Protein 3ZPL (pdb70)

Sequence (632 aa):
PRWLTAEEQLVWRSYIEAATLLEDHLDRQLQRDAGMPHVYYGLLVKLAESPRRRLRMTELAKYAKITRSRLSHAVARLEKNGWVRREDCPSDKRGQFAILTDEGYEVLRRTAPGHVDAVRQAVFDRLTPEQQKSLGEIMRIVAEGLQPSEAGADLPWLRPRWLTAEEQLVWRSYIEAATLLEDHLDRQLQRDAGMPHVYYGLLVKLAESPRRRLRMTELAKYAKITRSRLSHAVARLEKNGWVRREDCPSDKRGQFAILTDEGYEVLRRTAPGHVDAVRQAVFDRLTPEQQKSLGEIMRIVAEGLQPSEAGADLPWLRNDEPRWLTAEEQLVWRSYIEAATLLEDHLDRQLQRDAGMPHVYYGLLVKLAESPRRRLRMTELAKYAKITRSRLSHAVARLEKNGWVRREDCPSDKRGQFAILTDEGYEVLRRTAPGHVDAVRQAVFDRLTPEQQKSLGEIMRIVAEGLQPSEADLPWLRWLTAEEQLVWRSYIEAATLLEDHLDRQLQRDAGMPHVYYGLLVKLAESPRRRLRMTELAKYAKITRSRLSHAVARLEKNGWVRREDCPSDKRGQFAILTDEGYEVLRRTAPGHVDAVRQAVFDRLTPEQQKSLGEIMRIVAEGLQPSEDLPWLR

Secondary structure (DSSP, 8-state):
--PPPHHHHHHHHHHHHHHHHHHHHHHHHHHHHHSS-HHHHHHHHHHHTSGGGEEEHHHHHHHHT--HHHHHHHHHHHHHTTSEEEEE-SS-TT-EEEEE-HHHHHHHHHHHHHHHHHHHHHTGGGS-HHHHHHHHHHHHHHHHHHS-SSSS---GGG-/-----HHHHHHHHHHHHHHHHHHHHHHHHHHHHSSS-HHHHHHHHHHHTSGGGEEEHHHHHHHHT--HHHHHHHHHHHHHTTSEEEEE-SS-TT-EEEEE-HHHHHHHHHHHHHHHHHHHHHTGGGS-HHHHHHHHHHHHHHHHHHS---SS---GGG-/--S-----HHHHHHHHHHHHHHHHHHHHHHHHHHHHSSS-HHHHHHHHHHHTSGGGEEEHHHHHHHHT--HHHHHHHHHHHHHTTSEEEEE-SS-TT-EEEEE-HHHHHHHHHHHHHHHHHHHHHTGGGS-HHHHHHHHHHHHHHHHHHS------GGG-/---HHHHHHHHHHHHHHHHHHHHHHHHHHHHHSS-HHHHHHHHHHHTSGGGEEEHHHHHHHHT--HHHHHHHHHHHHHTTSEEEEE-SS-TT-EEEEE-HHHHHHHHHHHHHHHHHHHHHTGGGS-HHHHHHHHHHHHHHHHHHS-----GGG-

Radius of gyration: 30.83 Å; Cα contacts (8 Å, |Δi|>4): 850; chains: 4; bounding box: 76×55×91 Å

B-factor: mean 60.86, std 11.0, range [35.06, 111.64]

Organism: Streptomyces coelicolor (strain ATCC BAA-471 / A3(2) / M145) (NCBI:txid100226)

Foldseek 3Di:
DDDADVVRVVVVVVVVVLVVVLQVLLQVLCCVQQNGGDLLLVLQVVLVVDVQSKDWQLRSCQVSQAESVVSVVSLVVCVVVPQWDKDADPVDNPIIMIHGDPVVVVSCVRCVVSSVVSVCVSPVVVDDPVVVVVVCVVVVVVVCVQDDPPPPHDGRHVD/DDDDDVVRVVVVVVVVVLVVVLQVLLQVLCCVQQNGGDLLLVLQVVLVVDVQSKDKQLRSCQVSQAESVVSVVSLVVCVVVPQWDKDADPVDNPIIMIHGDPVVVVSCVRPVVSSVVSVCVSPVVPDDPVVVVVVVVVVVVVVCVQDDPPDPHDGRHVD/DPDDDDDDVVRVVVVVVVVVLVVVLQVLLQVLCCVQQNGHPLLLVLQVVLVVDVQSKDWQLRSCLVSQAESVVSVVSLVVCVVVPQWDKDADPVDNPIIMIHGDPVVVVSCVRCVVSSVVSVCVSPVVPDDPVVVVVVVVVVVVVVCVQPDPVHPRRHVD/DDDPVRVVVVVVVVVLVVVLQVLLQVLCCVQQNGGDLLLVLQVVLVVDVQSKDWQLRSCQVSQAESVVSVVSLVVCVVVPQWDKDADPVDNPIMMIHGDPVVVVSCVRCVVSSVVSVCVSPVVVDDPVVVVVVVVVVVVVVCVVDDPVVGRHVD

Structure (mmCIF, N/CA/C/O backbone):
data_3ZPL
#
_entry.id   3ZPL
#
_cell.length_a   70.800
_cell.length_b   70.800
_cell.length_c   557.480
_cell.angle_alpha   90.00
_cell.angle_beta   90.00
_cell.angle_gamma   120.00
#
_symmetry.space_group_name_H-M   'P 65'
#
loop_
_entity.id
_entity.type
_entity.pdbx_description
1 polymer 'PUTATIVE MARR-FAMILY TRANSCRIPTIONAL REPRESSOR'
2 polymer "5'-D(*AP*AP*AP*GP*AP*TP*TP*GP*AP*GP*AP*TP*CP*TP *CP*AP*AP*TP*CP*TP*TP*DT)-3'"
3 non-polymer 'PHOSPHATE ION'
4 water water
#
loop_
_atom_site.group_PDB
_atom_site.id
_atom_site.type_symbol
_atom_site.label_atom_id
_atom_site.label_alt_id
_atom_site.label_comp_id
_atom_site.label_asym_id
_atom_site.label_entity_id
_atom_site.label_seq_id
_atom_site.pdbx_PDB_ins_code
_atom_site.Cartn_x
_atom_site.Cartn_y
_atom_site.Cartn_z
_atom_site.occupancy
_atom_site.B_iso_or_equiv
_atom_site.auth_seq_id
_atom_site.auth_comp_id
_atom_site.auth_asym_id
_atom_site.auth_atom_id
_atom_site.pdbx_PDB_model_num
ATOM 1 N N . PRO A 1 19 ? 25.847 6.953 27.568 1.00 60.86 5 PRO A N 1
ATOM 2 C CA . PRO A 1 19 ? 24.618 7.411 26.896 1.00 62.85 5 PRO A CA 1
ATOM 3 C C . PRO A 1 19 ? 23.865 8.519 27.692 1.00 63.29 5 PRO A C 1
ATOM 4 O O . PRO A 1 19 ? 22.709 8.387 28.135 1.00 70.80 5 PRO A O 1
ATOM 8 N N . ARG A 1 20 ? 24.562 9.637 27.828 1.00 61.71 6 ARG A N 1
ATOM 9 C CA . ARG A 1 20 ? 24.102 10.819 28.560 1.00 59.27 6 ARG A CA 1
ATOM 10 C C . ARG A 1 20 ? 23.265 11.772 27.688 1.00 60.47 6 ARG A C 1
ATOM 11 O O . ARG A 1 20 ? 22.989 11.453 26.540 1.00 65.87 6 ARG A O 1
ATOM 19 N N . TRP A 1 21 ? 22.885 12.932 28.236 1.00 58.76 7 TRP A N 1
ATOM 20 C CA . TRP A 1 21 ? 22.096 13.967 27.538 1.00 58.30 7 TRP A CA 1
ATOM 21 C C . TRP A 1 21 ? 23.039 15.077 27.145 1.00 56.78 7 TRP A C 1
ATOM 22 O O . TRP A 1 21 ? 24.151 15.131 27.649 1.00 56.96 7 TRP A O 1
ATOM 33 N N . LEU A 1 22 ? 22.583 15.983 26.277 1.00 55.33 8 LEU A N 1
ATOM 34 C CA . LEU A 1 22 ? 23.376 17.158 25.919 1.00 53.67 8 LEU A CA 1
ATOM 35 C C . LEU A 1 22 ? 22.950 18.358 26.710 1.00 52.44 8 LEU A C 1
ATOM 36 O O . LEU A 1 22 ? 21.772 18.687 26.737 1.00 53.46 8 LEU A O 1
ATOM 41 N N . THR A 1 23 ? 23.905 19.051 27.321 1.00 52.40 9 THR A N 1
ATOM 42 C CA . THR A 1 23 ? 23.558 20.274 28.052 1.00 52.92 9 THR A CA 1
ATOM 43 C C . THR A 1 23 ? 23.002 21.264 27.052 1.00 52.24 9 THR A C 1
ATOM 44 O O . THR A 1 23 ? 23.217 21.131 25.864 1.00 53.42 9 THR A O 1
ATOM 48 N N . ALA A 1 24 ? 22.300 22.272 27.534 1.00 53.23 10 ALA A N 1
ATOM 49 C CA . ALA A 1 24 ? 21.794 23.313 26.652 1.00 52.94 10 ALA A CA 1
ATOM 50 C C . ALA A 1 24 ? 22.938 24.075 26.021 1.00 53.01 10 ALA A C 1
ATOM 51 O O . ALA A 1 24 ? 22.809 24.548 24.908 1.00 51.63 10 ALA A O 1
ATOM 53 N N . GLU A 1 25 ? 24.070 24.171 26.722 1.00 55.03 11 GLU A N 1
ATOM 54 C CA . GLU A 1 25 ? 25.223 24.870 26.164 1.00 56.54 11 GLU A CA 1
ATOM 55 C C . GLU A 1 25 ? 25.675 24.110 24.945 1.00 56.77 11 GLU A C 1
ATOM 56 O O . GLU A 1 25 ? 25.821 24.689 23.875 1.00 56.74 11 GLU A O 1
ATOM 62 N N . GLU A 1 26 ? 25.915 22.811 25.132 1.00 57.16 12 GLU A N 1
ATOM 63 C CA . GLU A 1 26 ? 26.371 21.919 24.055 1.00 57.03 12 GLU A CA 1
ATOM 64 C C . GLU A 1 26 ? 25.435 21.936 22.866 1.00 55.24 12 GLU A C 1
ATOM 65 O O . GLU A 1 26 ? 25.870 22.043 21.721 1.00 55.86 12 GLU A O 1
ATOM 71 N N . GLN A 1 27 ? 24.145 21.866 23.145 1.00 55.52 13 GLN A N 1
ATOM 72 C CA . GLN A 1 27 ? 23.151 21.978 22.098 1.00 55.55 13 GLN A CA 1
ATOM 73 C C . GLN A 1 27 ? 23.374 23.238 21.243 1.00 55.27 13 GLN A C 1
ATOM 74 O O . GLN A 1 27 ? 23.279 23.175 20.021 1.00 55.45 13 GLN A O 1
ATOM 80 N N . LEU A 1 28 ? 23.653 24.373 21.894 1.00 53.66 14 LEU A N 1
ATOM 81 C CA . LEU A 1 28 ? 23.883 25.646 21.200 1.00 52.54 14 LEU A CA 1
ATOM 82 C C . LEU A 1 28 ? 25.162 25.689 20.380 1.00 52.50 14 LEU A C 1
ATOM 83 O O . LEU A 1 28 ? 25.240 26.363 19.327 1.00 52.32 14 LEU A O 1
ATOM 88 N N . VAL A 1 29 ? 26.189 25.031 20.894 1.00 54.18 15 VAL A N 1
ATOM 89 C CA . VAL A 1 29 ? 27.449 24.906 20.158 1.00 56.77 15 VAL A CA 1
ATOM 90 C C . VAL A 1 29 ? 27.160 24.155 18.868 1.00 55.66 15 VAL A C 1
ATOM 91 O O . VAL A 1 29 ? 27.497 24.625 17.786 1.00 54.52 15 VAL A O 1
ATOM 95 N N . TRP A 1 30 ? 26.507 23.004 19.009 1.00 55.17 16 TRP A N 1
ATOM 96 C CA . TRP A 1 30 ? 26.163 22.164 17.869 1.00 55.49 16 TRP A CA 1
ATOM 97 C C . TRP A 1 30 ? 25.355 22.919 16.820 1.00 54.92 16 TRP A C 1
ATOM 98 O O . TRP A 1 30 ? 25.665 22.874 15.640 1.00 54.74 16 TRP A O 1
ATOM 109 N N . ARG A 1 31 ? 24.351 23.650 17.257 1.00 54.61 17 ARG A N 1
ATOM 110 C CA . ARG A 1 31 ? 23.547 24.432 16.322 1.00 55.46 17 ARG A CA 1
ATOM 111 C C . ARG A 1 31 ? 24.428 25.362 15.528 1.00 55.54 17 ARG A C 1
ATOM 112 O O . ARG A 1 31 ? 24.366 25.395 14.303 1.00 55.13 17 ARG A O 1
ATOM 120 N N . SER A 1 32 ? 25.230 26.143 16.233 1.00 54.76 18 SER A N 1
ATOM 121 C CA . SER A 1 32 ? 26.029 27.159 15.560 1.00 55.65 18 SER A CA 1
ATOM 122 C C . SER A 1 32 ? 27.095 26.529 14.661 1.00 54.64 18 SER A C 1
ATOM 123 O O . SER A 1 32 ? 27.453 27.104 13.633 1.00 53.80 18 SER A O 1
ATOM 126 N N . TYR A 1 33 ? 27.551 25.326 14.999 1.00 54.47 19 TYR A N 1
ATOM 127 C CA . TYR A 1 33 ? 28.373 24.559 14.058 1.00 55.56 19 TYR A CA 1
ATOM 128 C C . TYR A 1 33 ? 27.599 24.273 12.769 1.00 56.15 19 TYR A C 1
ATOM 129 O O . TYR A 1 33 ? 28.038 24.627 11.684 1.00 55.46 19 TYR A O 1
ATOM 138 N N . ILE A 1 34 ? 26.433 23.647 12.903 1.00 51.55 20 ILE A N 1
ATOM 139 C CA . ILE A 1 34 ? 25.598 23.287 11.732 1.00 50.92 20 ILE A CA 1
ATOM 140 C C . ILE A 1 34 ? 25.361 24.475 10.813 1.00 49.49 20 ILE A C 1
ATOM 141 O O . ILE A 1 34 ? 25.561 24.372 9.619 1.00 47.89 20 ILE A O 1
ATOM 146 N N . GLU A 1 35 ? 24.967 25.605 11.385 1.00 50.78 21 GLU A N 1
ATOM 147 C CA . GLU A 1 35 ? 24.678 26.805 10.601 1.00 51.83 21 GLU A CA 1
ATOM 148 C C . GLU A 1 35 ? 25.933 27.237 9.841 1.00 51.89 21 GLU A C 1
ATOM 149 O O . GLU A 1 35 ? 25.911 27.428 8.623 1.00 51.88 21 GLU A O 1
ATOM 155 N N . ALA A 1 36 ? 27.025 27.397 10.577 1.00 53.25 22 ALA A N 1
ATOM 156 C CA . ALA A 1 36 ? 28.279 27.880 10.002 1.00 53.87 22 ALA A CA 1
ATOM 157 C C . ALA A 1 36 ? 28.665 27.036 8.813 1.00 53.90 22 ALA A C 1
ATOM 158 O O . ALA A 1 36 ? 28.860 27.539 7.696 1.00 56.78 22 ALA A O 1
ATOM 160 N N . ALA A 1 37 ? 28.733 25.736 9.043 1.00 53.02 23 ALA A N 1
ATOM 161 C CA . ALA A 1 37 ? 29.114 24.801 7.994 1.00 50.81 23 ALA A CA 1
ATOM 162 C C . ALA A 1 37 ? 28.189 24.898 6.795 1.00 49.89 23 ALA A C 1
ATOM 163 O O . ALA A 1 37 ? 28.650 24.897 5.649 1.00 50.91 23 ALA A O 1
ATOM 165 N N . THR A 1 38 ? 26.883 24.946 7.049 1.00 48.25 24 THR A N 1
ATOM 166 C CA . THR A 1 38 ? 25.913 24.970 5.963 1.00 46.38 24 THR A CA 1
ATOM 167 C C . THR A 1 38 ? 26.027 26.277 5.197 1.00 47.95 24 THR A C 1
ATOM 168 O O . THR A 1 38 ? 25.813 26.283 3.981 1.00 50.28 24 THR A O 1
ATOM 172 N N . LEU A 1 39 ? 26.383 27.370 5.888 1.00 48.23 25 LEU A N 1
ATOM 173 C CA . LEU A 1 39 ? 26.538 28.687 5.250 1.00 49.27 25 LEU A CA 1
ATOM 174 C C . LEU A 1 39 ? 27.849 28.783 4.484 1.00 50.49 25 LEU A C 1
ATOM 175 O O . LEU A 1 39 ? 27.887 29.374 3.415 1.00 49.84 25 LEU A O 1
ATOM 180 N N . LEU A 1 40 ? 28.928 28.239 5.048 1.00 51.80 26 LEU A N 1
ATOM 181 C CA . LEU A 1 40 ? 30.199 28.185 4.332 1.00 52.59 26 LEU A CA 1
ATOM 182 C C . LEU A 1 40 ? 30.098 27.380 3.021 1.00 51.45 26 LEU A C 1
ATOM 183 O O . LEU A 1 40 ? 30.468 27.890 1.962 1.00 51.96 26 LEU A O 1
ATOM 188 N N . GLU A 1 41 ? 29.617 26.137 3.089 1.00 49.67 27 GLU A N 1
ATOM 189 C CA . GLU A 1 41 ? 29.488 25.318 1.864 1.00 50.33 27 GLU A CA 1
ATOM 190 C C . GLU A 1 41 ? 28.659 26.089 0.849 1.00 51.68 27 GLU A C 1
ATOM 191 O O . GLU A 1 41 ? 28.962 26.059 -0.322 1.00 49.75 27 GLU A O 1
ATOM 193 N N . ASP A 1 42 ? 27.637 26.807 1.312 1.00 53.04 28 ASP A N 1
ATOM 194 C CA . ASP A 1 42 ? 26.799 27.578 0.410 1.00 55.48 28 ASP A CA 1
ATOM 195 C C . ASP A 1 42 ? 27.573 28.738 -0.219 1.00 57.59 28 ASP A C 1
ATOM 196 O O . ASP A 1 42 ? 27.509 28.972 -1.423 1.00 56.91 28 ASP A O 1
ATOM 201 N N . HIS A 1 43 ? 28.294 29.467 0.618 1.00 59.37 29 HIS A N 1
ATOM 202 C CA . HIS A 1 43 ? 29.007 30.643 0.181 1.00 60.70 29 HIS A CA 1
ATOM 203 C C . HIS A 1 43 ? 30.104 30.258 -0.808 1.00 62.57 29 HIS A C 1
ATOM 204 O O . HIS A 1 43 ? 30.271 30.912 -1.855 1.00 64.86 29 HIS A O 1
ATOM 211 N N . LEU A 1 44 ? 30.817 29.182 -0.496 1.00 59.34 30 LEU A N 1
ATOM 212 C CA . LEU A 1 44 ? 31.953 28.764 -1.309 1.00 57.99 30 LEU A CA 1
ATOM 213 C C . LEU A 1 44 ? 31.519 28.081 -2.598 1.00 58.22 30 LEU A C 1
ATOM 214 O O . LEU A 1 44 ? 32.042 28.397 -3.665 1.00 62.32 30 LEU A O 1
ATOM 219 N N . ASP A 1 45 ? 30.558 27.165 -2.509 1.00 58.09 31 ASP A N 1
ATOM 220 C CA . ASP A 1 45 ? 29.937 26.581 -3.702 1.00 58.58 31 ASP A CA 1
ATOM 221 C C . ASP A 1 45 ? 29.515 27.664 -4.676 1.00 62.15 31 ASP A C 1
ATOM 222 O O . ASP A 1 45 ? 29.739 27.534 -5.862 1.00 66.49 31 ASP A O 1
ATOM 227 N N . ARG A 1 46 ? 28.877 28.715 -4.184 1.00 62.52 32 ARG A N 1
ATOM 228 C CA . ARG A 1 46 ? 28.381 29.759 -5.075 1.00 63.78 32 ARG A CA 1
ATOM 229 C C . ARG A 1 46 ? 29.509 30.570 -5.689 1.00 66.11 32 ARG A C 1
ATOM 230 O O . ARG A 1 46 ? 29.480 30.905 -6.863 1.00 65.28 32 ARG A O 1
ATOM 238 N N . GLN A 1 47 ? 30.466 30.949 -4.853 1.00 68.39 33 GLN A N 1
ATOM 239 C CA . GLN A 1 47 ? 31.631 31.671 -5.305 1.00 70.14 33 GLN A CA 1
ATOM 240 C C . GLN A 1 47 ? 32.328 30.874 -6.419 1.00 69.14 33 GLN A C 1
ATOM 241 O O . GLN A 1 47 ? 32.693 31.429 -7.455 1.00 69.00 33 GLN A O 1
ATOM 247 N N . LEU A 1 48 ? 32.477 29.569 -6.217 1.00 64.64 34 LEU A N 1
ATOM 248 C CA . LEU A 1 48 ? 33.159 28.734 -7.203 1.00 62.45 34 LEU A CA 1
ATOM 249 C C . LEU A 1 48 ? 32.291 28.383 -8.407 1.00 62.72 34 LEU A C 1
ATOM 250 O O . LEU A 1 48 ? 32.802 28.214 -9.494 1.00 63.46 34 LEU A O 1
ATOM 255 N N . GLN A 1 49 ? 30.981 28.304 -8.228 1.00 63.63 35 GLN A N 1
ATOM 256 C CA . GLN A 1 49 ? 30.083 28.026 -9.347 1.00 65.18 35 GLN A CA 1
ATOM 257 C C . GLN A 1 49 ? 30.046 29.199 -10.340 1.00 67.96 35 GLN A C 1
ATOM 258 O O . GLN A 1 49 ? 29.979 28.975 -11.557 1.00 71.11 35 GLN A O 1
ATOM 260 N N . ARG A 1 50 ? 30.094 30.438 -9.847 1.00 67.93 36 ARG A N 1
ATOM 261 C CA . ARG A 1 50 ? 30.089 31.597 -10.747 1.00 71.55 36 ARG A CA 1
ATOM 262 C C . ARG A 1 50 ? 31.468 31.884 -11.323 1.00 73.19 36 ARG A C 1
ATOM 263 O O . ARG A 1 50 ? 31.602 32.034 -12.524 1.00 74.97 36 ARG A O 1
ATOM 265 N N . ASP A 1 51 ? 32.480 31.969 -10.461 1.00 73.61 37 ASP A N 1
ATOM 266 C CA . ASP A 1 51 ? 33.823 32.405 -10.861 1.00 74.84 37 ASP A CA 1
ATOM 267 C C . ASP A 1 51 ? 34.654 31.322 -11.540 1.00 74.66 37 ASP A C 1
ATOM 268 O O . ASP A 1 51 ? 35.650 31.627 -12.184 1.00 79.50 37 ASP A O 1
ATOM 273 N N . ALA A 1 52 ? 34.245 30.067 -11.421 1.00 74.65 38 ALA A N 1
ATOM 274 C CA . ALA A 1 52 ? 35.032 28.938 -11.961 1.00 73.93 38 ALA A CA 1
ATOM 275 C C . ALA A 1 52 ? 34.213 27.794 -12.593 1.00 72.09 38 ALA A C 1
ATOM 276 O O . ALA A 1 52 ? 34.778 26.846 -13.112 1.00 70.51 38 ALA A O 1
ATOM 278 N N . GLY A 1 53 ? 32.890 27.864 -12.517 1.00 71.13 39 GLY A N 1
ATOM 279 C CA . GLY A 1 53 ? 32.033 26.893 -13.184 1.00 68.32 39 GLY A CA 1
ATOM 280 C C . GLY A 1 53 ? 31.988 25.509 -12.571 1.00 65.10 39 GLY A C 1
ATOM 281 O O . GLY A 1 53 ? 31.647 24.565 -13.256 1.00 65.60 39 GLY A O 1
ATOM 282 N N . MET A 1 54 ? 32.282 25.378 -11.277 1.00 63.92 40 MET A N 1
ATOM 283 C CA . MET A 1 54 ? 32.194 24.076 -10.597 1.00 60.41 40 MET A CA 1
ATOM 284 C C . MET A 1 54 ? 32.022 24.220 -9.096 1.00 56.92 40 MET A C 1
ATOM 285 O O . MET A 1 54 ? 32.389 25.251 -8.532 1.00 56.92 40 MET A O 1
ATOM 290 N N . PRO A 1 55 ? 31.480 23.178 -8.436 1.00 53.28 41 PRO A N 1
ATOM 291 C CA . PRO A 1 55 ? 31.231 23.218 -7.001 1.00 50.74 41 PRO A CA 1
ATOM 292 C C . PRO A 1 55 ? 32.483 23.025 -6.183 1.00 49.41 41 PRO A C 1
ATOM 293 O O . PRO A 1 55 ? 33.519 22.712 -6.720 1.00 48.42 41 PRO A O 1
ATOM 297 N N . HIS A 1 56 ? 32.394 23.243 -4.878 1.00 51.10 42 HIS A N 1
ATOM 298 C CA . HIS A 1 56 ? 33.590 23.248 -4.028 1.00 51.58 42 HIS A CA 1
ATOM 299 C C . HIS A 1 56 ? 34.315 21.918 -4.027 1.00 52.01 42 HIS A C 1
ATOM 300 O O . HIS A 1 56 ? 35.535 21.887 -4.029 1.00 53.72 42 HIS A O 1
ATOM 307 N N . VAL A 1 57 ? 33.576 20.819 -4.022 1.00 52.93 43 VAL A N 1
ATOM 308 C CA . VAL A 1 57 ? 34.209 19.511 -3.885 1.00 55.16 43 VAL A CA 1
ATOM 309 C C . VAL A 1 57 ? 35.071 19.205 -5.103 1.00 55.23 43 VAL A C 1
ATOM 310 O O . VAL A 1 57 ? 36.205 18.738 -4.961 1.00 56.83 43 VAL A O 1
ATOM 314 N N . TYR A 1 58 ? 34.532 19.491 -6.286 1.00 54.41 44 TYR A N 1
ATOM 315 C CA . TYR A 1 58 ? 35.263 19.335 -7.542 1.00 54.05 44 TYR A CA 1
ATOM 316 C C . TYR A 1 58 ? 36.561 20.159 -7.543 1.00 54.53 44 TYR A C 1
ATOM 317 O O . TYR A 1 58 ? 37.645 19.627 -7.745 1.00 55.63 44 TYR A O 1
ATOM 326 N N . TYR A 1 59 ? 36.448 21.462 -7.327 1.00 54.50 45 TYR A N 1
ATOM 327 C CA . TYR A 1 59 ? 37.621 22.333 -7.211 1.00 54.65 45 TYR A CA 1
ATOM 328 C C . TYR A 1 59 ? 38.704 21.705 -6.337 1.00 54.79 45 TYR A C 1
ATOM 329 O O . TYR A 1 59 ? 39.895 21.730 -6.697 1.00 59.21 45 TYR A O 1
ATOM 338 N N . GLY A 1 60 ? 38.302 21.142 -5.197 1.00 51.85 46 GLY A N 1
ATOM 339 C CA . GLY A 1 60 ? 39.231 20.434 -4.299 1.00 50.16 46 GLY A CA 1
ATOM 340 C C . GLY A 1 60 ? 39.991 19.299 -4.984 1.00 50.03 46 GLY A C 1
ATOM 341 O O . GLY A 1 60 ? 41.178 19.084 -4.720 1.00 48.23 46 GLY A O 1
ATOM 342 N N . LEU A 1 61 ? 39.303 18.571 -5.868 1.00 48.92 47 LEU A N 1
ATOM 343 C CA . LEU A 1 61 ? 39.926 17.468 -6.577 1.00 48.14 47 LEU A CA 1
ATOM 344 C C . LEU A 1 61 ? 41.039 18.004 -7.471 1.00 50.32 47 LEU A C 1
ATOM 345 O O . LEU A 1 61 ? 42.152 17.480 -7.470 1.00 51.54 47 LEU A O 1
ATOM 350 N N . LEU A 1 62 ? 40.769 19.093 -8.185 1.00 50.93 48 LEU A N 1
ATOM 351 C CA . LEU A 1 62 ? 41.793 19.719 -9.019 1.00 50.90 48 LEU A CA 1
ATOM 352 C C . LEU A 1 62 ? 42.978 20.184 -8.205 1.00 52.01 48 LEU A C 1
ATOM 353 O O . LEU A 1 62 ? 44.115 20.005 -8.600 1.00 54.59 48 LEU A O 1
ATOM 358 N N . VAL A 1 63 ? 42.707 20.781 -7.057 1.00 54.20 49 VAL A N 1
ATOM 359 C CA . VAL A 1 63 ? 43.764 21.264 -6.166 1.00 56.42 49 VAL A CA 1
ATOM 360 C C . VAL A 1 63 ? 44.653 20.119 -5.698 1.00 58.31 49 VAL A C 1
ATOM 361 O O . VAL A 1 63 ? 45.881 20.231 -5.696 1.00 61.26 49 VAL A O 1
ATOM 365 N N . LYS A 1 64 ? 44.051 18.996 -5.336 1.00 57.45 50 LYS A N 1
ATOM 366 C CA . LYS A 1 64 ? 44.865 17.890 -4.871 1.00 56.28 50 LYS A CA 1
ATOM 367 C C . LYS A 1 64 ? 45.737 17.285 -5.979 1.00 53.90 50 LYS A C 1
ATOM 368 O O . LYS A 1 64 ? 46.844 16.815 -5.701 1.00 54.29 50 LYS A O 1
ATOM 374 N N . LEU A 1 65 ? 45.236 17.261 -7.214 1.00 51.73 51 LEU A N 1
ATOM 375 C CA . LEU A 1 65 ? 46.019 16.727 -8.360 1.00 50.48 51 LEU A CA 1
ATOM 376 C C . LEU A 1 65 ? 47.143 17.689 -8.708 1.00 52.30 51 LEU A C 1
ATOM 377 O O . LEU A 1 65 ? 48.309 17.292 -8.797 1.00 51.96 51 LEU A O 1
ATOM 382 N N . ALA A 1 66 ? 46.793 18.970 -8.831 1.00 53.27 52 ALA A N 1
ATOM 383 C CA . ALA A 1 66 ? 47.780 20.046 -9.001 1.00 56.43 52 ALA A CA 1
ATOM 384 C C . ALA A 1 66 ? 48.951 19.963 -8.004 1.00 57.05 52 ALA A C 1
ATOM 385 O O . ALA A 1 66 ? 50.078 20.290 -8.336 1.00 57.96 52 ALA A O 1
ATOM 387 N N . GLU A 1 67 ? 48.651 19.516 -6.792 1.00 58.44 53 GLU A N 1
ATOM 388 C CA . GLU A 1 67 ? 49.656 19.303 -5.757 1.00 61.57 53 GLU A CA 1
ATOM 389 C C . GLU A 1 67 ? 50.415 17.990 -5.869 1.00 61.21 53 GLU A C 1
ATOM 390 O O . GLU A 1 67 ? 51.456 17.836 -5.244 1.00 62.80 53 GLU A O 1
ATOM 396 N N . SER A 1 68 ? 49.884 17.034 -6.617 1.00 59.98 54 SER A N 1
ATOM 397 C CA . SER A 1 68 ? 50.464 15.696 -6.652 1.00 61.44 54 SER A CA 1
ATOM 398 C C . SER A 1 68 ? 51.664 15.585 -7.575 1.00 62.96 54 SER A C 1
ATOM 399 O O . SER A 1 68 ? 51.851 16.406 -8.479 1.00 64.73 54 SER A O 1
ATOM 402 N N . PRO A 1 69 ? 52.480 14.547 -7.370 1.00 65.51 55 PRO A N 1
ATOM 403 C CA . PRO A 1 69 ? 53.552 14.292 -8.332 1.00 66.45 55 PRO A CA 1
ATOM 404 C C . PRO A 1 69 ? 52.953 13.988 -9.686 1.00 66.64 55 PRO A C 1
ATOM 405 O O . PRO A 1 69 ? 51.946 13.289 -9.780 1.00 69.55 55 PRO A O 1
ATOM 409 N N . ARG A 1 70 ? 53.552 14.544 -10.729 1.00 69.09 56 ARG A N 1
ATOM 410 C CA . ARG A 1 70 ? 53.074 14.388 -12.112 1.00 67.49 56 ARG A CA 1
ATOM 411 C C . ARG A 1 70 ? 51.596 14.764 -12.304 1.00 65.83 56 ARG A C 1
ATOM 412 O O . ARG A 1 70 ? 50.957 14.336 -13.269 1.00 66.83 56 ARG A O 1
ATOM 420 N N . ARG A 1 71 ? 51.075 15.593 -11.395 1.00 64.70 57 ARG A N 1
ATOM 421 C CA . ARG A 1 71 ? 49.696 16.100 -11.447 1.00 62.00 57 ARG A CA 1
ATOM 422 C C . ARG A 1 71 ? 48.647 15.004 -11.574 1.00 59.40 57 ARG A C 1
ATOM 423 O O . ARG A 1 71 ? 47.593 15.189 -12.181 1.00 58.71 57 ARG A O 1
ATOM 431 N N . ARG A 1 72 ? 48.945 13.853 -10.985 1.00 60.41 58 ARG A N 1
ATOM 432 C CA . ARG A 1 72 ? 48.088 12.688 -11.115 1.00 59.77 58 ARG A CA 1
ATOM 433 C C . ARG A 1 72 ? 47.968 11.971 -9.798 1.00 58.43 58 ARG A C 1
ATOM 434 O O . ARG A 1 72 ? 48.803 12.119 -8.916 1.00 57.56 58 ARG A O 1
ATOM 442 N N . LEU A 1 73 ? 46.944 11.135 -9.706 1.00 58.98 59 LEU A N 1
ATOM 443 C CA . LEU A 1 73 ? 46.643 10.390 -8.500 1.00 56.75 59 LEU A CA 1
ATOM 444 C C . LEU A 1 73 ? 45.672 9.280 -8.896 1.00 55.52 59 LEU A C 1
ATOM 445 O O . LEU A 1 73 ? 44.790 9.487 -9.728 1.00 53.41 59 LEU A O 1
ATOM 450 N N . ARG A 1 74 ? 45.822 8.098 -8.318 1.00 56.82 60 ARG A N 1
ATOM 451 C CA . ARG A 1 74 ? 44.883 7.012 -8.610 1.00 57.70 60 ARG A CA 1
ATOM 452 C C . ARG A 1 74 ? 43.559 7.278 -7.942 1.00 57.19 60 ARG A C 1
ATOM 453 O O . ARG A 1 74 ? 43.517 7.881 -6.882 1.00 56.12 60 ARG A O 1
ATOM 461 N N . MET A 1 75 ? 42.488 6.786 -8.554 1.00 57.56 61 MET A N 1
ATOM 462 C CA . MET A 1 75 ? 41.129 7.098 -8.113 1.00 56.05 61 MET A CA 1
ATOM 463 C C . MET A 1 75 ? 40.904 6.963 -6.605 1.00 55.34 61 MET A C 1
ATOM 464 O O . MET A 1 75 ? 40.474 7.917 -5.952 1.00 53.81 61 MET A O 1
ATOM 469 N N . THR A 1 76 ? 41.177 5.787 -6.045 1.00 54.93 62 THR A N 1
ATOM 470 C CA . THR A 1 76 ? 40.878 5.562 -4.635 1.00 54.99 62 THR A CA 1
ATOM 471 C C . THR A 1 76 ? 41.676 6.534 -3.794 1.00 55.67 62 THR A C 1
ATOM 472 O O . THR A 1 76 ? 41.152 7.058 -2.795 1.00 56.93 62 THR A O 1
ATOM 476 N N . GLU A 1 77 ? 42.929 6.786 -4.173 1.00 53.83 63 GLU A N 1
ATOM 477 C CA . GLU A 1 77 ? 43.746 7.738 -3.431 1.00 55.39 63 GLU A CA 1
ATOM 478 C C . GLU A 1 77 ? 43.099 9.119 -3.438 1.00 53.31 63 GLU A C 1
ATOM 479 O O . GLU A 1 77 ? 43.059 9.823 -2.427 1.00 54.48 63 GLU A O 1
ATOM 485 N N . LEU A 1 78 ? 42.593 9.502 -4.592 1.00 52.34 64 LEU A N 1
ATOM 486 C CA . LEU A 1 78 ? 41.950 10.791 -4.739 1.00 51.51 64 LEU A CA 1
ATOM 487 C C . LEU A 1 78 ? 40.722 10.840 -3.837 1.00 51.85 64 LEU A C 1
ATOM 488 O O . LEU A 1 78 ? 40.569 11.762 -3.049 1.00 51.26 64 LEU A O 1
ATOM 493 N N . ALA A 1 79 ? 39.892 9.804 -3.888 1.00 53.26 65 ALA A N 1
ATOM 494 C CA . ALA A 1 79 ? 38.739 9.705 -2.982 1.00 53.37 65 ALA A CA 1
ATOM 495 C C . ALA A 1 79 ? 39.129 9.801 -1.507 1.00 54.26 65 ALA A C 1
ATOM 496 O O . ALA A 1 79 ? 38.463 10.500 -0.746 1.00 52.69 65 ALA A O 1
ATOM 498 N N . LYS A 1 80 ? 40.227 9.141 -1.118 1.00 56.57 66 LYS A N 1
ATOM 499 C CA . LYS A 1 80 ? 40.667 9.119 0.296 1.00 58.47 66 LYS A CA 1
ATOM 500 C C . LYS A 1 80 ? 41.058 10.514 0.787 1.00 59.80 66 LYS A C 1
ATOM 501 O O . LYS A 1 80 ? 40.745 10.871 1.935 1.00 58.62 66 LYS A O 1
ATOM 505 N N . TYR A 1 81 ? 41.745 11.290 -0.065 1.00 57.99 67 TYR A N 1
ATOM 506 C CA . TYR A 1 81 ? 42.113 12.657 0.304 1.00 59.50 67 TYR A CA 1
ATOM 507 C C . TYR A 1 81 ? 40.864 13.517 0.418 1.00 56.00 67 TYR A C 1
ATOM 508 O O . TYR A 1 81 ? 40.722 14.292 1.362 1.00 60.20 67 TYR A O 1
ATOM 517 N N . ALA A 1 82 ? 39.971 13.383 -0.558 1.00 50.31 68 ALA A N 1
ATOM 518 C CA . ALA A 1 82 ? 38.748 14.176 -0.644 1.00 45.95 68 ALA A CA 1
ATOM 519 C C . ALA A 1 82 ? 37.700 13.779 0.404 1.00 45.01 68 ALA A C 1
ATOM 520 O O . ALA A 1 82 ? 36.808 14.563 0.723 1.00 43.17 68 ALA A O 1
ATOM 522 N N . LYS A 1 83 ? 37.808 12.555 0.910 1.00 45.74 69 LYS A N 1
ATOM 523 C CA . LYS A 1 83 ? 36.891 11.995 1.922 1.00 45.90 69 LYS A CA 1
ATOM 524 C C . LYS A 1 83 ? 35.523 11.722 1.334 1.00 45.69 69 LYS A C 1
ATOM 525 O O . LYS A 1 83 ? 34.502 11.850 2.019 1.00 47.35 69 LYS A O 1
ATOM 531 N N . ILE A 1 84 ? 35.509 11.304 0.071 1.00 43.88 70 ILE A N 1
ATOM 532 C CA . ILE A 1 84 ? 34.273 11.012 -0.623 1.00 44.21 70 ILE A CA 1
ATOM 533 C C . ILE A 1 84 ? 34.282 9.566 -1.047 1.00 45.40 70 ILE A C 1
ATOM 534 O O . ILE A 1 84 ? 35.276 8.883 -0.838 1.00 49.96 70 ILE A O 1
ATOM 539 N N . THR A 1 85 ? 33.212 9.104 -1.688 1.00 43.18 71 THR A N 1
ATOM 540 C CA . THR A 1 85 ? 33.191 7.742 -2.174 1.00 43.69 71 THR A CA 1
ATOM 541 C C . THR A 1 85 ? 33.760 7.643 -3.569 1.00 42.47 71 THR A C 1
ATOM 542 O O . THR A 1 85 ? 33.740 8.589 -4.334 1.00 42.88 71 THR A O 1
ATOM 546 N N . ARG A 1 86 ? 34.212 6.451 -3.918 1.00 46.26 72 ARG A N 1
ATOM 547 C CA . ARG A 1 86 ? 34.701 6.154 -5.265 1.00 46.63 72 ARG A CA 1
ATOM 548 C C . ARG A 1 86 ? 33.652 6.429 -6.337 1.00 44.74 72 ARG A C 1
ATOM 549 O O . ARG A 1 86 ? 33.978 6.816 -7.461 1.00 44.11 72 ARG A O 1
ATOM 557 N N . SER A 1 87 ? 32.392 6.237 -5.959 1.00 45.75 73 SER A N 1
ATOM 558 C CA . SER A 1 87 ? 31.252 6.361 -6.858 1.00 44.67 73 SER A CA 1
ATOM 559 C C . SER A 1 87 ? 31.083 7.800 -7.217 1.00 47.58 73 SER A C 1
ATOM 560 O O . SER A 1 87 ? 31.073 8.177 -8.399 1.00 51.47 73 SER A O 1
ATOM 563 N N . ARG A 1 88 ? 30.998 8.621 -6.180 1.00 47.96 74 ARG A N 1
ATOM 564 C CA . ARG A 1 88 ? 30.924 10.040 -6.354 1.00 47.94 74 ARG A CA 1
ATOM 565 C C . ARG A 1 88 ? 32.125 10.526 -7.145 1.00 46.97 74 ARG A C 1
ATOM 566 O O . ARG A 1 88 ? 31.986 11.385 -8.015 1.00 52.83 74 ARG A O 1
ATOM 574 N N . LEU A 1 89 ? 33.303 9.986 -6.851 1.00 44.94 75 LEU A N 1
ATOM 575 C CA . LEU A 1 89 ? 34.506 10.393 -7.568 1.00 45.84 75 LEU A CA 1
ATOM 576 C C . LEU A 1 89 ? 34.454 10.063 -9.064 1.00 45.67 75 LEU A C 1
ATOM 577 O O . LEU A 1 89 ? 34.850 10.897 -9.882 1.00 46.25 75 LEU A O 1
ATOM 582 N N . SER A 1 90 ? 33.981 8.862 -9.412 1.00 43.36 76 SER A N 1
ATOM 583 C CA . SER A 1 90 ? 33.880 8.471 -10.812 1.00 42.54 76 SER A CA 1
ATOM 584 C C . SER A 1 90 ? 32.978 9.433 -11.534 1.00 41.50 76 SER A C 1
ATOM 585 O O . SER A 1 90 ? 33.351 9.992 -12.562 1.00 43.94 76 SER A O 1
ATOM 588 N N . HIS A 1 91 ? 31.803 9.674 -10.974 1.00 40.11 77 HIS A N 1
ATOM 589 C CA . HIS A 1 91 ? 30.869 10.611 -11.586 1.00 39.76 77 HIS A CA 1
ATOM 590 C C . HIS A 1 91 ? 31.512 12.003 -11.724 1.00 38.68 77 HIS A C 1
ATOM 591 O O . HIS A 1 91 ? 31.414 12.612 -12.780 1.00 39.56 77 HIS A O 1
ATOM 598 N N . ALA A 1 92 ? 32.189 12.470 -10.683 1.00 36.08 78 ALA A N 1
ATOM 599 C CA . ALA A 1 92 ? 32.805 13.785 -10.710 1.00 37.89 78 ALA A CA 1
ATOM 600 C C . ALA A 1 92 ? 33.878 13.895 -11.779 1.00 39.49 78 ALA A C 1
ATOM 601 O O . ALA A 1 92 ? 33.949 14.909 -12.490 1.00 43.15 78 ALA A O 1
ATOM 603 N N . VAL A 1 93 ? 34.704 12.861 -11.913 1.00 38.89 79 VAL A N 1
ATOM 604 C CA . VAL A 1 93 ? 35.750 12.860 -12.940 1.00 41.14 79 VAL A CA 1
ATOM 605 C C . VAL A 1 93 ? 35.198 12.675 -14.387 1.00 42.93 79 VAL A C 1
ATOM 606 O O . VAL A 1 93 ? 35.807 13.164 -15.340 1.00 43.32 79 VAL A O 1
ATOM 610 N N . ALA A 1 94 ? 34.046 12.010 -14.556 1.00 41.69 80 ALA A N 1
ATOM 611 C CA . ALA A 1 94 ? 33.399 11.979 -15.870 1.00 41.72 80 ALA A CA 1
ATOM 612 C C . ALA A 1 94 ? 33.034 13.386 -16.276 1.00 43.45 80 ALA A C 1
ATOM 613 O O . ALA A 1 94 ? 33.204 13.784 -17.441 1.00 48.03 80 ALA A O 1
ATOM 615 N N . ARG A 1 95 ? 32.568 14.157 -15.302 1.00 54.63 81 ARG A N 1
ATOM 616 C CA . ARG A 1 95 ? 32.096 15.511 -15.542 1.00 53.83 81 ARG A CA 1
ATOM 617 C C . ARG A 1 95 ? 33.287 16.455 -15.813 1.00 52.69 81 ARG A C 1
ATOM 618 O O . ARG A 1 95 ? 33.203 17.311 -16.690 1.00 50.48 81 ARG A O 1
ATOM 626 N N . LEU A 1 96 ? 34.376 16.281 -15.058 1.00 52.42 82 LEU A N 1
ATOM 627 C CA . LEU A 1 96 ? 35.575 17.101 -15.228 1.00 51.77 82 LEU A CA 1
ATOM 628 C C . LEU A 1 96 ? 36.325 16.767 -16.523 1.00 53.12 82 LEU A C 1
ATOM 629 O O . LEU A 1 96 ? 36.905 17.651 -17.175 1.00 54.80 82 LEU A O 1
ATOM 634 N N . GLU A 1 97 ? 36.329 15.484 -16.878 1.00 54.25 83 GLU A N 1
ATOM 635 C CA . GLU A 1 97 ? 36.892 15.028 -18.130 1.00 54.41 83 GLU A CA 1
ATOM 636 C C . GLU A 1 97 ? 36.126 15.634 -19.286 1.00 54.48 83 GLU A C 1
ATOM 637 O O . GLU A 1 97 ? 36.736 16.110 -20.258 1.00 56.17 83 GLU A O 1
ATOM 643 N N . LYS A 1 98 ? 34.795 15.623 -19.191 1.00 54.02 84 LYS A N 1
ATOM 644 C CA . LYS A 1 98 ? 33.946 16.234 -20.226 1.00 55.61 84 LYS A CA 1
ATOM 645 C C . LYS A 1 98 ? 34.327 17.677 -20.482 1.00 55.45 84 LYS A C 1
ATOM 646 O O . LYS A 1 98 ? 34.594 18.035 -21.620 1.00 58.94 84 LYS A O 1
ATOM 652 N N . ASN A 1 99 ? 34.423 18.502 -19.444 1.00 54.78 85 ASN A N 1
ATOM 653 C CA . ASN A 1 99 ? 34.829 19.872 -19.691 1.00 58.20 85 ASN A CA 1
ATOM 654 C C . ASN A 1 99 ? 36.342 20.086 -19.866 1.00 57.59 85 ASN A C 1
ATOM 655 O O . ASN A 1 99 ? 36.791 21.208 -20.045 1.00 60.94 85 ASN A O 1
ATOM 660 N N . GLY A 1 100 ? 37.121 19.020 -19.836 1.00 56.05 86 GLY A N 1
ATOM 661 C CA . GLY A 1 100 ? 38.519 19.089 -20.254 1.00 56.53 86 GLY A CA 1
ATOM 662 C C . GLY A 1 100 ? 39.541 19.435 -19.191 1.00 56.82 86 GLY A C 1
ATOM 663 O O . GLY A 1 100 ? 40.718 19.602 -19.507 1.00 58.16 86 GLY A O 1
ATOM 664 N N . TRP A 1 101 ? 39.126 19.526 -17.927 1.00 56.98 87 TRP A N 1
ATOM 665 C CA . TRP A 1 101 ? 40.060 19.896 -16.873 1.00 57.37 87 TRP A CA 1
ATOM 666 C C . TRP A 1 101 ? 40.827 18.658 -16.344 1.00 53.89 87 TRP A C 1
ATOM 667 O O . TRP A 1 101 ? 41.819 18.791 -15.612 1.00 54.47 87 TRP A O 1
ATOM 678 N N . VAL A 1 102 ? 40.373 17.466 -16.709 1.00 51.15 88 VAL A N 1
ATOM 679 C CA . VAL A 1 102 ? 40.970 16.213 -16.238 1.00 51.06 88 VAL A CA 1
ATOM 680 C C . VAL A 1 102 ? 40.980 15.170 -17.364 1.00 50.56 88 VAL A C 1
ATOM 681 O O . VAL A 1 102 ? 40.153 15.218 -18.264 1.00 51.73 88 VAL A O 1
ATOM 685 N N . ARG A 1 103 ? 41.929 14.242 -17.319 1.00 50.59 89 ARG A N 1
ATOM 686 C CA . ARG A 1 103 ? 41.944 13.092 -18.242 1.00 51.40 89 ARG A CA 1
ATOM 687 C C . ARG A 1 103 ? 42.377 11.862 -17.460 1.00 53.31 89 ARG A C 1
ATOM 688 O O . ARG A 1 103 ? 42.930 11.982 -16.363 1.00 53.28 89 ARG A O 1
ATOM 696 N N . ARG A 1 104 ? 42.103 10.691 -18.015 1.00 51.51 90 ARG A N 1
ATOM 697 C CA . ARG A 1 104 ? 42.397 9.429 -17.361 1.00 53.64 90 ARG A CA 1
ATOM 698 C C . ARG A 1 104 ? 43.422 8.608 -18.126 1.00 55.38 90 ARG A C 1
ATOM 699 O O . ARG A 1 104 ? 43.462 8.640 -19.349 1.00 54.44 90 ARG A O 1
ATOM 707 N N . GLU A 1 105 ? 44.218 7.842 -17.384 1.00 57.20 91 GLU A N 1
ATOM 708 C CA . GLU A 1 105 ? 45.108 6.845 -17.957 1.00 60.38 91 GLU A CA 1
ATOM 709 C C . GLU A 1 105 ? 45.008 5.551 -17.164 1.00 62.19 91 GLU A C 1
ATOM 710 O O . GLU A 1 105 ? 44.611 5.551 -15.989 1.00 69.74 91 GLU A O 1
ATOM 716 N N . ASP A 1 106 ? 45.432 4.459 -17.781 1.00 62.55 92 ASP A N 1
ATOM 717 C CA . ASP A 1 106 ? 45.475 3.161 -17.114 1.00 63.39 92 ASP A CA 1
ATOM 718 C C . ASP A 1 106 ? 46.766 3.053 -16.312 1.00 61.32 92 ASP A C 1
ATOM 719 O O . ASP A 1 106 ? 47.769 3.660 -16.680 1.00 60.85 92 ASP A O 1
ATOM 724 N N . CYS A 1 107 ? 46.733 2.299 -15.207 1.00 59.75 93 CYS A N 1
ATOM 725 C CA . CYS A 1 107 ? 47.951 1.968 -14.482 1.00 59.54 93 CYS A CA 1
ATOM 726 C C . CYS A 1 107 ? 48.613 0.858 -15.307 1.00 60.61 93 CYS A C 1
ATOM 727 O O . CYS A 1 107 ? 47.940 -0.079 -15.737 1.00 59.74 93 CYS A O 1
ATOM 730 N N . PRO A 1 108 ? 49.923 0.987 -15.576 1.00 61.24 94 PRO A N 1
ATOM 731 C CA . PRO A 1 108 ? 50.550 0.000 -16.450 1.00 62.25 94 PRO A CA 1
ATOM 732 C C . PRO A 1 108 ? 50.809 -1.373 -15.763 1.00 62.80 94 PRO A C 1
ATOM 733 O O . PRO A 1 108 ? 50.656 -2.409 -16.414 1.00 61.94 94 PRO A O 1
ATOM 737 N N . SER A 1 109 ? 51.178 -1.366 -14.477 1.00 61.96 95 SER A N 1
ATOM 738 C CA . SER A 1 109 ? 51.437 -2.600 -13.725 1.00 62.00 95 SER A CA 1
ATO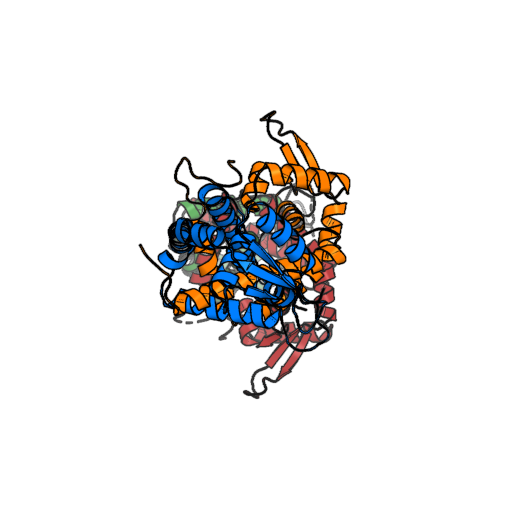M 739 C C . SER A 1 109 ? 50.162 -3.324 -13.346 1.00 62.02 95 SER A C 1
ATOM 740 O O . SER A 1 109 ? 50.130 -4.555 -13.277 1.00 65.62 95 SER A O 1
ATOM 742 N N . ASP A 1 110 ? 49.113 -2.561 -13.081 1.00 61.65 96 ASP A N 1
ATOM 743 C CA . ASP A 1 110 ? 47.840 -3.119 -12.652 1.00 61.72 96 ASP A CA 1
ATOM 744 C C . ASP A 1 110 ? 46.740 -2.647 -13.605 1.00 62.09 96 ASP A C 1
ATOM 745 O O . ASP A 1 110 ? 46.259 -1.521 -13.489 1.00 59.32 96 ASP A O 1
ATOM 750 N N . LYS A 1 111 ? 46.346 -3.503 -14.552 1.00 64.74 97 LYS A N 1
ATOM 751 C CA . LYS A 1 111 ? 45.422 -3.109 -15.636 1.00 65.35 97 LYS A CA 1
ATOM 752 C C . LYS A 1 111 ? 43.996 -2.860 -15.108 1.00 65.68 97 LYS A C 1
ATOM 753 O O . LYS A 1 111 ? 43.017 -2.892 -15.852 1.00 66.36 97 LYS A O 1
ATOM 757 N N . ARG A 1 112 ? 43.922 -2.546 -13.821 1.00 64.41 98 ARG A N 1
ATOM 758 C CA . ARG A 1 112 ? 42.697 -2.446 -13.061 1.00 64.70 98 ARG A CA 1
ATOM 759 C C . ARG A 1 112 ? 42.546 -1.010 -12.565 1.00 63.27 98 ARG A C 1
ATOM 760 O O . ARG A 1 112 ? 41.445 -0.463 -12.492 1.00 61.99 98 ARG A O 1
ATOM 768 N N . GLY A 1 113 ? 43.678 -0.428 -12.180 1.00 62.14 99 GLY A N 1
ATOM 769 C CA . GLY A 1 113 ? 43.737 0.924 -11.694 1.00 60.36 99 GLY A CA 1
ATOM 770 C C . GLY A 1 113 ? 43.558 1.958 -12.780 1.00 59.03 99 GLY A C 1
ATOM 771 O O . GLY A 1 113 ? 43.771 1.698 -13.965 1.00 57.11 99 GLY A O 1
ATOM 772 N N . GLN A 1 114 ? 43.167 3.152 -12.354 1.00 58.40 100 GLN A N 1
ATOM 773 C CA . GLN A 1 114 ? 43.036 4.277 -13.248 1.00 56.95 100 GLN A CA 1
ATOM 774 C C . GLN A 1 114 ? 43.635 5.512 -12.597 1.00 56.38 100 GLN A C 1
ATOM 775 O O . GLN A 1 114 ? 43.509 5.717 -11.380 1.00 56.13 100 GLN A O 1
ATOM 781 N N . PHE A 1 115 ? 44.336 6.309 -13.393 1.00 56.16 101 PHE A N 1
ATOM 782 C CA . PHE A 1 115 ? 44.884 7.570 -12.913 1.00 56.79 101 PHE A CA 1
ATOM 783 C C . PHE A 1 115 ? 43.964 8.698 -13.333 1.00 54.87 101 PHE A C 1
ATOM 784 O O . PHE A 1 115 ? 43.393 8.661 -14.417 1.00 52.43 101 PHE A O 1
ATOM 792 N N . ALA A 1 116 ? 43.819 9.685 -12.452 1.00 54.80 102 ALA A N 1
ATOM 793 C CA . ALA A 1 116 ? 43.186 10.960 -12.784 1.00 54.65 102 ALA A CA 1
ATOM 794 C C . ALA A 1 116 ? 44.306 11.992 -12.907 1.00 53.38 102 ALA A C 1
ATOM 795 O O . ALA A 1 116 ? 45.058 12.206 -11.972 1.00 52.29 102 ALA A O 1
ATOM 797 N N . ILE A 1 117 ? 44.428 12.582 -14.083 1.00 53.96 103 ILE A N 1
ATOM 798 C CA . ILE A 1 117 ? 45.502 13.504 -14.380 1.00 55.68 103 ILE A CA 1
ATOM 799 C C . ILE A 1 117 ? 44.899 14.862 -14.703 1.00 56.16 103 ILE A C 1
ATOM 800 O O . ILE A 1 117 ? 43.927 14.951 -15.471 1.00 55.96 103 ILE A O 1
ATOM 805 N N . LEU A 1 118 ? 45.459 15.906 -14.099 1.00 55.88 104 LEU A N 1
ATOM 806 C CA . LEU A 1 118 ? 45.035 17.276 -14.356 1.00 56.41 104 LEU A CA 1
ATOM 807 C C . LEU A 1 118 ? 45.601 17.770 -15.678 1.00 56.29 104 LEU A C 1
ATOM 808 O O . LEU A 1 118 ? 46.811 17.764 -15.858 1.00 58.85 104 LEU A O 1
ATOM 813 N N . THR A 1 119 ? 44.738 18.192 -16.598 1.00 54.40 105 THR A N 1
ATOM 814 C CA . THR A 1 119 ? 45.184 18.736 -17.880 1.00 55.04 105 THR A CA 1
ATOM 815 C C . THR A 1 119 ? 45.833 20.100 -17.716 1.00 57.69 105 THR A C 1
ATOM 816 O O . THR A 1 119 ? 45.704 20.720 -16.679 1.00 59.04 105 THR A O 1
ATOM 820 N N . ASP A 1 120 ? 46.516 20.573 -18.752 1.00 61.84 106 ASP A N 1
ATOM 821 C CA . ASP A 1 120 ? 47.012 21.957 -18.766 1.00 64.04 106 ASP A CA 1
ATOM 822 C C . ASP A 1 120 ? 45.884 22.964 -18.528 1.00 63.58 106 ASP A C 1
ATOM 823 O O . ASP A 1 120 ? 45.978 23.814 -17.647 1.00 67.94 106 ASP A O 1
ATOM 828 N N . GLU A 1 121 ? 44.809 22.852 -19.293 1.00 61.76 107 GLU A N 1
ATOM 829 C CA . GLU A 1 121 ? 43.688 23.782 -19.172 1.00 60.00 107 GLU A CA 1
ATOM 830 C C . GLU A 1 121 ? 43.097 23.783 -17.771 1.00 59.91 107 GLU A C 1
ATOM 831 O O . GLU A 1 121 ? 42.655 24.827 -17.276 1.00 61.87 107 GLU A O 1
ATOM 837 N N . GLY A 1 122 ? 43.098 22.614 -17.120 1.00 58.89 108 GLY A N 1
ATOM 838 C CA . GLY A 1 122 ? 42.629 22.485 -15.749 1.00 56.68 108 GLY A CA 1
ATOM 839 C C . GLY A 1 122 ? 43.512 23.300 -14.831 1.00 57.40 108 GLY A C 1
ATOM 840 O O . GLY A 1 122 ? 43.017 24.057 -13.994 1.00 58.70 108 GLY A O 1
ATOM 841 N N . TYR A 1 123 ? 44.818 23.140 -14.985 1.00 56.94 109 TYR A N 1
ATOM 842 C CA . TYR A 1 123 ? 45.769 23.958 -14.254 1.00 59.84 109 TYR A CA 1
ATOM 843 C C . TYR A 1 123 ? 45.546 25.446 -14.487 1.00 60.92 109 TYR A C 1
ATOM 844 O O . TYR A 1 123 ? 45.768 26.254 -13.584 1.00 63.18 109 TYR A O 1
ATOM 853 N N . GLU A 1 124 ? 45.139 25.821 -15.699 1.00 59.65 110 GLU A N 1
ATOM 854 C CA . GLU A 1 124 ? 44.895 27.228 -16.001 1.00 59.89 110 GLU A CA 1
ATOM 855 C C . GLU A 1 124 ? 43.657 27.769 -15.298 1.00 58.42 110 GLU A C 1
ATOM 856 O O . GLU A 1 124 ? 43.599 28.958 -14.993 1.00 57.86 110 GLU A O 1
ATOM 859 N N . VAL A 1 125 ? 42.683 26.902 -15.024 1.00 57.22 111 VAL A N 1
ATOM 860 C CA . VAL A 1 125 ? 41.501 27.303 -14.244 1.00 56.27 111 VAL A CA 1
ATOM 861 C C . VAL A 1 125 ? 41.841 27.532 -12.768 1.00 57.69 111 VAL A C 1
ATOM 862 O O . VAL A 1 125 ? 41.260 28.402 -12.117 1.00 57.78 111 VAL A O 1
ATOM 866 N N . LEU A 1 126 ? 42.789 26.771 -12.241 1.00 58.98 112 LEU A N 1
ATOM 867 C CA . LEU A 1 126 ? 43.225 26.996 -10.867 1.00 60.83 112 LEU A CA 1
ATOM 868 C C . LEU A 1 126 ? 43.943 28.327 -10.772 1.00 63.66 112 LEU A C 1
ATOM 869 O O . LEU A 1 126 ? 43.631 29.141 -9.907 1.00 65.25 112 LEU A O 1
ATOM 874 N N . ARG A 1 127 ? 44.897 28.546 -11.680 1.00 65.65 113 ARG A N 1
ATOM 875 C CA . ARG A 1 127 ? 45.682 29.793 -11.698 1.00 68.07 113 ARG A CA 1
ATOM 876 C C . ARG A 1 127 ? 44.743 31.003 -11.795 1.00 67.37 113 ARG A C 1
ATOM 877 O O . ARG A 1 127 ? 44.900 31.972 -11.063 1.00 68.48 113 ARG A O 1
ATOM 881 N N . ARG A 1 128 ? 43.742 30.899 -12.668 1.00 65.62 114 ARG A N 1
ATOM 882 C CA . ARG A 1 128 ? 42.765 31.960 -12.853 1.00 64.77 114 ARG A CA 1
ATOM 883 C C . ARG A 1 128 ? 41.909 32.203 -11.597 1.00 64.50 114 ARG A C 1
ATOM 884 O O . ARG A 1 128 ? 41.696 33.357 -11.219 1.00 65.54 114 ARG A O 1
ATOM 886 N N . THR A 1 129 ? 41.459 31.140 -10.923 1.00 62.82 115 THR A N 1
ATOM 887 C CA . THR A 1 129 ? 40.419 31.282 -9.894 1.00 61.39 115 THR A CA 1
ATOM 888 C C . THR A 1 129 ? 40.888 31.272 -8.437 1.00 62.72 115 THR A C 1
ATOM 889 O O . THR A 1 129 ? 40.276 31.928 -7.582 1.00 61.87 115 THR A O 1
ATOM 893 N N . ALA A 1 130 ? 41.948 30.524 -8.138 1.00 63.68 116 ALA A N 1
ATOM 894 C CA . ALA A 1 130 ? 42.439 30.398 -6.757 1.00 65.14 116 ALA A CA 1
ATOM 895 C C . ALA A 1 130 ? 42.436 31.687 -5.936 1.00 69.28 116 ALA A C 1
ATOM 896 O O . ALA A 1 130 ? 41.859 31.709 -4.848 1.00 74.28 116 ALA A O 1
ATOM 898 N N . PRO A 1 131 ? 43.075 32.762 -6.429 1.00 72.29 117 PRO A N 1
ATOM 899 C CA . PRO A 1 131 ? 43.034 34.040 -5.702 1.00 74.80 117 PRO A CA 1
ATOM 900 C C . PRO A 1 131 ? 41.633 34.446 -5.235 1.00 74.57 117 PRO A C 1
ATOM 901 O O . PRO A 1 131 ? 41.469 34.850 -4.091 1.00 77.54 117 PRO A O 1
ATOM 905 N N . GLY A 1 132 ? 40.639 34.352 -6.118 1.00 72.50 118 GLY A N 1
ATOM 906 C CA . GLY A 1 132 ? 39.248 34.578 -5.732 1.00 69.80 118 GLY A CA 1
ATOM 907 C C . GLY A 1 132 ? 38.848 33.653 -4.594 1.00 68.76 118 GLY A C 1
ATOM 908 O O . GLY A 1 132 ? 38.427 34.107 -3.535 1.00 68.96 118 GLY A O 1
ATOM 909 N N . HIS A 1 133 ? 39.017 32.349 -4.798 1.00 66.72 119 HIS A N 1
ATOM 910 C CA . HIS A 1 133 ? 38.627 31.377 -3.788 1.00 64.35 119 HIS A CA 1
ATOM 911 C C . HIS A 1 133 ? 39.360 31.577 -2.464 1.00 65.76 119 HIS A C 1
ATOM 912 O O . HIS A 1 133 ? 38.780 31.370 -1.392 1.00 65.58 119 HIS A O 1
ATOM 919 N N . VAL A 1 134 ? 40.629 31.963 -2.533 1.00 66.75 120 VAL A N 1
ATOM 920 C CA . VAL A 1 134 ? 41.400 32.228 -1.318 1.00 68.85 120 VAL A CA 1
ATOM 921 C C . VAL A 1 134 ? 40.817 33.423 -0.565 1.00 71.08 120 VAL A C 1
ATOM 922 O O . VAL A 1 134 ? 40.559 33.316 0.625 1.00 71.31 120 VAL A O 1
ATOM 926 N N . ASP A 1 135 ? 40.571 34.534 -1.259 1.00 72.29 121 ASP A N 1
ATOM 927 C CA . ASP A 1 135 ? 39.898 35.689 -0.647 1.00 74.41 121 ASP A CA 1
ATOM 928 C C . ASP A 1 135 ? 38.646 35.251 0.098 1.00 72.36 121 ASP A C 1
ATOM 929 O O . ASP A 1 135 ? 38.507 35.496 1.290 1.00 71.22 121 ASP A O 1
ATOM 934 N N . ALA A 1 136 ? 37.734 34.604 -0.631 1.00 70.22 122 ALA A N 1
ATOM 935 C CA . ALA A 1 136 ? 36.454 34.166 -0.067 1.00 69.01 122 ALA A CA 1
ATOM 936 C C . ALA A 1 136 ? 36.633 33.330 1.209 1.00 68.30 122 ALA A C 1
ATOM 937 O O . ALA A 1 136 ? 35.883 33.490 2.169 1.00 66.85 122 ALA A O 1
ATOM 939 N N . VAL A 1 137 ? 37.639 32.459 1.212 1.00 67.20 123 VAL A N 1
ATOM 940 C CA . VAL A 1 137 ? 37.967 31.658 2.394 1.00 67.40 123 VAL A CA 1
ATOM 941 C C . VAL A 1 137 ? 38.610 32.502 3.501 1.00 69.14 123 VAL A C 1
ATOM 942 O O . VAL A 1 137 ? 38.416 32.223 4.685 1.00 70.95 123 VAL A O 1
ATOM 946 N N . ARG A 1 138 ? 39.386 33.514 3.124 1.00 63.87 124 ARG A N 1
ATOM 947 C CA . ARG A 1 138 ? 39.918 34.464 4.104 1.00 64.84 124 ARG A CA 1
ATOM 948 C C . ARG A 1 138 ? 38.781 35.229 4.769 1.00 65.10 124 ARG A C 1
ATOM 949 O O . ARG A 1 138 ? 38.647 35.205 5.987 1.00 63.91 124 ARG A O 1
ATOM 957 N N . GLN A 1 139 ? 37.977 35.898 3.945 1.00 66.08 125 GLN A N 1
ATOM 958 C CA . GLN A 1 139 ? 36.959 36.841 4.417 1.00 67.58 125 GLN A CA 1
ATOM 959 C C . GLN A 1 139 ? 35.937 36.147 5.296 1.00 67.64 125 GLN A C 1
ATOM 960 O O . GLN A 1 139 ? 35.508 36.697 6.293 1.00 71.82 125 GLN A O 1
ATOM 962 N N . ALA A 1 140 ? 35.562 34.930 4.940 1.00 66.91 126 ALA A N 1
ATOM 963 C CA . ALA A 1 140 ? 34.591 34.166 5.711 1.00 65.51 126 ALA A CA 1
ATOM 964 C C . ALA A 1 140 ? 35.149 33.631 7.023 1.00 65.78 126 ALA A C 1
ATOM 965 O O . ALA A 1 140 ? 34.417 33.494 7.998 1.00 65.42 126 ALA A O 1
ATOM 967 N N . VAL A 1 141 ? 36.441 33.326 7.048 1.00 67.42 127 VAL A N 1
ATOM 968 C CA . VAL A 1 141 ? 37.039 32.632 8.190 1.00 67.07 127 VAL A CA 1
ATOM 969 C C . VAL A 1 141 ? 38.240 33.364 8.808 1.00 69.88 127 VAL A C 1
ATOM 970 O O . VAL A 1 141 ? 38.103 33.973 9.866 1.00 72.36 127 VAL A O 1
ATOM 974 N N . PHE A 1 142 ? 39.399 33.318 8.155 1.00 69.10 128 PHE A N 1
ATOM 975 C CA . PHE A 1 142 ? 40.653 33.658 8.830 1.00 70.67 128 PHE A CA 1
ATOM 976 C C . PHE A 1 142 ? 40.770 35.122 9.240 1.00 72.44 128 PHE A C 1
ATOM 977 O O . PHE A 1 142 ? 41.299 35.428 10.315 1.00 73.71 128 PHE A O 1
ATOM 985 N N . ASP A 1 143 ? 40.274 36.027 8.402 1.00 72.69 129 ASP A N 1
ATOM 986 C CA . ASP A 1 143 ? 40.226 37.446 8.760 1.00 74.51 129 ASP A CA 1
ATOM 987 C C . ASP A 1 143 ? 39.404 37.734 10.021 1.00 75.42 129 ASP A C 1
ATOM 988 O O . ASP A 1 143 ? 39.502 38.832 10.568 1.00 78.43 129 ASP A O 1
ATOM 993 N N . ARG A 1 144 ? 38.598 36.768 10.473 1.00 73.41 130 ARG A N 1
ATOM 994 C CA . ARG A 1 144 ? 37.670 36.978 11.594 1.00 74.07 130 ARG A CA 1
ATOM 995 C C . ARG A 1 144 ? 38.104 36.333 12.907 1.00 73.73 130 ARG A C 1
ATOM 996 O O . ARG A 1 144 ? 37.439 36.516 13.928 1.00 74.26 130 ARG A O 1
ATOM 1004 N N . LEU A 1 145 ? 39.219 35.601 12.890 1.00 72.76 131 LEU A N 1
ATOM 1005 C CA . LEU A 1 145 ? 39.675 34.865 14.070 1.00 71.88 131 LEU A CA 1
ATOM 1006 C C . LEU A 1 145 ? 41.091 35.261 14.480 1.00 73.24 131 LEU A C 1
ATOM 1007 O O . LEU A 1 145 ? 41.969 35.417 13.637 1.00 73.03 131 LEU A O 1
ATOM 1012 N N . THR A 1 146 ? 41.309 35.406 15.780 1.00 74.82 132 THR A N 1
ATOM 1013 C CA . THR A 1 146 ? 42.642 35.667 16.307 1.00 77.08 132 THR A CA 1
ATOM 1014 C C . THR A 1 146 ? 43.514 34.425 16.093 1.00 77.29 132 THR A C 1
ATOM 1015 O O . THR A 1 146 ? 42.976 33.327 15.902 1.00 78.51 132 THR A O 1
ATOM 1019 N N . PRO A 1 147 ? 44.856 34.591 16.098 1.00 78.26 133 PRO A N 1
ATOM 1020 C CA . PRO A 1 147 ? 45.754 33.435 16.067 1.00 76.27 133 PRO A CA 1
ATOM 1021 C C . PRO A 1 147 ? 45.371 32.314 17.052 1.00 74.61 133 PRO A C 1
ATOM 1022 O O . PRO A 1 147 ? 45.340 31.137 16.671 1.00 74.15 133 PRO A O 1
ATOM 1026 N N . GLU A 1 148 ? 45.061 32.669 18.295 1.00 74.03 134 GLU A N 1
ATOM 1027 C CA . GLU A 1 148 ? 44.664 31.671 19.299 1.00 72.00 134 GLU A CA 1
ATOM 1028 C C . GLU A 1 148 ? 43.524 30.771 18.797 1.00 68.75 134 GLU A C 1
ATOM 1029 O O . GLU A 1 148 ? 43.571 29.558 18.994 1.00 66.67 134 GLU A O 1
ATOM 1031 N N . GLN A 1 149 ? 42.531 31.361 18.124 1.00 68.17 135 GLN A N 1
ATOM 1032 C CA . GLN A 1 149 ? 41.331 30.621 17.685 1.00 66.46 135 GLN A CA 1
ATOM 1033 C C . GLN A 1 149 ? 41.580 29.821 16.433 1.00 64.70 135 GLN A C 1
ATOM 1034 O O . GLN A 1 149 ? 41.023 28.740 16.258 1.00 62.23 135 GLN A O 1
ATOM 1040 N N . GLN A 1 150 ? 42.406 30.361 15.539 1.00 65.78 136 GLN A N 1
ATOM 1041 C CA . GLN A 1 150 ? 42.873 29.593 14.386 1.00 63.91 136 GLN A CA 1
ATOM 1042 C C . GLN A 1 150 ? 43.597 28.348 14.886 1.00 63.73 136 GLN A C 1
ATOM 1043 O O . GLN A 1 150 ? 43.351 27.255 14.390 1.00 65.40 136 GLN A O 1
ATOM 1049 N N . LYS A 1 151 ? 44.496 28.519 15.855 1.00 64.33 137 LYS A N 1
ATOM 1050 C CA . LYS A 1 151 ? 45.173 27.381 16.471 1.00 63.87 137 LYS A CA 1
ATOM 1051 C C . LYS A 1 151 ? 44.116 26.443 16.988 1.00 63.49 137 LYS A C 1
ATOM 1052 O O . LYS A 1 151 ? 44.090 25.275 16.625 1.00 63.90 137 LYS A O 1
ATOM 1054 N N . SER A 1 152 ? 43.201 26.987 17.782 1.00 65.22 138 SER A N 1
ATOM 1055 C CA . SER A 1 152 ? 42.171 26.200 18.463 1.00 64.87 138 SER A CA 1
ATOM 1056 C C . SER A 1 152 ? 41.264 25.411 17.498 1.00 63.16 138 SER A C 1
ATOM 1057 O O . SER A 1 152 ? 40.962 24.243 17.731 1.00 61.57 138 SER A O 1
ATOM 1060 N N . LEU A 1 153 ? 40.828 26.068 16.423 1.00 64.05 139 LEU A N 1
ATOM 1061 C CA . LEU A 1 153 ? 40.003 25.442 15.380 1.00 63.51 139 LEU A CA 1
ATOM 1062 C C . LEU A 1 153 ? 40.642 24.179 14.808 1.00 63.18 139 LEU A C 1
ATOM 1063 O O . LEU A 1 153 ? 39.992 23.138 14.707 1.00 62.20 139 LEU A O 1
ATOM 1068 N N . GLY A 1 154 ? 41.916 24.285 14.428 1.00 63.32 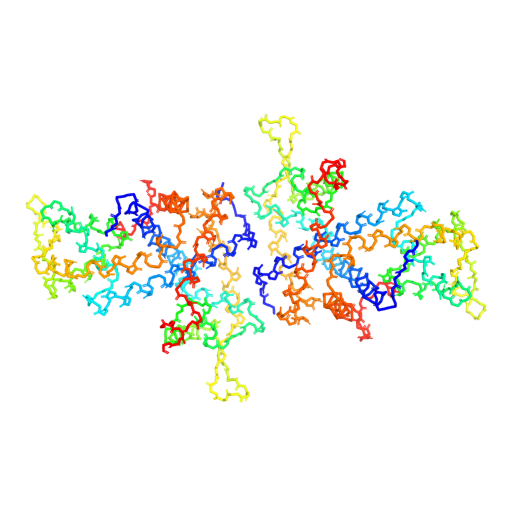140 GLY A N 1
ATOM 1069 C CA . GLY A 1 154 ? 42.637 23.177 13.808 1.00 62.20 140 GLY A CA 1
ATOM 1070 C C . GLY A 1 154 ? 42.833 22.007 14.747 1.00 62.68 140 GLY A C 1
ATOM 1071 O O . GLY A 1 154 ? 42.690 20.857 14.343 1.00 62.00 140 GLY A O 1
ATOM 1072 N N . GLU A 1 155 ? 43.154 22.300 16.007 1.00 62.77 141 GLU A N 1
ATOM 1073 C CA . GLU A 1 155 ? 43.275 21.265 17.009 1.00 62.44 141 GLU A CA 1
ATOM 1074 C C . GLU A 1 155 ? 41.948 20.530 17.132 1.00 62.48 141 GLU A C 1
ATOM 1075 O O . GLU A 1 155 ? 41.904 19.293 17.185 1.00 63.76 141 GLU A O 1
ATOM 1077 N N . ILE A 1 156 ? 40.863 21.293 17.113 1.00 61.52 142 ILE A N 1
ATOM 1078 C CA . ILE A 1 156 ? 39.525 20.742 17.309 1.00 60.99 142 ILE A CA 1
ATOM 1079 C C . ILE A 1 156 ? 39.066 19.872 16.136 1.00 59.13 142 ILE A C 1
ATOM 1080 O O . ILE A 1 156 ? 38.606 18.756 16.330 1.00 60.16 142 ILE A O 1
ATOM 1085 N N . MET A 1 157 ? 39.173 20.387 14.921 1.00 58.10 143 MET A N 1
ATOM 1086 C CA . MET A 1 157 ? 38.679 19.651 13.773 1.00 56.43 143 MET A CA 1
ATOM 1087 C C . MET A 1 157 ? 39.516 18.396 13.557 1.00 57.48 143 MET A C 1
ATOM 1088 O O . MET A 1 157 ? 38.976 17.355 13.225 1.00 55.68 143 MET A O 1
ATOM 1093 N N . ARG A 1 158 ? 40.834 18.495 13.764 1.00 59.34 144 ARG A N 1
ATOM 1094 C CA . ARG A 1 158 ? 41.740 17.369 13.608 1.00 59.97 144 ARG A CA 1
ATOM 1095 C C . ARG A 1 158 ? 41.352 16.180 14.482 1.00 59.33 144 ARG A C 1
ATOM 1096 O O . ARG A 1 158 ? 41.380 15.030 14.028 1.00 59.41 144 ARG A O 1
ATOM 1104 N N . ILE A 1 159 ? 40.911 16.452 15.706 1.00 59.21 145 ILE A N 1
ATOM 1105 C CA . ILE A 1 159 ? 40.398 15.394 16.592 1.00 60.16 145 ILE A CA 1
ATOM 1106 C C . ILE A 1 159 ? 39.125 14.751 16.032 1.00 60.60 145 ILE A C 1
ATOM 1107 O O . ILE A 1 159 ? 38.988 13.515 15.994 1.00 61.58 145 ILE A O 1
ATOM 1112 N N . VAL A 1 160 ? 38.182 15.607 15.630 1.00 59.24 146 VAL A N 1
ATOM 1113 C CA . VAL A 1 160 ? 36.918 15.169 15.042 1.00 58.73 146 VAL A CA 1
ATOM 1114 C C . VAL A 1 160 ? 37.183 14.298 13.814 1.00 58.76 146 VAL A C 1
ATOM 1115 O O . VAL A 1 160 ? 36.577 13.241 13.659 1.00 60.79 146 VAL A O 1
ATOM 1119 N N . ALA A 1 161 ? 38.090 14.741 12.956 1.00 57.26 147 ALA A N 1
ATOM 1120 C CA . ALA A 1 161 ? 38.434 13.983 11.761 1.00 58.15 147 ALA A CA 1
ATOM 1121 C C . ALA A 1 161 ? 39.101 12.664 12.134 1.00 60.59 147 ALA A C 1
ATOM 1122 O O . ALA A 1 161 ? 38.647 11.593 11.715 1.00 60.04 147 ALA A O 1
ATOM 1124 N N . GLU A 1 162 ? 40.189 12.744 12.906 1.00 62.37 148 GLU A N 1
ATOM 1125 C CA . GLU A 1 162 ? 40.886 11.545 13.354 1.00 62.95 148 GLU A CA 1
ATOM 1126 C C . GLU A 1 162 ? 39.878 10.551 13.900 1.00 64.23 148 GLU A C 1
ATOM 1127 O O . GLU A 1 162 ? 39.932 9.379 13.566 1.00 65.12 148 GLU A O 1
ATOM 1129 N N . GLY A 1 163 ? 38.925 11.047 14.694 1.00 65.30 149 GLY A N 1
ATOM 1130 C CA . GLY A 1 163 ? 37.907 10.209 15.329 1.00 65.72 149 GLY A CA 1
ATOM 1131 C C . GLY A 1 163 ? 37.015 9.462 14.355 1.00 66.39 149 GLY A C 1
ATOM 1132 O O . GLY A 1 163 ? 36.571 8.346 14.631 1.00 66.79 149 GLY A O 1
ATOM 1133 N N . LEU A 1 164 ? 36.760 10.070 13.199 1.00 65.07 150 LEU A N 1
ATOM 1134 C CA . LEU A 1 164 ? 35.826 9.508 12.225 1.00 65.25 150 LEU A CA 1
ATOM 1135 C C . LEU A 1 164 ? 36.503 8.630 11.186 1.00 66.64 150 LEU A C 1
ATOM 1136 O O . LEU A 1 164 ? 35.832 8.029 10.355 1.00 67.03 150 LEU A O 1
ATOM 1141 N N . GLN A 1 165 ? 37.828 8.594 11.183 1.00 67.83 151 GLN A N 1
ATOM 1142 C CA . GLN A 1 165 ? 38.542 7.710 10.270 1.00 70.35 151 GLN A CA 1
ATOM 1143 C C . GLN A 1 165 ? 39.610 6.964 11.050 1.00 74.17 151 GLN A C 1
ATOM 1144 O O . GLN A 1 165 ? 40.800 7.162 10.828 1.00 73.65 151 GLN A O 1
ATOM 1150 N N . PRO A 1 166 ? 39.180 6.100 11.981 1.00 79.77 152 PRO A N 1
ATOM 1151 C CA . PRO A 1 166 ? 40.173 5.266 12.645 1.00 84.80 152 PRO A CA 1
ATOM 1152 C C . PRO A 1 166 ? 40.769 4.210 11.687 1.00 89.82 152 PRO A C 1
ATOM 1153 O O . PRO A 1 166 ? 40.141 3.857 10.664 1.00 93.48 152 PRO A O 1
ATOM 1157 N N . SER A 1 167 ? 41.966 3.719 12.019 1.00 92.63 153 SER A N 1
ATOM 1158 C CA . SER A 1 167 ? 42.641 2.696 11.213 1.00 95.01 153 SER A CA 1
ATOM 1159 C C . SER A 1 167 ? 42.057 1.291 11.438 1.00 98.90 153 SER A C 1
ATOM 1160 O O . SER A 1 167 ? 42.310 0.390 10.624 1.00 101.06 153 SER A O 1
ATOM 1162 N N . GLU A 1 168 ? 41.241 1.143 12.498 1.00 100.82 154 GLU A N 1
ATOM 1163 C CA . GLU A 1 168 ? 40.902 -0.138 13.148 1.00 103.98 154 GLU A CA 1
ATOM 1164 C C . GLU A 1 168 ? 39.920 -1.059 12.390 1.00 106.34 154 GLU A C 1
ATOM 1165 O O . GLU A 1 168 ? 39.014 -1.672 12.992 1.00 107.05 154 GLU A O 1
ATOM 1167 N N . ALA A 1 169 ? 40.113 -1.126 11.072 1.00 105.03 155 ALA A N 1
ATOM 1168 C CA . ALA A 1 169 ? 39.609 -2.208 10.210 1.00 107.80 155 ALA A CA 1
ATOM 1169 C C . ALA A 1 169 ? 38.092 -2.218 9.965 1.00 107.97 155 ALA A C 1
ATOM 1170 O O . ALA A 1 169 ? 37.638 -1.833 8.886 1.00 105.97 155 ALA A O 1
ATOM 1172 N N . GLY A 1 170 ? 37.303 -2.682 10.931 1.00 108.80 156 GLY A N 1
ATOM 1173 C CA . GLY A 1 170 ? 35.850 -2.730 10.736 1.00 107.82 156 GLY A CA 1
ATOM 1174 C C . GLY A 1 170 ? 35.163 -1.383 10.844 1.00 103.11 156 GLY A C 1
ATOM 1175 O O . GLY A 1 170 ? 34.372 -1.153 11.757 1.00 102.96 156 GLY A O 1
ATOM 1176 N N . ALA A 1 171 ? 35.468 -0.499 9.897 1.00 98.60 157 ALA A N 1
ATOM 1177 C CA . ALA A 1 171 ? 34.884 0.825 9.835 1.00 94.52 157 ALA A CA 1
ATOM 1178 C C . ALA A 1 171 ? 34.261 1.115 8.463 1.00 92.89 157 ALA A C 1
ATOM 1179 O O . ALA A 1 171 ? 34.463 0.368 7.504 1.00 95.30 157 ALA A O 1
ATOM 1181 N N . ASP A 1 172 ? 33.508 2.214 8.400 1.00 88.32 158 ASP A N 1
ATOM 1182 C CA . ASP A 1 172 ? 32.677 2.609 7.260 1.00 83.84 158 ASP A CA 1
ATOM 1183 C C . ASP A 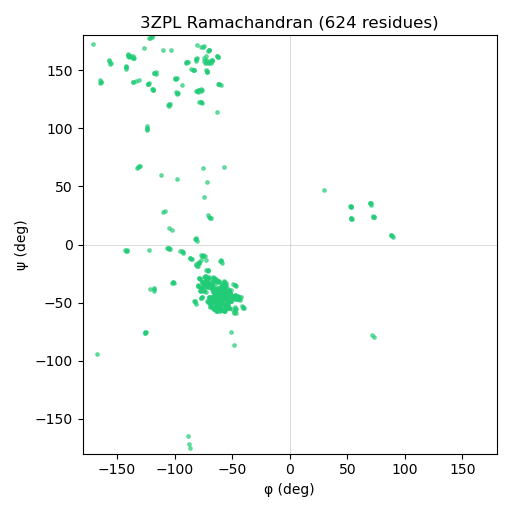1 172 ? 33.222 3.871 6.547 1.00 78.01 158 ASP A C 1
ATOM 1184 O O . ASP A 1 172 ? 32.544 4.895 6.455 1.00 74.67 158 ASP A O 1
ATOM 1189 N N . LEU A 1 173 ? 34.449 3.786 6.039 1.00 74.76 159 LEU A N 1
ATOM 1190 C CA . LEU A 1 173 ? 35.090 4.925 5.401 1.00 70.36 159 LEU A CA 1
ATOM 1191 C C . LEU A 1 173 ? 34.570 5.033 3.959 1.00 68.40 159 LEU A C 1
ATOM 1192 O O . LEU A 1 173 ? 34.551 4.041 3.238 1.00 69.62 159 LEU A O 1
ATOM 1197 N N . PRO A 1 174 ? 34.156 6.246 3.537 1.00 64.98 160 PRO A N 1
ATOM 1198 C CA . PRO A 1 174 ? 33.591 6.497 2.202 1.00 63.42 160 PRO A CA 1
ATOM 1199 C C . PRO A 1 174 ? 34.329 5.820 1.031 1.00 64.48 160 PRO A C 1
ATOM 1200 O O . PRO A 1 174 ? 33.710 5.188 0.173 1.00 67.47 160 PRO A O 1
ATOM 1204 N N . TRP A 1 175 ? 35.650 5.944 1.007 1.00 62.57 161 TRP A N 1
ATOM 1205 C CA . TRP A 1 175 ? 36.444 5.460 -0.118 1.00 62.30 161 TRP A CA 1
ATOM 1206 C C . TRP A 1 175 ? 36.580 3.939 -0.122 1.00 65.59 161 TRP A C 1
ATOM 1207 O O . TRP A 1 175 ? 37.106 3.367 -1.086 1.00 67.06 161 TRP A O 1
ATOM 1218 N N . LEU A 1 176 ? 36.152 3.301 0.970 1.00 67.35 162 LEU A N 1
ATOM 1219 C CA . LEU A 1 176 ? 36.096 1.844 1.064 1.00 71.35 162 LEU A CA 1
ATOM 1220 C C . LEU A 1 176 ? 34.685 1.335 0.944 1.00 72.62 162 LEU A C 1
ATOM 1221 O O . LEU A 1 176 ? 34.412 0.165 1.200 1.00 76.19 162 LEU A O 1
ATOM 1226 N N . ARG A 1 177 ? 33.788 2.193 0.499 1.00 71.19 163 ARG A N 1
ATOM 1227 C CA . ARG A 1 177 ? 32.412 1.773 0.314 1.00 72.90 163 ARG A CA 1
ATOM 1228 C C . ARG A 1 177 ? 32.350 1.013 -0.991 1.00 74.30 163 ARG A C 1
ATOM 1229 O O . ARG A 1 177 ? 33.368 0.823 -1.643 1.00 74.18 163 ARG A O 1
ATOM 1238 N N . PRO B 1 19 ? 47.348 40.121 -4.573 1.00 103.56 5 PRO B N 1
ATOM 1239 C CA . PRO B 1 19 ? 47.516 38.674 -4.358 1.00 96.30 5 PRO B CA 1
ATOM 1240 C C . PRO B 1 19 ? 47.906 38.269 -2.929 1.00 91.15 5 PRO B C 1
ATOM 1241 O O . PRO B 1 19 ? 49.009 38.586 -2.503 1.00 90.21 5 PRO B O 1
ATOM 1245 N N . ARG B 1 20 ? 47.009 37.579 -2.215 1.00 88.18 6 ARG B N 1
ATOM 1246 C CA . ARG B 1 20 ? 47.313 36.955 -0.913 1.00 82.97 6 ARG B CA 1
ATOM 1247 C C . ARG B 1 20 ? 47.851 35.537 -1.160 1.00 78.93 6 ARG B C 1
ATOM 1248 O O . ARG B 1 20 ? 48.272 35.213 -2.276 1.00 79.28 6 ARG B O 1
ATOM 1250 N N . TRP B 1 21 ? 47.886 34.728 -0.102 1.00 75.11 7 TRP B N 1
ATOM 1251 C CA . TRP B 1 21 ? 47.962 33.258 -0.184 1.00 71.78 7 TRP B CA 1
ATOM 1252 C C . TRP B 1 21 ? 47.739 32.773 1.239 1.00 69.47 7 TRP B C 1
ATOM 1253 O O . TRP B 1 21 ? 47.724 33.576 2.176 1.00 70.33 7 TRP B O 1
ATOM 1264 N N . LEU B 1 22 ? 47.615 31.463 1.415 1.00 66.52 8 LEU B N 1
ATOM 1265 C CA . LEU B 1 22 ? 47.503 30.874 2.760 1.00 64.12 8 LEU B CA 1
ATOM 1266 C C . LEU B 1 22 ? 48.839 30.327 3.258 1.00 62.27 8 LEU B C 1
ATOM 1267 O O . LEU B 1 22 ? 49.486 29.585 2.551 1.00 60.77 8 LEU B O 1
ATOM 1272 N N . THR B 1 23 ? 49.231 30.665 4.483 1.00 62.59 9 THR B N 1
ATOM 1273 C CA . THR B 1 23 ? 50.457 30.098 5.072 1.00 62.58 9 THR B CA 1
ATOM 1274 C C . THR B 1 23 ? 50.252 28.607 5.209 1.00 61.36 9 THR B C 1
ATOM 1275 O O . THR B 1 23 ? 49.126 28.127 5.144 1.00 61.19 9 THR B O 1
ATOM 1279 N N . ALA B 1 24 ? 51.330 27.867 5.375 1.00 62.83 10 ALA B N 1
ATOM 1280 C CA . ALA B 1 24 ? 51.212 26.429 5.553 1.00 65.62 10 ALA B CA 1
ATOM 1281 C C . ALA B 1 24 ? 50.476 26.105 6.850 1.00 67.67 10 ALA B C 1
ATOM 1282 O O . ALA B 1 24 ? 49.792 25.087 6.923 1.00 69.71 10 ALA B O 1
ATOM 1284 N N . GLU B 1 25 ? 50.606 26.970 7.860 1.00 70.30 11 GLU B N 1
ATOM 1285 C CA . GLU B 1 25 ? 49.940 26.739 9.152 1.00 71.78 11 GLU B CA 1
ATOM 1286 C C . GLU B 1 25 ? 48.435 26.809 8.906 1.00 70.15 11 GLU B C 1
ATOM 1287 O O . GLU B 1 25 ? 47.684 25.866 9.227 1.00 70.13 11 GLU B O 1
ATOM 1289 N N . GLU B 1 26 ? 48.013 27.900 8.266 1.00 69.24 12 GLU B N 1
ATOM 1290 C CA . GLU B 1 26 ? 46.599 28.117 7.926 1.00 67.71 12 GLU B CA 1
ATOM 1291 C C . GLU B 1 26 ? 46.042 26.984 7.071 1.00 66.73 12 GLU B C 1
ATOM 1292 O O . GLU B 1 26 ? 44.945 26.505 7.327 1.00 68.39 12 GLU B O 1
ATOM 1298 N N . GLN B 1 27 ? 46.792 26.553 6.059 1.00 65.85 13 GLN B N 1
ATOM 1299 C CA . GLN B 1 27 ? 46.395 25.410 5.237 1.00 66.77 13 GLN B CA 1
ATOM 1300 C C . GLN B 1 27 ? 46.066 24.187 6.081 1.00 66.69 13 GLN B C 1
ATOM 1301 O O . GLN B 1 27 ? 45.051 23.538 5.851 1.00 63.87 13 GLN B O 1
ATOM 1307 N N . LEU B 1 28 ? 46.908 23.898 7.070 1.00 68.20 14 LEU B N 1
ATOM 1308 C CA . LEU B 1 28 ? 46.671 22.755 7.938 1.00 70.84 14 LEU B CA 1
ATOM 1309 C C . LEU B 1 28 ? 45.367 22.903 8.701 1.00 70.74 14 LEU B C 1
ATOM 1310 O O . LEU B 1 28 ? 44.638 21.947 8.835 1.00 73.58 14 LEU B O 1
ATOM 1315 N N . VAL B 1 29 ? 45.081 24.100 9.196 1.00 70.30 15 VAL B N 1
ATOM 1316 C CA . VAL B 1 29 ? 43.834 24.354 9.914 1.00 70.33 15 VAL B CA 1
ATOM 1317 C C . VAL B 1 29 ? 42.642 24.140 8.977 1.00 69.71 15 VAL B C 1
ATOM 1318 O O . VAL B 1 29 ? 41.739 23.351 9.266 1.00 71.35 15 VAL B O 1
ATOM 1322 N N . TRP B 1 30 ? 42.662 24.843 7.850 1.00 66.48 16 TRP B N 1
ATOM 1323 C CA . TRP B 1 30 ? 41.591 24.764 6.863 1.00 64.97 16 TRP B CA 1
ATOM 1324 C C . TRP B 1 30 ? 41.376 23.348 6.367 1.00 65.05 16 TRP B C 1
ATOM 1325 O O . TRP B 1 30 ? 40.251 22.874 6.301 1.00 67.55 16 TRP B O 1
ATOM 1336 N N . ARG B 1 31 ? 42.458 22.667 6.020 1.00 66.23 17 ARG B N 1
ATOM 1337 C CA . ARG B 1 31 ? 42.356 21.315 5.487 1.00 68.29 17 ARG B CA 1
ATOM 1338 C C . ARG B 1 31 ? 41.647 20.444 6.543 1.00 68.68 17 ARG B C 1
ATOM 1339 O O . ARG B 1 31 ? 40.655 19.773 6.224 1.00 68.47 17 ARG B O 1
ATOM 1347 N N . SER B 1 32 ? 42.076 20.515 7.805 1.00 68.97 18 SER B N 1
ATOM 1348 C CA . SER B 1 32 ? 41.482 19.658 8.829 1.00 72.96 18 SER B CA 1
ATOM 1349 C C . SER B 1 32 ? 40.023 20.026 9.115 1.00 71.03 18 SER B C 1
ATOM 1350 O O . SER B 1 32 ? 39.215 19.150 9.441 1.00 74.12 18 SER B O 1
ATOM 1353 N N . TYR B 1 33 ? 39.670 21.294 8.953 1.00 64.50 19 TYR B N 1
ATOM 1354 C CA . TYR B 1 33 ? 38.262 21.663 8.970 1.00 64.24 19 TYR B CA 1
ATOM 1355 C C . TYR B 1 33 ? 37.505 20.934 7.863 1.00 62.37 19 TYR B C 1
ATOM 1356 O O . TYR B 1 33 ? 36.519 20.246 8.136 1.00 62.26 19 TYR B O 1
ATOM 1365 N N . ILE B 1 34 ? 37.955 21.096 6.618 1.00 60.95 20 ILE B N 1
ATOM 1366 C CA . ILE B 1 34 ? 37.268 20.502 5.473 1.00 59.49 20 ILE B CA 1
ATOM 1367 C C . ILE B 1 34 ? 37.021 19.011 5.691 1.00 55.73 20 ILE B C 1
ATOM 1368 O O . ILE B 1 34 ? 35.916 18.532 5.470 1.00 52.27 20 ILE B O 1
ATOM 1373 N N . GLU B 1 35 ? 38.051 18.283 6.112 1.00 55.54 21 GLU B N 1
ATOM 1374 C CA . GLU B 1 35 ? 37.937 16.839 6.298 1.00 54.81 21 GLU B CA 1
ATOM 1375 C C . GLU B 1 35 ? 36.898 16.510 7.313 1.00 55.69 21 GLU B C 1
ATOM 1376 O O . GLU B 1 35 ? 35.972 15.726 7.072 1.00 57.63 21 GLU B O 1
ATOM 1378 N N . ALA B 1 36 ? 37.055 17.120 8.474 1.00 57.48 22 ALA B N 1
ATOM 1379 C CA . ALA B 1 36 ? 36.158 16.867 9.585 1.00 54.65 22 ALA B CA 1
ATOM 1380 C C . ALA B 1 36 ? 34.732 17.055 9.138 1.00 51.94 22 ALA B C 1
ATOM 1381 O O . ALA B 1 36 ? 33.893 16.156 9.301 1.00 51.39 22 ALA B O 1
ATOM 1383 N N . ALA B 1 37 ? 34.452 18.232 8.584 1.00 51.39 23 ALA B N 1
ATOM 1384 C CA . ALA B 1 37 ? 33.090 18.563 8.160 1.00 51.24 23 ALA B CA 1
ATOM 1385 C C . ALA B 1 37 ? 32.561 17.557 7.152 1.00 50.40 23 ALA B C 1
ATOM 1386 O O . ALA B 1 37 ? 31.411 17.102 7.261 1.00 51.76 23 ALA B O 1
ATOM 1388 N N . THR B 1 38 ? 33.388 17.197 6.176 1.00 49.49 24 THR B N 1
ATOM 1389 C CA . THR B 1 38 ? 32.954 16.273 5.141 1.00 48.92 24 THR B CA 1
ATOM 1390 C C . THR B 1 38 ? 32.701 14.892 5.727 1.00 48.59 24 THR B C 1
ATOM 1391 O O . THR B 1 38 ? 31.808 14.183 5.258 1.00 50.22 24 THR B O 1
ATOM 1395 N N . LEU B 1 39 ? 33.479 14.511 6.747 1.00 48.88 25 LEU B N 1
ATOM 1396 C CA . LEU B 1 39 ? 33.325 13.205 7.395 1.00 48.66 25 LEU B CA 1
ATOM 1397 C C . LEU B 1 39 ? 32.136 13.194 8.340 1.00 49.67 25 LEU B C 1
ATOM 1398 O O . LEU B 1 39 ? 31.428 12.181 8.430 1.00 52.74 25 LEU B O 1
ATOM 1403 N N . LEU B 1 40 ? 31.911 14.291 9.062 1.00 50.30 26 LEU B N 1
ATOM 1404 C CA . LEU B 1 40 ? 30.714 14.393 9.924 1.00 51.96 26 LEU B CA 1
ATOM 1405 C C . LEU B 1 40 ? 29.398 14.322 9.141 1.00 51.03 26 LEU B C 1
ATOM 1406 O O . LEU B 1 40 ? 28.547 13.508 9.432 1.00 52.21 26 LEU B O 1
ATOM 1411 N N . GLU B 1 41 ? 29.255 15.165 8.131 1.00 51.05 27 GLU B N 1
ATOM 1412 C CA . GLU B 1 41 ? 28.082 15.146 7.295 1.00 50.58 27 GLU B CA 1
ATOM 1413 C C . GLU B 1 41 ? 27.841 13.737 6.762 1.00 50.49 27 GLU B C 1
ATOM 1414 O O . GLU B 1 41 ? 26.700 13.273 6.700 1.00 50.10 27 GLU B O 1
ATOM 1416 N N . ASP B 1 42 ? 28.916 13.051 6.385 1.00 50.32 28 ASP B N 1
ATOM 1417 C CA . ASP B 1 42 ? 28.796 11.698 5.886 1.00 50.69 28 ASP B CA 1
ATOM 1418 C C . ASP B 1 42 ? 28.325 10.733 6.985 1.00 51.96 28 ASP B C 1
ATOM 1419 O O . ASP B 1 42 ? 27.430 9.911 6.772 1.00 54.46 28 ASP B O 1
ATOM 1424 N N . HIS B 1 43 ? 28.955 10.820 8.151 1.00 51.43 29 HIS B N 1
ATOM 1425 C CA . HIS B 1 43 ? 28.665 9.922 9.240 1.00 52.66 29 HIS B CA 1
ATOM 1426 C C . HIS B 1 43 ? 27.218 10.116 9.702 1.00 52.82 29 HIS B C 1
ATOM 1427 O O . HIS B 1 43 ? 26.488 9.136 9.953 1.00 54.41 29 HIS B O 1
ATOM 1434 N N . LEU B 1 44 ? 26.790 11.374 9.788 1.00 50.92 30 LEU B N 1
ATOM 1435 C CA . LEU B 1 44 ? 25.457 11.688 10.311 1.00 51.82 30 LEU B CA 1
ATOM 1436 C C . LEU B 1 44 ? 24.339 11.407 9.308 1.00 50.58 30 LEU B C 1
ATOM 1437 O O . LEU B 1 44 ? 23.327 10.809 9.663 1.00 51.09 30 LEU B O 1
ATOM 1442 N N . ASP B 1 45 ? 24.533 11.828 8.062 1.00 49.76 31 ASP B N 1
ATOM 1443 C CA . ASP B 1 45 ? 23.632 11.454 6.970 1.00 49.19 31 ASP B CA 1
ATOM 1444 C C . ASP B 1 45 ? 23.386 9.986 6.954 1.00 48.07 31 ASP B C 1
ATOM 1445 O O . ASP B 1 45 ? 22.254 9.553 6.806 1.00 48.89 31 ASP B O 1
ATOM 1450 N N . ARG B 1 46 ? 24.436 9.198 7.114 1.00 49.45 32 ARG B N 1
ATOM 1451 C CA . ARG B 1 46 ? 24.268 7.725 7.080 1.00 52.00 32 ARG B CA 1
ATOM 1452 C C . ARG B 1 46 ? 23.528 7.169 8.292 1.00 52.67 32 ARG B C 1
ATOM 1453 O O . ARG B 1 46 ? 22.653 6.321 8.163 1.00 53.94 32 ARG B O 1
ATOM 1461 N N . GLN B 1 47 ? 23.908 7.642 9.465 1.00 53.05 33 GLN B N 1
ATOM 1462 C CA . GLN B 1 47 ? 23.242 7.266 10.685 1.00 55.02 33 GLN B CA 1
ATOM 1463 C C . GLN B 1 47 ? 21.744 7.568 10.573 1.00 55.84 33 GLN B C 1
ATOM 1464 O O . GLN B 1 47 ? 20.895 6.736 10.920 1.00 58.23 33 GLN B O 1
ATOM 1470 N N . LEU B 1 48 ? 21.408 8.737 10.048 1.00 53.83 34 LEU B N 1
ATOM 1471 C CA . LEU B 1 48 ? 20.007 9.113 9.943 1.00 54.78 34 LEU B CA 1
ATOM 1472 C C . LEU B 1 48 ? 19.283 8.440 8.789 1.00 55.53 34 LEU B C 1
ATOM 1473 O O . LEU B 1 48 ? 18.073 8.242 8.854 1.00 57.94 34 LEU B O 1
ATOM 1478 N N . GLN B 1 49 ? 19.992 8.132 7.715 1.00 55.79 35 GLN B N 1
ATOM 1479 C CA . GLN B 1 49 ? 19.352 7.482 6.574 1.00 57.42 35 GLN B CA 1
ATOM 1480 C C . GLN B 1 49 ? 18.936 6.051 6.930 1.00 59.40 35 GLN B C 1
ATOM 1481 O O . GLN B 1 49 ? 17.892 5.588 6.476 1.00 60.69 35 GLN B O 1
ATOM 1487 N N . ARG B 1 50 ? 19.731 5.353 7.736 1.00 61.68 36 ARG B N 1
ATOM 1488 C CA . ARG B 1 50 ? 19.362 3.975 8.123 1.00 66.07 36 ARG B CA 1
ATOM 1489 C C . ARG B 1 50 ? 18.381 3.940 9.286 1.00 65.65 36 ARG B C 1
ATOM 1490 O O . ARG B 1 50 ? 17.358 3.292 9.193 1.00 67.97 36 ARG B O 1
ATOM 1498 N N . ASP B 1 51 ? 18.670 4.681 10.349 1.00 65.61 37 ASP B N 1
ATOM 1499 C CA . ASP B 1 51 ? 17.863 4.628 11.584 1.00 66.41 37 ASP B CA 1
ATOM 1500 C C . ASP B 1 51 ? 16.553 5.416 11.525 1.00 65.38 37 ASP B C 1
ATOM 1501 O O . ASP B 1 51 ? 15.697 5.247 12.375 1.00 68.14 37 ASP B O 1
ATOM 1506 N N . ALA B 1 52 ? 16.417 6.315 10.553 1.00 65.17 38 ALA B N 1
ATOM 1507 C CA . ALA B 1 52 ? 15.263 7.224 10.477 1.00 64.04 38 ALA B CA 1
ATOM 1508 C C . ALA B 1 52 ? 14.744 7.510 9.064 1.00 62.79 38 ALA B C 1
ATOM 1509 O O . ALA B 1 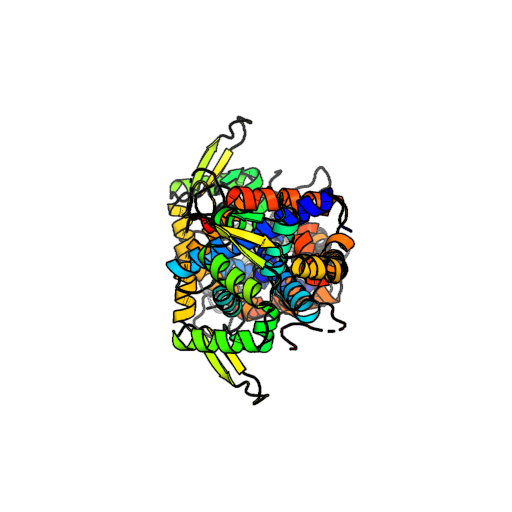52 ? 13.720 8.183 8.913 1.00 63.38 38 ALA B O 1
ATOM 1511 N N . GLY B 1 53 ? 15.432 7.017 8.042 1.00 62.16 39 GLY B N 1
ATOM 1512 C CA . GLY B 1 53 ? 14.932 7.112 6.679 1.00 62.81 39 GLY B CA 1
ATOM 1513 C C . GLY B 1 53 ? 14.987 8.487 6.047 1.00 62.05 39 GLY B C 1
ATOM 1514 O O . GLY B 1 53 ? 14.213 8.764 5.133 1.00 64.02 39 GLY B O 1
ATOM 1515 N N . MET B 1 54 ? 15.879 9.356 6.519 1.00 60.80 40 MET B N 1
ATOM 1516 C CA . MET B 1 54 ? 16.014 10.692 5.932 1.00 59.53 40 MET B CA 1
ATOM 1517 C C . MET B 1 54 ? 17.388 11.279 6.191 1.00 58.44 40 MET B C 1
ATOM 1518 O O . MET B 1 54 ? 18.041 10.905 7.162 1.00 59.51 40 MET B O 1
ATOM 1523 N N . PRO B 1 55 ? 17.823 12.217 5.335 1.00 55.39 41 PRO B N 1
ATOM 1524 C CA . PRO B 1 55 ? 19.137 12.834 5.483 1.00 53.83 41 PRO B CA 1
ATOM 1525 C C . PRO B 1 55 ? 19.198 13.852 6.617 1.00 53.55 41 PRO B C 1
ATOM 1526 O O . PRO B 1 55 ? 18.177 14.213 7.166 1.00 54.90 41 PRO B O 1
ATOM 1530 N N . HIS B 1 56 ? 20.396 14.312 6.962 1.00 53.52 42 HIS B N 1
ATOM 1531 C CA . HIS B 1 56 ? 20.563 15.176 8.117 1.00 53.07 42 HIS B CA 1
ATOM 1532 C C . HIS B 1 56 ? 19.785 16.487 8.006 1.00 54.55 42 HIS B C 1
ATOM 1533 O O . HIS B 1 56 ? 19.236 16.959 8.984 1.00 55.92 42 HIS B O 1
ATOM 1540 N N . VAL B 1 57 ? 19.744 17.089 6.828 1.00 56.65 43 VAL B N 1
ATOM 1541 C CA . VAL B 1 57 ? 19.137 18.417 6.691 1.00 58.64 43 VAL B CA 1
ATOM 1542 C C . VAL B 1 57 ? 17.634 18.342 6.973 1.00 59.64 43 VAL B C 1
ATOM 1543 O O . VAL B 1 57 ? 17.098 19.195 7.690 1.00 61.65 43 VAL B O 1
ATOM 1547 N N . TYR B 1 58 ? 16.983 17.322 6.414 1.00 45.88 44 TYR B N 1
ATOM 1548 C CA . TYR B 1 58 ? 15.569 17.064 6.657 1.00 47.72 44 TYR B CA 1
ATOM 1549 C C . TYR B 1 58 ? 15.265 16.884 8.152 1.00 48.70 44 TYR B C 1
ATOM 1550 O O . TYR B 1 58 ? 14.458 17.610 8.721 1.00 50.04 44 TYR B O 1
ATOM 1559 N N . TYR B 1 59 ? 15.933 15.930 8.786 1.00 50.28 45 TYR B N 1
ATOM 1560 C CA . TYR B 1 59 ? 15.831 15.749 10.230 1.00 52.60 45 TYR B CA 1
ATOM 1561 C C . TYR B 1 59 ? 15.867 17.092 10.990 1.00 51.16 45 TYR B C 1
ATOM 1562 O O . TYR B 1 59 ? 15.060 17.317 11.908 1.00 47.67 45 TYR B O 1
ATOM 1571 N N . GLY B 1 60 ? 16.804 17.967 10.605 1.00 50.13 46 GLY B N 1
ATOM 1572 C CA . GLY B 1 60 ? 16.935 19.306 11.195 1.00 49.28 46 GLY B CA 1
ATOM 1573 C C . GLY B 1 60 ? 15.673 20.145 11.058 1.00 50.17 46 GLY B C 1
ATOM 1574 O O . GLY B 1 60 ? 15.287 20.864 11.990 1.00 54.67 46 GLY B O 1
ATOM 1575 N N . LEU B 1 61 ? 14.994 20.024 9.924 1.00 47.31 47 LEU B N 1
ATOM 1576 C CA . LEU B 1 61 ? 13.739 20.729 9.730 1.00 45.86 47 LEU B CA 1
ATOM 1577 C C . LEU B 1 61 ? 12.694 20.263 10.747 1.00 46.76 47 LEU B C 1
ATOM 1578 O O . LEU B 1 61 ? 12.010 21.082 11.375 1.00 48.35 47 LEU B O 1
ATOM 1583 N N . LEU B 1 62 ? 12.575 18.956 10.919 1.00 46.33 48 LEU B N 1
ATOM 1584 C CA . LEU B 1 62 ? 11.629 18.427 11.898 1.00 48.76 48 LEU B CA 1
ATOM 1585 C C . LEU B 1 62 ? 11.943 18.908 13.305 1.00 48.83 48 LEU B C 1
ATOM 1586 O O . LEU B 1 62 ? 11.055 19.264 14.055 1.00 50.25 48 LEU B O 1
ATOM 1591 N N . VAL B 1 63 ? 13.221 18.932 13.643 1.00 49.60 49 VAL B N 1
ATOM 1592 C CA . VAL B 1 63 ? 13.660 19.399 14.942 1.00 49.66 49 VAL B CA 1
ATOM 1593 C C . VAL B 1 63 ? 13.256 20.851 15.161 1.00 50.15 49 VAL B C 1
ATOM 1594 O O . VAL B 1 63 ? 12.799 21.214 16.246 1.00 54.62 49 VAL B O 1
ATOM 1598 N N . LYS B 1 64 ? 13.424 21.687 14.152 1.00 48.51 50 LYS B N 1
ATOM 1599 C CA . LYS B 1 64 ? 13.135 23.099 14.319 1.00 49.21 50 LYS B CA 1
ATOM 1600 C C . LYS B 1 64 ? 11.624 23.349 14.490 1.00 49.71 50 LYS B C 1
ATOM 1601 O O . LYS B 1 64 ? 11.219 24.238 15.262 1.00 51.29 50 LYS B O 1
ATOM 1603 N N . LEU B 1 65 ? 10.793 22.557 13.808 1.00 47.24 51 LEU B N 1
ATOM 1604 C CA . LEU B 1 65 ? 9.344 22.658 13.967 1.00 46.19 51 LEU B CA 1
ATOM 1605 C C . LEU B 1 65 ? 8.911 22.145 15.340 1.00 48.90 51 LEU B C 1
ATOM 1606 O O . LEU B 1 65 ? 8.158 22.819 16.066 1.00 49.36 51 LEU B O 1
ATOM 1611 N N . ALA B 1 66 ? 9.391 20.951 15.690 1.00 49.08 52 ALA B N 1
ATOM 1612 C CA . ALA B 1 66 ? 9.157 20.375 17.002 1.00 49.99 52 ALA B CA 1
ATOM 1613 C C . ALA B 1 66 ? 9.438 21.384 18.127 1.00 51.58 52 ALA B C 1
ATOM 1614 O O . ALA B 1 66 ? 8.788 21.359 19.181 1.00 51.32 52 ALA B O 1
ATOM 1616 N N . GLU B 1 67 ? 10.441 22.234 17.907 1.00 51.32 53 GLU B N 1
ATOM 1617 C CA . GLU B 1 67 ? 10.825 23.271 18.867 1.00 52.76 53 GLU B CA 1
ATOM 1618 C C . GLU B 1 67 ? 9.956 24.509 18.793 1.00 52.53 53 GLU B C 1
ATOM 1619 O O . GLU B 1 67 ? 9.987 25.326 19.704 1.00 54.11 53 GLU B O 1
ATOM 1625 N N . SER B 1 68 ? 9.208 24.677 17.709 1.00 52.05 54 SER B N 1
ATOM 1626 C CA . SER B 1 68 ? 8.450 25.913 17.498 1.00 53.02 54 SER B CA 1
ATOM 1627 C C . SER B 1 68 ? 7.111 25.953 18.247 1.00 54.08 54 SER B C 1
ATOM 1628 O O . SER B 1 68 ? 6.572 24.921 18.614 1.00 51.86 54 SER B O 1
ATOM 1631 N N . PRO B 1 69 ? 6.580 27.166 18.487 1.00 56.90 55 PRO B N 1
ATOM 1632 C CA . PRO B 1 69 ? 5.223 27.258 19.005 1.00 58.84 55 PRO B CA 1
ATOM 1633 C C . PRO B 1 69 ? 4.236 26.602 18.033 1.00 59.84 55 PRO B C 1
ATOM 1634 O O . PRO B 1 69 ? 4.372 26.753 16.812 1.00 63.10 55 PRO B O 1
ATOM 1638 N N . ARG B 1 70 ? 3.292 25.846 18.575 1.00 60.44 56 ARG B N 1
ATOM 1639 C CA . ARG B 1 70 ? 2.302 25.108 17.782 1.00 61.18 56 ARG B CA 1
ATOM 1640 C C . ARG B 1 70 ? 2.918 24.202 16.705 1.00 59.25 56 ARG B C 1
ATOM 1641 O O . ARG B 1 70 ? 2.252 23.822 15.741 1.00 57.69 56 ARG B O 1
ATOM 1649 N N . ARG B 1 71 ? 4.183 23.827 16.912 1.00 58.86 57 ARG B N 1
ATOM 1650 C CA . ARG B 1 71 ? 4.903 22.908 16.027 1.00 57.59 57 ARG B CA 1
ATOM 1651 C C . ARG B 1 71 ? 4.857 23.340 14.564 1.00 57.46 57 ARG B C 1
ATOM 1652 O O . ARG B 1 71 ? 4.904 22.507 13.646 1.00 58.92 57 ARG B O 1
ATOM 1660 N N . ARG B 1 72 ? 4.839 24.652 14.354 1.00 56.84 58 ARG B N 1
ATOM 1661 C CA . ARG B 1 72 ? 4.726 25.203 13.018 1.00 56.75 58 ARG B CA 1
ATOM 1662 C C . ARG B 1 72 ? 5.621 26.412 12.833 1.00 54.55 58 ARG B C 1
ATOM 1663 O O . ARG B 1 72 ? 6.075 27.012 13.791 1.00 54.79 58 ARG B O 1
ATOM 1671 N N . LEU B 1 73 ? 5.865 26.739 11.576 1.00 54.31 59 LEU B N 1
ATOM 1672 C CA . LEU B 1 73 ? 6.791 27.799 11.198 1.00 55.12 59 LEU B CA 1
ATOM 1673 C C . LEU B 1 73 ? 6.527 28.126 9.731 1.00 54.06 59 LEU B C 1
ATOM 1674 O O . LEU B 1 73 ? 6.289 27.220 8.932 1.00 55.00 59 LEU B O 1
ATOM 1679 N N . ARG B 1 74 ? 6.535 29.402 9.383 1.00 52.30 60 ARG B N 1
ATOM 1680 C CA . ARG B 1 74 ? 6.339 29.780 8.001 1.00 52.24 60 ARG B CA 1
ATOM 1681 C C . ARG B 1 74 ? 7.544 29.436 7.186 1.00 50.67 60 ARG B C 1
ATOM 1682 O O . ARG B 1 74 ? 8.661 29.443 7.703 1.00 51.79 60 ARG B O 1
ATOM 1690 N N . MET B 1 75 ? 7.324 29.103 5.915 1.00 51.06 61 MET B N 1
ATOM 1691 C CA . MET B 1 75 ? 8.380 28.534 5.054 1.00 49.93 61 MET B CA 1
ATOM 1692 C C . MET B 1 75 ? 9.686 29.311 5.129 1.00 49.07 61 MET B C 1
ATOM 1693 O O . MET B 1 75 ? 10.734 28.744 5.417 1.00 48.04 61 MET B O 1
ATOM 1698 N N . THR B 1 76 ? 9.624 30.616 4.895 1.00 50.04 62 THR B N 1
ATOM 1699 C CA . THR B 1 76 ? 10.837 31.405 4.870 1.00 50.04 62 THR B CA 1
ATOM 1700 C C . THR B 1 76 ? 11.541 31.353 6.228 1.00 49.30 62 THR B C 1
ATOM 1701 O O . THR B 1 76 ? 12.765 31.256 6.273 1.00 51.69 62 THR B O 1
ATOM 1705 N N . GLU B 1 77 ? 10.781 31.423 7.320 1.00 48.43 63 GLU B N 1
ATOM 1706 C CA . GLU B 1 77 ? 11.352 31.356 8.677 1.00 47.91 63 GLU B CA 1
ATOM 1707 C C . GLU B 1 77 ? 12.063 30.011 8.866 1.00 45.99 63 GLU B C 1
ATOM 1708 O O . GLU B 1 77 ? 13.199 29.927 9.336 1.00 45.03 63 GLU B O 1
ATOM 1710 N N . LEU B 1 78 ? 11.446 28.958 8.377 1.00 47.80 64 LEU B N 1
ATOM 1711 C CA . LEU B 1 78 ? 12.074 27.646 8.426 1.00 47.84 64 LEU B CA 1
ATOM 1712 C C . LEU B 1 78 ? 13.390 27.641 7.641 1.00 47.35 64 LEU B C 1
ATOM 1713 O O . LEU B 1 78 ? 14.430 27.222 8.160 1.00 48.97 64 LEU B O 1
ATOM 1718 N N . ALA B 1 79 ? 13.353 28.126 6.406 1.00 47.22 65 ALA B N 1
ATOM 1719 C CA . ALA B 1 79 ? 14.565 28.221 5.604 1.00 47.06 65 ALA B CA 1
ATOM 1720 C C . ALA B 1 79 ? 15.655 29.014 6.320 1.00 48.53 65 ALA B C 1
ATOM 1721 O O . ALA B 1 79 ? 16.813 28.625 6.277 1.00 47.78 65 ALA B O 1
ATOM 1723 N N . LYS B 1 80 ? 15.278 30.113 6.981 1.00 49.04 66 LYS B N 1
ATOM 1724 C CA . LYS B 1 80 ? 16.247 30.997 7.638 1.00 49.34 66 LYS B CA 1
ATOM 1725 C C . LYS B 1 80 ? 16.966 30.295 8.779 1.00 49.29 66 LYS B C 1
ATOM 1726 O O . LYS B 1 80 ? 18.156 30.493 8.962 1.00 48.61 66 LYS B O 1
ATOM 1730 N N . TYR B 1 81 ? 16.234 29.511 9.569 1.00 50.18 67 TYR B N 1
ATOM 1731 C CA . TYR B 1 81 ? 16.843 28.754 10.662 1.00 49.76 67 TYR B CA 1
ATOM 1732 C C . TYR B 1 81 ? 17.775 27.672 10.109 1.00 48.92 67 TYR B C 1
ATOM 1733 O O . TYR B 1 81 ? 18.898 27.508 10.583 1.00 48.89 67 TYR B O 1
ATOM 1742 N N . ALA B 1 82 ? 17.302 26.968 9.086 1.00 46.97 68 ALA B N 1
ATOM 1743 C CA . ALA B 1 82 ? 18.052 25.893 8.432 1.00 48.24 68 ALA B CA 1
ATOM 1744 C C . ALA B 1 82 ? 19.242 26.383 7.594 1.00 48.29 68 ALA B C 1
ATOM 1745 O O . ALA B 1 82 ? 20.162 25.620 7.323 1.00 48.16 68 ALA B O 1
ATOM 1747 N N . LYS B 1 83 ? 19.191 27.647 7.172 1.00 49.50 69 LYS B N 1
ATOM 1748 C CA . LYS B 1 83 ? 20.218 28.279 6.340 1.00 50.84 69 LYS B CA 1
ATOM 1749 C C . LYS B 1 83 ? 20.236 27.709 4.918 1.00 49.36 69 LYS B C 1
ATOM 1750 O O . LYS B 1 83 ? 21.287 27.615 4.290 1.00 49.92 69 LYS B O 1
ATOM 1756 N N . ILE B 1 84 ? 19.055 27.378 4.411 1.00 46.68 70 ILE B N 1
ATOM 1757 C CA . ILE B 1 84 ? 18.912 26.809 3.097 1.00 45.89 70 ILE B CA 1
ATOM 1758 C C . ILE B 1 84 ? 18.014 27.715 2.281 1.00 48.03 70 ILE B C 1
ATOM 1759 O O . ILE B 1 84 ? 17.557 28.731 2.786 1.00 50.16 70 ILE B O 1
ATOM 1764 N N . THR B 1 85 ? 17.804 27.382 1.008 1.00 47.22 71 THR B N 1
ATOM 1765 C CA . THR B 1 85 ? 16.967 28.214 0.172 1.00 46.20 71 THR B CA 1
ATOM 1766 C C . THR B 1 85 ? 15.533 27.759 0.259 1.00 46.47 71 THR B C 1
ATOM 1767 O O . THR B 1 85 ? 15.243 26.623 0.582 1.00 46.37 71 THR B O 1
ATOM 1771 N N . ARG B 1 86 ? 14.631 28.677 -0.033 1.00 50.07 72 ARG B N 1
ATOM 1772 C CA . ARG B 1 86 ? 13.209 28.381 -0.082 1.00 50.68 72 ARG B CA 1
ATOM 1773 C C . ARG B 1 86 ? 12.911 27.228 -1.034 1.00 49.33 72 ARG B C 1
ATOM 1774 O O . ARG B 1 86 ? 11.945 26.486 -0.833 1.00 48.83 72 ARG B O 1
ATOM 1782 N N . SER B 1 87 ? 13.711 27.137 -2.097 1.00 47.37 73 SER B N 1
ATOM 1783 C CA . SER B 1 87 ? 13.485 26.198 -3.182 1.00 47.04 73 SER B CA 1
ATOM 1784 C C . SER B 1 87 ? 13.737 24.827 -2.657 1.00 48.55 73 SER B C 1
ATOM 1785 O O . SER B 1 87 ? 12.901 23.918 -2.746 1.00 49.76 73 SER B O 1
ATOM 1788 N N . ARG B 1 88 ? 14.922 24.682 -2.072 1.00 50.14 74 ARG B N 1
ATOM 1789 C CA . ARG B 1 88 ? 15.301 23.453 -1.436 1.00 47.79 74 ARG B CA 1
ATOM 1790 C C . ARG B 1 88 ? 14.274 23.082 -0.376 1.00 47.86 74 ARG B C 1
ATOM 1791 O O . ARG B 1 88 ? 13.911 21.920 -0.253 1.00 50.68 74 ARG B O 1
ATOM 1799 N N . LEU B 1 89 ? 13.821 24.067 0.387 1.00 46.89 75 LEU B N 1
ATOM 1800 C CA . LEU B 1 89 ? 12.844 23.815 1.433 1.00 46.85 75 LEU B CA 1
ATOM 1801 C C . LEU B 1 89 ? 11.536 23.303 0.883 1.00 47.61 75 LEU B C 1
ATOM 1802 O O . LEU B 1 89 ? 10.954 22.381 1.447 1.00 48.20 75 LEU B O 1
ATOM 1807 N N . SER B 1 90 ? 11.056 23.900 -0.209 1.00 48.32 76 SER B N 1
ATOM 1808 C CA . SER B 1 90 ? 9.799 23.452 -0.812 1.00 47.59 76 SER B CA 1
ATOM 1809 C C . SER B 1 90 ? 9.920 21.995 -1.197 1.00 45.42 76 SER B C 1
ATOM 1810 O O . SER B 1 90 ? 9.067 21.189 -0.859 1.00 45.42 76 SER B O 1
ATOM 1813 N N . HIS B 1 91 ? 10.992 21.659 -1.909 1.00 44.05 77 HIS B N 1
ATOM 1814 C CA . HIS B 1 91 ? 11.187 20.271 -2.376 1.00 41.21 77 HIS B CA 1
ATOM 1815 C C . HIS B 1 91 ? 11.226 19.363 -1.172 1.00 41.29 77 HIS B C 1
ATOM 1816 O O . HIS B 1 91 ? 10.595 18.327 -1.165 1.00 41.20 77 HIS B O 1
ATOM 1823 N N . ALA B 1 92 ? 11.953 19.774 -0.137 1.00 42.18 78 ALA B N 1
ATOM 1824 C CA . ALA B 1 92 ? 12.113 18.950 1.057 1.00 44.01 78 ALA B CA 1
ATOM 1825 C C . ALA B 1 92 ? 10.776 18.699 1.760 1.00 45.55 78 ALA B C 1
ATOM 1826 O O . ALA B 1 92 ? 10.503 17.588 2.197 1.00 46.04 78 ALA B O 1
ATOM 1828 N N . VAL B 1 93 ? 9.948 19.735 1.853 1.00 46.84 79 VAL B N 1
ATOM 1829 C CA . VAL B 1 93 ? 8.650 19.608 2.501 1.00 48.25 79 VAL B CA 1
ATOM 1830 C C . VAL B 1 93 ? 7.637 18.836 1.649 1.00 49.37 79 VAL B C 1
ATOM 1831 O O . VAL B 1 93 ? 6.731 18.205 2.194 1.00 50.39 79 VAL B O 1
ATOM 1835 N N . ALA B 1 94 ? 7.770 18.867 0.321 1.00 49.05 80 ALA B N 1
ATOM 1836 C CA . ALA B 1 94 ? 6.935 17.995 -0.510 1.00 48.04 80 ALA B CA 1
ATOM 1837 C C . ALA B 1 94 ? 7.223 16.546 -0.128 1.00 50.31 80 ALA B C 1
ATOM 1838 O O . ALA B 1 94 ? 6.309 15.707 -0.074 1.00 50.84 80 ALA B O 1
ATOM 1840 N N . ARG B 1 95 ? 8.502 16.263 0.115 1.00 49.73 81 ARG B N 1
ATOM 1841 C CA . ARG B 1 95 ? 8.954 14.902 0.349 1.00 52.88 81 ARG B CA 1
ATOM 1842 C C . ARG B 1 95 ? 8.538 14.455 1.748 1.00 53.46 81 ARG B C 1
ATOM 1843 O O . ARG B 1 95 ? 8.114 13.322 1.928 1.00 53.44 81 ARG B O 1
ATOM 1851 N N . LEU B 1 96 ? 8.627 15.372 2.711 1.00 54.01 82 LEU B N 1
ATOM 1852 C CA . LEU B 1 96 ? 8.234 15.097 4.088 1.00 55.71 82 LEU B CA 1
ATOM 1853 C C . LEU B 1 96 ? 6.702 15.006 4.259 1.00 57.14 82 LEU B C 1
ATOM 1854 O O . LEU B 1 96 ? 6.193 14.187 5.042 1.00 58.39 82 LEU B O 1
ATOM 1859 N N . GLU B 1 97 ? 5.979 15.836 3.511 1.00 56.96 83 GLU B N 1
ATOM 1860 C CA . GLU B 1 97 ? 4.522 15.757 3.437 1.00 57.69 83 GLU B CA 1
ATOM 1861 C C . GLU B 1 97 ? 4.081 14.407 2.863 1.00 58.58 83 GLU B C 1
ATOM 1862 O O . GLU B 1 97 ? 3.162 13.783 3.410 1.00 59.73 83 GLU B O 1
ATOM 1868 N N . LYS B 1 98 ? 4.756 13.951 1.794 1.00 56.91 84 LYS B N 1
ATOM 1869 C CA . LYS B 1 98 ? 4.462 12.647 1.177 1.00 56.56 84 LYS B CA 1
ATOM 1870 C C . LYS B 1 98 ? 4.544 11.558 2.220 1.00 59.05 84 LYS B C 1
ATOM 1871 O O . LYS B 1 98 ? 3.597 10.802 2.388 1.00 62.50 84 LYS B O 1
ATOM 1874 N N . ASN B 1 99 ? 5.639 11.473 2.965 1.00 60.59 85 ASN B N 1
ATOM 1875 C CA . ASN B 1 99 ? 5.697 10.409 3.971 1.00 62.74 85 ASN B CA 1
ATOM 1876 C C . ASN B 1 99 ? 4.973 10.717 5.285 1.00 60.58 85 ASN B C 1
ATOM 1877 O O . ASN B 1 99 ? 5.026 9.939 6.226 1.00 60.93 85 ASN B O 1
ATOM 1882 N N . GLY B 1 100 ? 4.296 11.855 5.348 1.00 59.45 86 GLY B N 1
ATOM 1883 C CA . GLY B 1 100 ? 3.365 12.117 6.442 1.00 60.65 86 GLY B CA 1
ATOM 1884 C C . GLY B 1 100 ? 3.936 12.747 7.707 1.00 60.79 86 GLY B C 1
ATOM 1885 O O . GLY B 1 100 ? 3.220 12.895 8.689 1.00 60.82 86 GLY B O 1
ATOM 1886 N N . TRP B 1 101 ? 5.196 13.174 7.683 1.00 58.54 87 TRP B N 1
ATOM 1887 C CA . TRP B 1 101 ? 5.790 13.768 8.871 1.00 57.56 87 TRP B CA 1
ATOM 1888 C C . TRP B 1 101 ? 5.499 15.272 8.972 1.00 55.61 87 TRP B C 1
ATOM 1889 O O . TRP B 1 101 ? 5.754 15.887 10.002 1.00 55.17 87 TRP B O 1
ATOM 1900 N N . VAL B 1 102 ? 4.996 15.854 7.890 1.00 53.70 88 VAL B N 1
ATOM 1901 C CA . VAL B 1 102 ? 4.741 17.292 7.812 1.00 52.32 88 VAL B CA 1
ATOM 1902 C C . VAL B 1 102 ? 3.453 17.556 7.024 1.00 52.53 88 VAL B C 1
ATOM 1903 O O . VAL B 1 102 ? 3.063 16.757 6.188 1.00 50.95 88 VAL B O 1
ATOM 1907 N N . ARG B 1 103 ? 2.775 18.659 7.341 1.00 54.70 89 ARG B N 1
ATOM 1908 C CA . ARG B 1 103 ? 1.625 19.120 6.556 1.00 57.01 89 ARG B CA 1
ATOM 1909 C C . ARG B 1 103 ? 1.696 20.642 6.432 1.00 57.13 89 ARG B C 1
ATOM 1910 O O . ARG B 1 103 ? 2.399 21.280 7.193 1.00 55.95 89 ARG B O 1
ATOM 1918 N N . ARG B 1 104 ? 0.956 21.192 5.471 1.00 58.81 90 ARG B N 1
ATOM 1919 C CA . ARG B 1 104 ? 0.952 22.628 5.197 1.00 60.19 90 ARG B CA 1
ATOM 1920 C C . ARG B 1 104 ? -0.410 23.285 5.436 1.00 63.09 90 ARG B C 1
ATOM 1921 O O . ARG B 1 104 ? -1.448 22.664 5.218 1.00 64.67 90 ARG B O 1
ATOM 1929 N N . GLU B 1 105 ? -0.385 24.542 5.875 1.00 64.76 91 GLU B N 1
ATOM 1930 C CA . GLU B 1 105 ? -1.585 25.389 5.992 1.00 69.19 91 GLU B CA 1
ATOM 1931 C C . GLU B 1 105 ? -1.313 26.807 5.455 1.00 70.75 91 GLU B C 1
ATOM 1932 O O . GLU B 1 105 ? -0.153 27.219 5.347 1.00 69.02 91 GLU B O 1
ATOM 1938 N N . ASP B 1 106 ? -2.383 27.550 5.161 1.00 72.10 92 ASP B N 1
ATOM 1939 C CA . ASP B 1 106 ? -2.273 28.930 4.674 1.00 73.54 92 ASP B CA 1
ATOM 1940 C C . ASP B 1 106 ? -2.159 29.871 5.863 1.00 74.31 92 ASP B C 1
ATOM 1941 O O . ASP B 1 106 ? -2.673 29.549 6.934 1.00 77.19 92 ASP B O 1
ATOM 1946 N N . CYS B 1 107 ? -1.479 31.007 5.686 1.00 72.00 93 CYS B N 1
ATOM 1947 C CA . CYS B 1 107 ? -1.501 32.064 6.684 1.00 73.35 93 CYS B CA 1
ATOM 1948 C C . CYS B 1 107 ? -2.832 32.787 6.478 1.00 78.74 93 CYS B C 1
ATOM 1949 O O . CYS B 1 107 ? -3.200 33.091 5.337 1.00 81.29 93 CYS B O 1
ATOM 1952 N N . PRO B 1 108 ? -3.572 33.051 7.569 1.00 80.52 94 PRO B N 1
ATOM 1953 C CA . PRO B 1 108 ? -4.894 33.643 7.381 1.00 83.37 94 PRO B CA 1
ATOM 1954 C C . PRO B 1 108 ? -4.862 35.146 7.037 1.00 85.27 94 PRO B C 1
ATOM 1955 O O . PRO B 1 108 ? -5.667 35.602 6.228 1.00 88.79 94 PRO B O 1
ATOM 1959 N N . SER B 1 109 ? -3.943 35.901 7.637 1.00 84.04 95 SER B N 1
ATOM 1960 C CA . SER B 1 109 ? -3.827 37.337 7.392 1.00 84.80 95 SER B CA 1
ATOM 1961 C C . SER B 1 109 ? -3.166 37.654 6.050 1.00 83.33 95 SER B C 1
ATOM 1962 O O . SER B 1 109 ? -3.466 38.669 5.421 1.00 86.71 95 SER B O 1
ATOM 1964 N N . ASP B 1 110 ? -2.244 36.799 5.626 1.00 79.97 96 ASP B N 1
ATOM 1965 C CA . ASP B 1 110 ? -1.478 37.020 4.400 1.00 76.81 96 ASP B CA 1
ATOM 1966 C C . ASP B 1 110 ? -1.667 35.808 3.483 1.00 75.17 96 ASP B C 1
ATOM 1967 O O . ASP B 1 110 ? -1.026 34.753 3.692 1.00 73.84 96 ASP B O 1
ATOM 1972 N N . LYS B 1 111 ? -2.519 35.965 2.464 1.00 74.76 97 LYS B N 1
ATOM 1973 C CA . LYS B 1 111 ? -2.929 34.864 1.589 1.00 73.96 97 LYS B CA 1
ATOM 1974 C C . LYS B 1 111 ? -1.793 34.401 0.671 1.00 71.37 97 LYS B C 1
ATOM 1975 O O . LYS B 1 111 ? -2.021 33.792 -0.375 1.00 73.21 97 LYS B O 1
ATOM 1977 N N . ARG B 1 112 ? -0.567 34.638 1.128 1.00 69.24 98 ARG B N 1
ATOM 1978 C CA . ARG B 1 112 ? 0.664 34.452 0.376 1.00 64.73 98 ARG B CA 1
ATOM 1979 C C . ARG B 1 112 ? 1.548 33.457 1.111 1.00 61.99 98 ARG B C 1
ATOM 1980 O O . ARG B 1 112 ? 2.212 32.625 0.508 1.00 61.35 98 ARG B O 1
ATOM 1988 N N . GLY B 1 113 ? 1.547 33.561 2.435 1.00 62.66 99 GLY B N 1
ATOM 1989 C CA . GLY B 1 113 ? 2.344 32.708 3.297 1.00 60.72 99 GLY B CA 1
ATOM 1990 C C . GLY B 1 113 ? 1.826 31.289 3.427 1.00 59.64 99 GLY B C 1
ATOM 1991 O O . GLY B 1 113 ? 0.639 31.018 3.217 1.00 59.71 99 GLY B O 1
ATOM 1992 N N . GLN B 1 114 ? 2.742 30.387 3.775 1.00 58.11 100 GLN B N 1
ATOM 1993 C CA . GLN B 1 114 ? 2.413 29.002 4.069 1.00 57.13 100 GLN B CA 1
ATOM 1994 C C . GLN B 1 114 ? 3.098 28.578 5.337 1.00 57.20 100 GLN B C 1
ATOM 1995 O O . GLN B 1 114 ? 4.225 28.938 5.577 1.00 55.61 100 GLN B O 1
ATOM 2001 N N . PHE B 1 115 ? 2.396 27.797 6.144 1.00 54.87 101 PHE B N 1
ATOM 2002 C CA . PHE B 1 115 ? 2.979 27.209 7.335 1.00 53.92 101 PHE B CA 1
ATOM 2003 C C . PHE B 1 115 ? 3.400 25.768 7.032 1.00 53.85 101 PHE B C 1
ATOM 2004 O O . PHE B 1 115 ? 2.722 25.056 6.285 1.00 54.42 101 PHE B O 1
ATOM 2012 N N . ALA B 1 116 ? 4.517 25.359 7.613 1.00 52.85 102 ALA B N 1
ATOM 2013 C CA . ALA B 1 116 ? 4.921 23.962 7.675 1.00 53.19 102 ALA B CA 1
ATOM 2014 C C . ALA B 1 116 ? 4.672 23.490 9.102 1.00 55.19 102 ALA B C 1
ATOM 2015 O O . ALA B 1 116 ? 5.201 24.064 10.061 1.00 55.21 102 ALA B O 1
ATOM 2017 N N . ILE B 1 117 ? 3.840 22.466 9.245 1.00 55.53 103 ILE B N 1
ATOM 2018 C CA . ILE B 1 117 ? 3.433 21.989 10.550 1.00 54.99 103 ILE B CA 1
ATOM 2019 C C . ILE B 1 117 ? 3.903 20.551 10.670 1.00 54.89 103 ILE B C 1
ATOM 2020 O O . ILE B 1 117 ? 3.695 19.747 9.757 1.00 53.67 103 ILE B O 1
ATOM 2025 N N . LEU B 1 118 ? 4.515 20.234 11.807 1.00 54.03 104 LEU B N 1
ATOM 2026 C CA . LEU B 1 118 ? 4.931 18.875 12.120 1.00 53.36 104 LEU B CA 1
ATOM 2027 C C . LEU B 1 118 ? 3.723 18.043 12.561 1.00 55.10 104 LEU B C 1
ATOM 2028 O O . LEU B 1 118 ? 3.064 18.387 13.522 1.00 55.66 104 LEU B O 1
ATOM 2033 N N . THR B 1 119 ? 3.450 16.938 11.870 1.00 56.62 105 THR B N 1
ATOM 2034 C CA . THR B 1 119 ? 2.356 16.035 12.251 1.00 58.11 105 THR B CA 1
ATOM 2035 C C . THR B 1 119 ? 2.676 15.286 13.533 1.00 59.78 105 THR B C 1
ATOM 2036 O O . THR B 1 119 ? 3.827 15.267 13.969 1.00 58.72 105 THR B O 1
ATOM 2040 N N . ASP B 1 120 ? 1.676 14.635 14.129 1.00 63.18 106 ASP B N 1
ATOM 2041 C CA . ASP B 1 120 ? 1.935 13.704 15.243 1.00 64.54 106 ASP B CA 1
ATOM 2042 C C . ASP B 1 120 ? 2.972 12.641 14.856 1.00 64.62 106 ASP B C 1
ATOM 2043 O O . ASP B 1 120 ? 3.953 12.441 15.575 1.00 63.64 106 ASP B O 1
ATOM 2048 N N . GLU B 1 121 ? 2.750 11.962 13.731 1.00 66.04 107 GLU B N 1
ATOM 2049 C CA . GLU B 1 121 ? 3.641 10.862 13.302 1.00 67.63 107 GLU B CA 1
ATOM 2050 C C . GLU B 1 121 ? 5.075 11.350 13.120 1.00 63.41 107 GLU B C 1
ATOM 2051 O O . GLU B 1 121 ? 6.025 10.620 13.434 1.00 64.41 107 GLU B O 1
ATOM 2057 N N . GLY B 1 122 ? 5.219 12.599 12.681 1.00 59.56 108 GLY B N 1
ATOM 2058 C CA . GLY B 1 122 ? 6.522 13.221 12.539 1.00 56.79 108 GLY B CA 1
ATOM 2059 C C . GLY B 1 122 ? 7.196 13.371 13.887 1.00 57.42 108 GLY B C 1
ATOM 2060 O O . GLY B 1 122 ? 8.356 12.990 14.059 1.00 58.38 108 GLY B O 1
ATOM 2061 N N . TYR B 1 123 ? 6.456 13.902 14.857 1.00 58.57 109 TYR B N 1
ATOM 2062 C CA . TYR B 1 123 ? 6.921 13.958 16.242 1.00 58.71 109 TYR B CA 1
ATOM 2063 C C . TYR B 1 123 ? 7.302 12.587 16.785 1.00 57.60 109 TYR B C 1
ATOM 2064 O O . TYR B 1 123 ? 8.222 12.474 17.565 1.00 54.58 109 TYR B O 1
ATOM 2073 N N . GLU B 1 124 ? 6.587 11.546 16.374 1.00 60.27 110 GLU B N 1
ATOM 2074 C CA . GLU B 1 124 ? 6.908 10.190 16.824 1.00 61.90 110 GLU B CA 1
ATOM 2075 C C . GLU B 1 124 ? 8.211 9.648 16.222 1.00 59.44 110 GLU B C 1
ATOM 2076 O O . GLU B 1 124 ? 8.882 8.849 16.858 1.00 59.93 110 GLU B O 1
ATOM 2082 N N . VAL B 1 125 ? 8.570 10.095 15.022 1.00 56.96 111 VAL B N 1
ATOM 2083 C CA . VAL B 1 125 ? 9.867 9.737 14.424 1.00 54.47 111 VAL B CA 1
ATOM 2084 C C . VAL B 1 125 ? 11.026 10.429 15.145 1.00 52.03 111 VAL B C 1
ATOM 2085 O O . VAL B 1 125 ? 12.127 9.861 15.261 1.00 51.47 111 VAL B O 1
ATOM 2089 N N . LEU B 1 126 ? 10.796 11.640 15.640 1.00 50.80 112 LEU B N 1
ATOM 2090 C CA . LEU B 1 126 ? 11.828 12.305 16.427 1.00 50.72 112 LEU B CA 1
ATOM 2091 C C . LEU B 1 126 ? 12.032 11.561 17.724 1.00 52.74 112 LEU B C 1
ATOM 2092 O O . LEU B 1 126 ? 13.166 11.252 18.087 1.00 53.94 112 LEU B O 1
ATOM 2097 N N . ARG B 1 127 ? 10.934 11.283 18.422 1.00 54.92 113 ARG B N 1
ATOM 2098 C CA . ARG B 1 127 ? 11.001 10.604 19.699 1.00 58.46 113 ARG B CA 1
ATOM 2099 C C . ARG B 1 127 ? 11.729 9.263 19.525 1.00 56.54 113 ARG B C 1
ATOM 2100 O O . ARG B 1 127 ? 12.577 8.900 20.348 1.00 55.02 113 ARG B O 1
ATOM 2108 N N . ARG B 1 128 ? 11.393 8.546 18.454 1.00 53.98 114 ARG B N 1
ATOM 2109 C CA . ARG B 1 128 ? 12.011 7.257 18.173 1.00 54.36 114 ARG B CA 1
ATOM 2110 C C . ARG B 1 128 ? 13.528 7.381 17.887 1.00 53.24 114 ARG B C 1
ATOM 2111 O O . ARG B 1 128 ? 14.322 6.596 18.412 1.00 53.36 114 ARG B O 1
ATOM 2113 N N . THR B 1 129 ? 13.934 8.390 17.121 1.00 52.45 115 THR B N 1
ATOM 2114 C CA . THR B 1 129 ? 15.300 8.432 16.588 1.00 54.61 115 THR B CA 1
ATOM 2115 C C . THR B 1 129 ? 16.309 9.368 17.289 1.00 52.78 115 THR B C 1
ATOM 2116 O O . THR B 1 129 ? 17.499 9.060 17.339 1.00 53.82 115 THR B O 1
ATOM 2120 N N . ALA B 1 130 ? 15.844 10.493 17.811 1.00 51.94 116 ALA B N 1
ATOM 2121 C CA . ALA B 1 130 ? 16.723 11.457 18.464 1.00 53.28 116 ALA B CA 1
ATOM 2122 C C . ALA B 1 130 ? 17.828 10.854 19.342 1.00 55.36 116 ALA B C 1
ATOM 2123 O O . ALA B 1 130 ? 18.992 11.180 19.138 1.00 57.64 116 ALA B O 1
ATOM 2125 N N . PRO B 1 131 ? 17.479 9.993 20.324 1.00 56.36 117 PRO B N 1
ATOM 2126 C CA . PRO B 1 131 ? 18.531 9.346 21.133 1.00 56.35 117 PRO B CA 1
ATOM 2127 C C . PRO B 1 131 ? 19.676 8.759 20.310 1.00 56.27 117 PRO B C 1
ATOM 2128 O O . PRO B 1 131 ? 20.837 8.969 20.650 1.00 58.18 117 PRO B O 1
ATOM 2132 N N . GLY B 1 132 ? 19.352 8.029 19.245 1.00 54.87 118 GLY B N 1
ATOM 2133 C CA . GLY B 1 132 ? 20.364 7.552 18.320 1.00 53.43 118 GLY B CA 1
ATOM 2134 C C . GLY B 1 132 ? 21.183 8.714 17.781 1.00 52.13 118 GLY B C 1
ATOM 2135 O O . GLY B 1 132 ? 22.416 8.745 17.920 1.00 51.23 118 GLY B O 1
ATOM 2136 N N . HIS B 1 133 ? 20.505 9.679 17.170 1.00 49.56 119 HIS B N 1
ATOM 2137 C CA . HIS B 1 133 ? 21.198 10.806 16.575 1.00 49.03 119 HIS B CA 1
ATOM 2138 C C . HIS B 1 133 ? 22.027 11.602 17.581 1.00 50.02 119 HIS B C 1
ATOM 2139 O O . HIS B 1 133 ? 23.127 12.088 17.248 1.00 51.64 119 HIS B O 1
ATOM 2146 N N . VAL B 1 134 ? 21.519 11.737 18.802 1.00 49.00 120 VAL B N 1
ATOM 2147 C CA . VAL B 1 134 ? 22.267 12.417 19.847 1.00 48.83 120 VAL B CA 1
ATOM 2148 C C . VAL B 1 134 ? 23.550 11.658 20.170 1.00 49.41 120 VAL B C 1
ATOM 2149 O O . VAL B 1 134 ? 24.613 12.251 20.199 1.00 50.20 120 VAL B O 1
ATOM 2153 N N . ASP B 1 135 ? 23.457 10.352 20.408 1.00 52.44 121 ASP B N 1
ATOM 2154 C CA . ASP B 1 135 ? 24.647 9.509 20.611 1.00 54.59 121 ASP B CA 1
ATOM 2155 C C . ASP B 1 135 ? 25.690 9.792 19.543 1.00 54.23 121 ASP B C 1
ATOM 2156 O O . ASP B 1 135 ? 26.823 10.153 19.854 1.00 54.01 121 ASP B O 1
ATOM 2161 N N . ALA B 1 136 ? 25.297 9.600 18.288 1.00 53.86 122 ALA B N 1
ATOM 2162 C CA . ALA B 1 136 ? 26.212 9.765 17.151 1.00 56.73 122 ALA B CA 1
ATOM 2163 C C . ALA B 1 136 ? 26.909 11.130 17.162 1.00 56.67 122 ALA B C 1
ATOM 2164 O O . ALA B 1 136 ? 28.091 11.218 16.872 1.00 60.65 122 ALA B O 1
ATOM 2166 N N . VAL B 1 137 ? 26.173 12.173 17.523 1.00 55.71 123 VAL B N 1
ATOM 2167 C CA . VAL B 1 137 ? 26.725 13.514 17.637 1.00 55.41 123 VAL B CA 1
ATOM 2168 C C . VAL B 1 137 ? 27.601 13.673 18.885 1.00 56.74 123 VAL B C 1
ATOM 2169 O O . VAL B 1 137 ? 28.571 14.417 18.863 1.00 57.32 123 VAL B O 1
ATOM 2173 N N . ARG B 1 138 ? 27.252 12.995 19.975 1.00 55.32 124 ARG B N 1
ATOM 2174 C CA . ARG B 1 138 ? 28.122 12.945 21.129 1.00 56.65 124 ARG B CA 1
ATOM 2175 C C . ARG B 1 138 ? 29.446 12.283 20.802 1.00 57.63 124 ARG B C 1
ATOM 2176 O O . ARG B 1 138 ? 30.505 12.869 20.995 1.00 57.29 124 ARG B O 1
ATOM 2184 N N . GLN B 1 139 ? 29.362 11.044 20.305 1.00 57.96 125 GLN B N 1
ATOM 2185 C CA . GLN B 1 139 ? 30.525 10.173 20.138 1.00 57.82 125 GLN B CA 1
ATOM 2186 C C . GLN B 1 139 ? 31.511 10.755 19.145 1.00 58.34 125 GLN B C 1
ATOM 2187 O O . GLN B 1 139 ? 32.723 10.724 19.377 1.00 60.72 125 GLN B O 1
ATOM 2193 N N . ALA B 1 140 ? 30.992 11.375 18.091 1.00 56.91 126 ALA B N 1
ATOM 2194 C CA . ALA B 1 140 ? 31.830 12.019 17.092 1.00 57.65 126 ALA B CA 1
ATOM 2195 C C . ALA B 1 140 ? 32.471 13.315 17.589 1.00 58.80 126 ALA B C 1
ATOM 2196 O O . ALA B 1 140 ? 33.563 13.666 17.147 1.00 62.03 126 ALA B O 1
ATOM 2198 N N . VAL B 1 141 ? 31.792 14.038 18.475 1.00 57.91 127 VAL B N 1
ATOM 2199 C CA . VAL B 1 141 ? 32.215 15.394 18.832 1.00 59.51 127 VAL B CA 1
ATOM 2200 C C . VAL B 1 141 ? 32.406 15.606 20.327 1.00 61.87 127 VAL B C 1
ATOM 2201 O O . VAL B 1 141 ? 33.531 15.640 20.804 1.00 65.12 127 VAL B O 1
ATOM 2205 N N . PHE B 1 142 ? 31.313 15.726 21.075 1.00 63.19 128 PHE B N 1
ATOM 2206 C CA . PHE B 1 142 ? 31.382 16.262 22.451 1.00 64.78 128 PHE B CA 1
ATOM 2207 C C . PHE B 1 142 ? 32.138 15.397 23.451 1.00 65.76 128 PHE B C 1
ATOM 2208 O O . PHE B 1 142 ? 32.878 15.918 24.277 1.00 68.41 128 PHE B O 1
ATOM 2216 N N . ASP B 1 143 ? 31.986 14.083 23.353 1.00 64.82 129 ASP B N 1
ATOM 2217 C CA . ASP B 1 143 ? 32.774 13.171 24.171 1.00 67.21 129 ASP B CA 1
ATOM 2218 C C . ASP B 1 143 ? 34.287 13.298 23.950 1.00 70.09 129 ASP B C 1
ATOM 2219 O O . ASP B 1 143 ? 35.061 12.781 24.748 1.00 72.36 129 ASP B O 1
ATOM 2224 N N . ARG B 1 144 ? 34.711 13.981 22.887 1.00 70.71 130 ARG B N 1
ATOM 2225 C CA . ARG B 1 144 ? 36.139 14.083 22.524 1.00 70.49 130 ARG B CA 1
ATOM 2226 C C . ARG B 1 144 ? 36.787 15.437 22.828 1.00 67.11 130 ARG B C 1
ATOM 2227 O O . ARG B 1 144 ? 37.996 15.598 22.628 1.00 69.49 130 ARG B O 1
ATOM 2235 N N . LEU B 1 145 ? 36.009 16.390 23.325 1.00 63.79 131 LEU B N 1
ATOM 2236 C CA . LEU B 1 145 ? 36.515 17.736 23.572 1.00 63.72 131 LEU B CA 1
ATOM 2237 C C . LEU B 1 145 ? 36.334 18.143 25.020 1.00 63.69 131 LEU B C 1
ATOM 2238 O O . LEU B 1 145 ? 35.289 17.892 25.602 1.00 64.74 131 LEU B O 1
ATOM 2243 N N . THR B 1 146 ? 37.351 18.786 25.590 1.00 65.62 132 THR B N 1
ATOM 2244 C CA . THR B 1 146 ? 37.254 19.334 26.948 1.00 68.38 132 THR B CA 1
ATOM 2245 C C . THR B 1 146 ? 36.253 20.504 26.924 1.00 67.06 132 THR B C 1
ATOM 2246 O O . THR B 1 146 ? 35.962 21.054 25.850 1.00 67.02 132 THR B O 1
ATOM 2250 N N . PRO B 1 147 ? 35.653 20.831 28.085 1.00 67.69 133 PRO B N 1
ATOM 2251 C CA . PRO B 1 147 ? 34.812 22.027 28.197 1.00 67.67 133 PRO B CA 1
ATOM 2252 C C . PRO B 1 147 ? 35.406 23.283 27.537 1.00 66.13 133 PRO B C 1
ATOM 2253 O O . PRO B 1 147 ? 34.709 23.976 26.796 1.00 65.08 133 PRO B O 1
ATOM 2257 N N . GLU B 1 148 ? 36.685 23.556 27.779 1.00 66.89 134 GLU B N 1
ATOM 2258 C CA . GLU B 1 148 ? 37.350 24.710 27.163 1.00 67.64 134 GLU B CA 1
ATOM 2259 C C . GLU B 1 148 ? 37.161 24.747 25.632 1.00 66.45 134 GLU B C 1
ATOM 2260 O O . GLU B 1 148 ? 36.870 25.812 25.068 1.00 68.25 134 GLU B O 1
ATOM 2262 N N . GLN B 1 149 ? 37.274 23.590 24.973 1.00 64.60 135 GLN B N 1
ATOM 2263 C CA . GLN B 1 149 ? 37.210 23.518 23.499 1.00 61.90 135 GLN B CA 1
ATOM 2264 C C . GLN B 1 149 ? 35.790 23.581 22.995 1.00 61.20 135 GLN B C 1
ATOM 2265 O O . GLN B 1 149 ? 35.534 24.100 21.912 1.00 62.50 135 GLN B O 1
ATOM 2271 N N . GLN B 1 150 ? 34.874 22.981 23.737 1.00 61.67 136 GLN B N 1
ATOM 2272 C CA . GLN B 1 150 ? 33.459 23.106 23.417 1.00 61.79 136 GLN B CA 1
ATOM 2273 C C . GLN B 1 150 ? 33.070 24.575 23.460 1.00 63.45 136 GLN B C 1
ATOM 2274 O O . GLN B 1 150 ? 32.417 25.064 22.544 1.00 62.42 136 GLN B O 1
ATOM 2280 N N . LYS B 1 151 ? 33.488 25.273 24.519 1.00 65.49 137 LYS B N 1
ATOM 2281 C CA . LYS B 1 151 ? 33.282 26.719 24.605 1.00 66.15 137 LYS B CA 1
ATOM 2282 C C . LYS B 1 151 ? 33.880 27.335 23.352 1.00 64.41 137 LYS B C 1
ATOM 2283 O O . LYS B 1 151 ? 33.194 28.030 22.614 1.00 63.84 137 LYS B O 1
ATOM 2289 N N . SER B 1 152 ? 35.147 27.012 23.095 1.00 64.71 138 SER B N 1
ATOM 2290 C CA . SER B 1 152 ? 35.924 27.621 22.003 1.00 64.25 138 SER B CA 1
ATOM 2291 C C . SER B 1 152 ? 35.313 27.393 20.604 1.00 61.39 138 SER B C 1
ATOM 2292 O O . SER B 1 152 ? 35.219 28.323 19.807 1.00 59.33 138 SER B O 1
ATOM 2295 N N . LEU B 1 153 ? 34.875 26.163 20.337 1.00 59.62 139 LEU B N 1
ATOM 2296 C CA . LEU B 1 153 ? 34.185 25.804 19.089 1.00 57.35 139 LEU B CA 1
ATOM 2297 C C . LEU B 1 153 ? 32.978 26.699 18.804 1.00 56.64 139 LEU B C 1
ATOM 2298 O O . LEU B 1 153 ? 32.829 27.222 17.701 1.00 56.64 139 LEU B O 1
ATOM 2303 N N . GLY B 1 154 ? 32.114 26.869 19.805 1.00 55.21 140 GLY B N 1
ATOM 2304 C CA . GLY B 1 154 ? 30.892 27.647 19.642 1.00 54.39 140 GLY B CA 1
ATOM 2305 C C . GLY B 1 154 ? 31.142 29.116 19.408 1.00 54.50 140 GLY B C 1
ATOM 2306 O O . GLY B 1 154 ? 30.470 29.738 18.589 1.00 52.80 140 GLY B O 1
ATOM 2307 N N . GLU B 1 155 ? 32.117 29.674 20.124 1.00 56.82 141 GLU B N 1
ATOM 2308 C CA . GLU B 1 155 ? 32.519 31.059 19.898 1.00 58.44 141 GLU B CA 1
ATOM 2309 C C . GLU B 1 155 ? 32.980 31.200 18.468 1.00 59.48 141 GLU B C 1
ATOM 2310 O O . GLU B 1 155 ? 32.634 32.164 17.794 1.00 61.01 141 GLU B O 1
ATOM 2316 N N . ILE B 1 156 ? 33.744 30.211 17.999 1.00 59.87 142 ILE B N 1
ATOM 2317 C CA . ILE B 1 156 ? 34.343 30.256 16.672 1.00 59.88 142 ILE B CA 1
ATOM 2318 C C . ILE B 1 156 ? 33.305 30.153 15.565 1.00 59.89 142 ILE B C 1
ATOM 2319 O O . ILE B 1 156 ? 33.313 30.963 14.633 1.00 62.34 142 ILE B O 1
ATOM 2324 N N . MET B 1 157 ? 32.426 29.160 15.648 1.00 57.64 143 MET B N 1
ATOM 2325 C CA . MET B 1 157 ? 31.464 28.948 14.575 1.00 57.24 143 MET B CA 1
ATOM 2326 C C . MET B 1 157 ? 30.456 30.093 14.516 1.00 58.07 143 MET B C 1
ATOM 2327 O O . MET B 1 157 ? 30.114 30.548 13.438 1.00 61.70 143 MET B O 1
ATOM 2332 N N . ARG B 1 158 ? 30.057 30.608 15.671 1.00 58.64 144 ARG B N 1
ATOM 2333 C CA . ARG B 1 158 ? 29.141 31.762 15.761 1.00 59.02 144 ARG B CA 1
ATOM 2334 C C . ARG B 1 158 ? 29.674 32.984 14.987 1.00 58.65 144 ARG B C 1
ATOM 2335 O O . ARG B 1 158 ? 28.926 33.658 14.298 1.00 57.40 144 ARG B O 1
ATOM 2339 N N . ILE B 1 159 ? 30.972 33.240 15.077 1.00 60.38 145 ILE B N 1
ATOM 2340 C CA . ILE B 1 159 ? 31.597 34.344 14.330 1.00 62.31 145 ILE B CA 1
ATOM 2341 C C . ILE B 1 159 ? 31.533 34.096 12.821 1.00 61.81 145 ILE B C 1
ATOM 2342 O O . ILE B 1 159 ? 31.165 34.991 12.044 1.00 60.29 145 ILE B O 1
ATOM 2347 N N . VAL B 1 160 ? 31.917 32.878 12.424 1.00 59.40 146 VAL B N 1
ATOM 2348 C CA . VAL B 1 160 ? 31.879 32.459 11.028 1.00 58.03 146 VAL B CA 1
ATOM 2349 C C . VAL B 1 160 ? 30.465 32.597 10.474 1.00 56.70 146 VAL B C 1
ATOM 2350 O O . VAL B 1 160 ? 30.277 33.136 9.390 1.00 59.00 146 VAL B O 1
ATOM 2354 N N . ALA B 1 161 ? 29.476 32.138 11.233 1.00 55.17 147 ALA B N 1
ATOM 2355 C CA . ALA B 1 161 ? 28.073 32.256 10.827 1.00 55.79 147 ALA B CA 1
ATOM 2356 C C . ALA B 1 161 ? 27.617 33.715 10.781 1.00 58.29 147 ALA B C 1
ATOM 2357 O O . ALA B 1 161 ? 27.188 34.193 9.732 1.00 61.83 147 ALA B O 1
ATOM 2359 N N . GLU B 1 162 ? 27.777 34.439 11.889 1.00 57.46 148 GLU B N 1
ATOM 2360 C CA . GLU B 1 162 ? 27.504 35.876 11.904 1.00 59.61 148 GLU B CA 1
ATOM 2361 C C . GLU B 1 162 ? 28.110 36.551 10.666 1.00 61.93 148 GLU B C 1
ATOM 2362 O O . GLU B 1 162 ? 27.459 37.359 10.012 1.00 61.09 148 GLU B O 1
ATOM 2364 N N . GLY B 1 163 ? 29.356 36.201 10.345 1.00 64.00 149 GLY B N 1
ATOM 2365 C CA . GLY B 1 163 ? 30.077 36.812 9.224 1.00 66.87 149 GLY B CA 1
ATOM 2366 C C . GLY B 1 163 ? 29.425 36.586 7.874 1.00 67.58 149 GLY B C 1
ATOM 2367 O O . GLY B 1 163 ? 29.525 37.429 6.979 1.00 71.05 149 GLY B O 1
ATOM 2368 N N . LEU B 1 164 ? 28.761 35.445 7.731 1.00 65.19 150 LEU B N 1
ATOM 2369 C CA . LEU B 1 164 ? 28.201 35.032 6.450 1.00 65.13 150 LEU B CA 1
ATOM 2370 C C . LEU B 1 164 ? 26.742 35.405 6.308 1.00 64.51 150 LEU B C 1
ATOM 2371 O O . LEU B 1 164 ? 26.152 35.226 5.244 1.00 63.99 150 LEU B O 1
ATOM 2376 N N . GLN B 1 165 ? 26.154 35.937 7.365 1.00 65.22 151 GLN B N 1
ATOM 2377 C CA . GLN B 1 165 ? 24.801 36.468 7.264 1.00 67.11 151 GLN B CA 1
ATOM 2378 C C . GLN B 1 165 ? 24.729 37.870 7.865 1.00 70.54 151 GLN B C 1
ATOM 2379 O O . GLN B 1 165 ? 24.093 38.075 8.899 1.00 74.07 151 GLN B O 1
ATOM 2385 N N . PRO B 1 166 ? 25.386 38.849 7.214 1.00 71.67 152 PRO B N 1
ATOM 2386 C CA . PRO B 1 166 ? 25.281 40.207 7.740 1.00 75.18 152 PRO B CA 1
ATOM 2387 C C . PRO B 1 166 ? 23.897 40.813 7.439 1.00 76.10 152 PRO B C 1
ATOM 2388 O O . PRO B 1 166 ? 23.212 40.346 6.527 1.00 71.86 152 PRO B O 1
ATOM 2392 N N . SER B 1 167 ? 23.517 41.853 8.186 1.00 79.66 153 SER B N 1
ATOM 2393 C CA . SER B 1 167 ? 22.248 42.563 7.962 1.00 82.35 153 SER B CA 1
ATOM 2394 C C . SER B 1 167 ? 22.252 43.454 6.697 1.00 85.36 153 SER B C 1
ATOM 2395 O O . SER B 1 167 ? 21.194 43.886 6.244 1.00 85.13 153 SER B O 1
ATOM 2397 N N . GLU B 1 168 ? 23.437 43.701 6.135 1.00 87.21 154 GLU B N 1
ATOM 2398 C CA . GLU B 1 168 ? 23.655 44.724 5.083 1.00 91.91 154 GLU B CA 1
ATOM 2399 C C . GLU B 1 168 ? 22.851 44.685 3.753 1.00 94.84 154 GLU B C 1
ATOM 2400 O O . GLU B 1 168 ? 23.440 44.480 2.701 1.00 97.93 154 GLU B O 1
ATOM 2402 N N . ALA B 1 169 ? 21.530 44.909 3.807 1.00 97.04 155 ALA B N 1
ATOM 2403 C CA . ALA B 1 169 ? 20.708 45.410 2.660 1.00 100.26 155 ALA B CA 1
ATOM 2404 C C . ALA B 1 169 ? 20.399 44.441 1.494 1.00 100.93 155 ALA B C 1
ATOM 2405 O O . ALA B 1 169 ? 19.291 43.897 1.424 1.00 101.35 155 ALA B O 1
ATOM 2407 N N . GLY B 1 170 ? 21.358 44.255 0.582 1.00 101.47 156 GLY B N 1
ATOM 2408 C CA . GLY B 1 170 ? 21.166 43.467 -0.638 1.00 98.88 156 GLY B CA 1
ATOM 2409 C C . GLY B 1 170 ? 21.951 42.161 -0.619 1.00 95.44 156 GLY B C 1
ATOM 2410 O O . GLY B 1 170 ? 22.329 41.670 -1.685 1.00 93.28 156 GLY B O 1
ATOM 2411 N N . ALA B 1 171 ? 22.209 41.610 0.578 1.00 90.46 157 ALA B N 1
ATOM 2412 C CA . ALA B 1 171 ? 23.133 40.438 0.723 1.00 87.89 157 ALA B CA 1
ATOM 2413 C C . ALA B 1 171 ? 22.515 39.134 0.208 1.00 83.97 157 ALA B C 1
ATOM 2414 O O . ALA B 1 171 ? 21.288 39.008 0.064 1.00 84.13 157 ALA B O 1
ATOM 2416 N N . ASP B 1 172 ? 23.381 38.157 -0.038 1.00 81.31 158 ASP B N 1
ATOM 2417 C CA . ASP B 1 172 ? 23.039 36.970 -0.806 1.00 79.00 158 ASP B CA 1
ATOM 2418 C C . ASP B 1 172 ? 22.691 35.812 0.133 1.00 74.72 158 ASP B C 1
ATOM 2419 O O . ASP B 1 172 ? 23.301 34.744 0.080 1.00 75.64 158 ASP B O 1
ATOM 2424 N N . LEU B 1 173 ? 21.713 36.037 1.005 1.00 70.83 159 LEU B N 1
ATOM 2425 C CA . LEU B 1 173 ? 21.320 35.031 1.981 1.00 66.78 159 LEU B CA 1
ATOM 2426 C C . LEU B 1 173 ? 20.405 34.019 1.311 1.00 64.74 159 LEU B C 1
ATOM 2427 O O . LEU B 1 173 ? 19.470 34.411 0.606 1.00 67.38 159 LEU B O 1
ATOM 2432 N N . PRO B 1 174 ? 20.671 32.715 1.514 1.00 60.89 160 PRO B N 1
ATOM 2433 C CA . PRO B 1 174 ? 19.929 31.619 0.855 1.00 59.96 160 PRO B CA 1
ATOM 2434 C C . PRO B 1 174 ? 18.410 31.803 0.847 1.00 59.42 160 PRO B C 1
ATOM 2435 O O . PRO B 1 174 ? 17.758 31.620 -0.176 1.00 60.71 160 PRO B O 1
ATOM 2439 N N . TRP B 1 175 ? 17.862 32.160 1.996 1.00 58.11 161 TRP B N 1
ATOM 2440 C CA . TRP B 1 175 ? 16.416 32.226 2.164 1.00 58.23 161 TRP B CA 1
ATOM 2441 C C . TRP B 1 175 ? 15.797 33.474 1.525 1.00 60.15 161 TRP B C 1
ATOM 2442 O O . TRP B 1 175 ? 14.578 33.580 1.418 1.00 58.83 161 TRP B O 1
ATOM 2453 N N . LEU B 1 176 ? 16.649 34.401 1.085 1.00 61.39 162 LEU B N 1
ATOM 2454 C CA . LEU B 1 176 ? 16.213 35.548 0.285 1.00 62.39 162 LEU B CA 1
ATOM 2455 C C . LEU B 1 176 ? 16.518 35.367 -1.196 1.00 64.23 162 LEU B C 1
ATOM 2456 O O . LEU B 1 176 ? 16.398 36.305 -1.976 1.00 66.62 162 LEU B O 1
ATOM 2461 N N . ARG B 1 177 ? 16.883 34.157 -1.592 1.00 64.63 163 ARG B N 1
ATOM 2462 C CA . ARG B 1 177 ? 17.184 33.888 -2.985 1.00 67.27 163 ARG B CA 1
ATOM 2463 C C . ARG B 1 177 ? 15.848 33.724 -3.688 1.00 68.81 163 ARG B C 1
ATOM 2464 O O . ARG B 1 177 ? 14.791 33.885 -3.056 1.00 69.45 163 ARG B O 1
ATOM 3369 N N . ASN E 1 16 ? -1.954 25.567 21.785 1.00 97.92 2 ASN E N 1
ATOM 3370 C CA . ASN E 1 16 ? -0.901 25.539 22.836 1.00 91.84 2 ASN E CA 1
ATOM 3371 C C . ASN E 1 16 ? -1.230 24.563 23.978 1.00 91.32 2 ASN E C 1
ATOM 3372 O O . ASN E 1 16 ? -1.034 24.887 25.161 1.00 91.07 2 ASN E O 1
ATOM 3374 N N . ASP E 1 17 ? -1.754 23.387 23.613 1.00 91.27 3 ASP E N 1
ATOM 3375 C CA . ASP E 1 17 ? -1.843 22.223 24.524 1.00 88.16 3 ASP E CA 1
ATOM 3376 C C . ASP E 1 17 ? -1.121 20.965 23.962 1.00 84.75 3 ASP E C 1
ATOM 3377 O O . ASP E 1 17 ? -1.025 19.942 24.658 1.00 81.94 3 ASP E O 1
ATOM 3382 N N . GLU E 1 18 ? -0.611 21.066 22.721 1.00 83.61 4 GLU E N 1
ATOM 3383 C CA . GLU E 1 18 ? 0.067 19.966 22.014 1.00 79.80 4 GLU E CA 1
ATOM 3384 C C . GLU E 1 18 ? 1.580 20.026 22.216 1.00 73.66 4 GLU E C 1
ATOM 3385 O O . GLU E 1 18 ? 2.178 21.094 22.100 1.00 72.60 4 GLU E O 1
ATOM 3391 N N . PRO E 1 19 ? 2.207 18.871 22.466 1.00 70.29 5 PRO E N 1
ATOM 3392 C CA . PRO E 1 19 ? 3.595 18.793 22.943 1.00 66.70 5 PRO E CA 1
ATOM 3393 C C . PRO E 1 19 ? 4.683 19.337 21.989 1.00 65.24 5 PRO E C 1
ATOM 3394 O O . PRO E 1 19 ? 4.911 18.744 20.948 1.00 66.06 5 PRO E O 1
ATOM 3398 N N . ARG E 1 20 ? 5.362 20.420 22.383 1.00 62.80 6 ARG E N 1
ATOM 3399 C CA . ARG E 1 20 ? 6.552 20.933 21.698 1.00 58.38 6 ARG E CA 1
ATOM 3400 C C . ARG E 1 20 ? 7.814 20.227 22.254 1.00 55.84 6 ARG E C 1
ATOM 3401 O O . ARG E 1 20 ? 7.712 19.210 22.951 1.00 55.50 6 ARG E O 1
ATOM 3409 N N . TRP E 1 21 ? 8.992 20.708 21.848 1.00 54.70 7 TRP E N 1
ATOM 3410 C CA . TRP E 1 21 ? 10.255 20.538 22.587 1.00 52.37 7 TRP E CA 1
ATOM 3411 C C . TRP E 1 21 ? 10.615 21.921 23.112 1.00 50.41 7 TRP E C 1
ATOM 3412 O O . TRP E 1 21 ? 10.060 22.913 22.643 1.00 50.88 7 TRP E O 1
ATOM 3423 N N . LEU E 1 22 ? 11.578 21.997 24.022 1.00 47.61 8 LEU E N 1
ATOM 3424 C CA . LEU E 1 22 ? 12.111 23.290 24.440 1.00 48.01 8 LEU E CA 1
ATOM 3425 C C . LEU E 1 22 ? 13.385 23.644 23.696 1.00 47.09 8 LEU E C 1
ATOM 3426 O O . LEU E 1 22 ? 14.315 22.861 23.683 1.00 48.00 8 LEU E O 1
ATOM 3431 N N . THR E 1 23 ? 13.457 24.849 23.138 1.00 46.59 9 THR E N 1
ATOM 3432 C CA . THR E 1 23 ? 14.684 25.294 22.494 1.00 46.99 9 THR E CA 1
ATOM 3433 C C . THR E 1 23 ? 15.777 25.350 23.543 1.00 47.71 9 THR E C 1
ATOM 3434 O O . THR E 1 23 ? 15.510 25.377 24.726 1.00 50.45 9 THR E O 1
ATOM 3438 N N . ALA E 1 24 ? 17.017 25.368 23.116 1.00 49.65 10 ALA E N 1
ATOM 3439 C CA . ALA E 1 24 ? 18.114 25.461 24.060 1.00 50.83 10 ALA E CA 1
ATOM 3440 C C . ALA E 1 24 ? 18.066 26.789 24.762 1.00 53.64 10 ALA E C 1
ATOM 3441 O O . ALA E 1 24 ? 18.517 26.881 25.911 1.00 55.48 10 ALA E O 1
ATOM 3443 N N . GLU E 1 25 ? 17.559 27.831 24.078 1.00 55.26 11 GLU E N 1
ATOM 3444 C CA . GLU E 1 25 ? 17.510 29.157 24.696 1.00 56.94 11 GLU E CA 1
ATOM 3445 C C . GLU E 1 25 ? 16.575 29.033 25.872 1.00 56.14 11 GLU E C 1
ATOM 3446 O O . GLU E 1 25 ? 16.935 29.407 26.985 1.00 57.74 11 GLU E O 1
ATOM 3452 N N . GLU E 1 26 ? 15.370 28.527 25.605 1.00 55.35 12 GLU E N 1
ATOM 3453 C CA . GLU E 1 26 ? 14.333 28.353 26.633 1.00 55.19 12 GLU E CA 1
ATOM 3454 C C . GLU E 1 26 ? 14.840 27.527 27.807 1.00 53.90 12 GLU E C 1
ATOM 3455 O O . GLU E 1 26 ? 14.623 27.888 28.959 1.00 55.25 12 GLU E O 1
ATOM 3461 N N . GLN E 1 27 ? 15.521 26.427 27.510 1.00 51.74 13 GLN E N 1
ATOM 3462 C CA . GLN E 1 27 ? 16.112 25.600 28.555 1.00 51.55 13 GLN E CA 1
ATOM 3463 C C . GLN E 1 27 ? 16.984 26.430 29.489 1.00 54.80 13 GLN E C 1
ATOM 3464 O O . GLN E 1 27 ? 16.916 26.267 30.689 1.00 55.64 13 GLN E O 1
ATOM 3470 N N . LEU E 1 28 ? 17.795 27.332 28.928 1.00 58.08 14 LEU E N 1
ATOM 3471 C CA . LEU E 1 28 ? 18.688 28.218 29.717 1.00 60.89 14 LEU E CA 1
ATOM 3472 C C . LEU E 1 28 ? 17.962 29.257 30.556 1.00 61.92 14 LEU E C 1
ATOM 3473 O O . LEU E 1 28 ? 18.414 29.625 31.653 1.00 65.10 14 LEU E O 1
ATOM 3478 N N . VAL E 1 29 ? 16.873 29.778 30.006 1.00 60.24 15 VAL E N 1
ATOM 3479 C CA . VAL E 1 29 ? 16.038 30.704 30.736 1.00 61.59 15 VAL E CA 1
ATOM 3480 C C . VAL E 1 29 ? 15.500 29.977 31.956 1.00 59.64 15 VAL E C 1
ATOM 3481 O O . VAL E 1 29 ? 15.633 30.448 33.087 1.00 60.58 15 VAL E O 1
ATOM 3485 N N . TRP E 1 30 ? 14.903 28.816 31.707 1.00 56.88 16 TRP E N 1
ATOM 3486 C CA . TRP E 1 30 ? 14.318 27.993 32.774 1.00 56.53 16 TRP E CA 1
ATOM 3487 C C . TRP E 1 30 ? 15.332 27.679 33.869 1.00 58.23 16 TRP E C 1
ATOM 3488 O O . TRP E 1 30 ? 15.039 27.818 35.046 1.00 59.70 16 TRP E O 1
ATOM 3499 N N . ARG E 1 31 ? 16.524 27.265 33.477 1.00 50.56 17 ARG E N 1
ATOM 3500 C CA . ARG E 1 31 ? 17.552 26.929 34.460 1.00 50.45 17 ARG E CA 1
ATOM 3501 C C . ARG E 1 31 ? 17.780 28.122 35.349 1.00 49.88 17 ARG E C 1
ATOM 3502 O O . ARG E 1 31 ? 17.773 28.001 36.565 1.00 49.83 17 ARG E O 1
ATOM 3510 N N . SER E 1 32 ? 18.037 29.265 34.733 1.00 49.88 18 SER E N 1
ATOM 3511 C CA . SER E 1 32 ? 18.411 30.438 35.494 1.00 50.15 18 SER E CA 1
ATOM 3512 C C . SER E 1 32 ? 17.246 30.911 36.373 1.00 50.49 18 SER E C 1
ATOM 3513 O O . SER E 1 32 ? 17.470 31.463 37.445 1.00 51.11 18 SER E O 1
ATOM 3516 N N . TYR E 1 33 ? 16.011 30.667 35.947 1.00 51.65 19 TYR E N 1
ATOM 3517 C CA . TYR E 1 33 ? 14.869 30.889 36.825 1.00 51.65 19 TYR E CA 1
ATOM 3518 C C . TYR E 1 33 ? 14.976 30.009 38.055 1.00 51.58 19 TYR E C 1
ATOM 3519 O O . TYR E 1 33 ? 14.9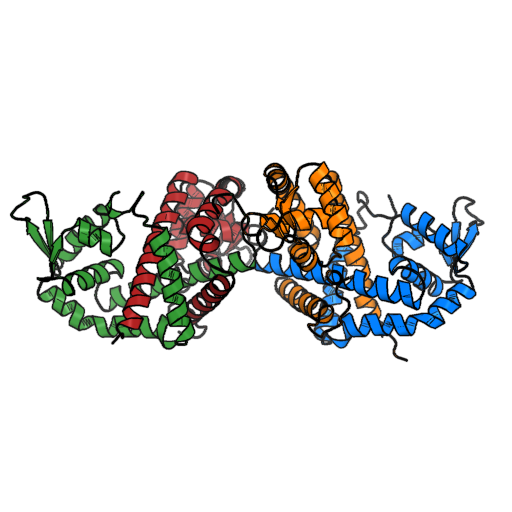51 30.500 39.177 1.00 53.27 19 TYR E O 1
ATOM 3528 N N . ILE E 1 34 ? 15.100 28.708 37.842 1.00 51.95 20 ILE E N 1
ATOM 3529 C CA . ILE E 1 34 ? 15.165 27.764 38.951 1.00 51.71 20 ILE E CA 1
ATOM 3530 C C . ILE E 1 34 ? 16.232 28.184 39.964 1.00 50.22 20 ILE E C 1
ATOM 3531 O O . ILE E 1 34 ? 15.978 28.177 41.156 1.00 49.26 20 ILE E O 1
ATOM 3536 N N . GLU E 1 35 ? 17.431 28.499 39.485 1.00 51.51 21 GLU E N 1
ATOM 3537 C CA . GLU E 1 35 ? 18.564 28.832 40.363 1.00 53.69 21 GLU E CA 1
ATOM 3538 C C . GLU E 1 35 ? 18.207 30.064 41.185 1.00 55.91 21 GLU E C 1
ATOM 3539 O O . GLU E 1 35 ? 18.281 30.057 42.423 1.00 57.86 21 GLU E O 1
ATOM 3545 N N . ALA E 1 36 ? 17.788 31.110 40.488 1.00 54.87 22 ALA E N 1
ATOM 3546 C CA . ALA E 1 36 ? 17.456 32.359 41.132 1.00 53.88 22 ALA E CA 1
ATOM 3547 C C . ALA E 1 36 ? 16.462 32.130 42.251 1.00 53.26 22 ALA E C 1
ATOM 3548 O O . ALA E 1 36 ? 16.705 32.507 43.410 1.00 55.43 22 ALA E O 1
ATOM 3550 N N . ALA E 1 37 ? 15.349 31.497 41.911 1.00 52.20 23 ALA E N 1
ATOM 3551 C CA . ALA E 1 37 ? 14.290 31.235 42.887 1.00 51.30 23 ALA E CA 1
ATOM 3552 C C . ALA E 1 37 ? 14.796 30.416 44.072 1.00 50.49 23 ALA E C 1
ATOM 3553 O O . ALA E 1 37 ? 14.506 30.727 45.214 1.00 49.88 23 ALA E O 1
ATOM 3555 N N . THR E 1 38 ? 15.588 29.387 43.795 1.00 50.51 24 THR E N 1
ATOM 3556 C CA . THR E 1 38 ? 16.112 28.533 44.858 1.00 49.69 24 THR E CA 1
ATOM 3557 C C . THR E 1 38 ? 17.100 29.291 45.745 1.00 50.87 24 THR E C 1
ATOM 3558 O O . THR E 1 38 ? 17.152 29.039 46.946 1.00 48.58 24 THR E O 1
ATOM 3562 N N . LEU E 1 39 ? 17.837 30.233 45.157 1.00 51.00 25 LEU E N 1
ATOM 3563 C CA . LEU E 1 39 ? 18.793 31.051 45.910 1.00 52.56 25 LEU E CA 1
ATOM 3564 C C . LEU E 1 39 ? 18.110 32.159 46.690 1.00 52.85 25 LEU E C 1
ATOM 3565 O O . LEU E 1 39 ? 18.511 32.446 47.818 1.00 54.54 25 LEU E O 1
ATOM 3570 N N . LEU E 1 40 ? 17.088 32.789 46.101 1.00 51.92 26 LEU E N 1
ATOM 3571 C CA . LEU E 1 40 ? 16.285 33.776 46.842 1.00 51.22 26 LEU E CA 1
ATOM 3572 C C . LEU E 1 40 ? 15.595 33.153 48.068 1.00 52.06 26 LEU E C 1
ATOM 3573 O O . LEU E 1 40 ? 15.743 33.659 49.181 1.00 52.85 26 LEU E O 1
ATOM 3578 N N . GLU E 1 41 ? 14.842 32.066 47.868 1.00 51.28 27 GLU E N 1
ATOM 3579 C CA . GLU E 1 41 ? 14.162 31.398 48.978 1.00 53.74 27 GLU E CA 1
ATOM 3580 C C . GLU E 1 41 ? 15.172 31.085 50.076 1.00 55.91 27 GLU E C 1
ATOM 3581 O O . GLU E 1 41 ? 14.886 31.257 51.258 1.00 56.56 27 GLU E O 1
ATOM 3583 N N . ASP E 1 42 ? 16.372 30.674 49.681 1.00 56.50 28 ASP E N 1
ATOM 3584 C CA . ASP E 1 42 ? 17.409 30.354 50.646 1.00 58.64 28 ASP E CA 1
ATOM 3585 C C . ASP E 1 42 ? 17.898 31.602 51.382 1.00 61.20 28 ASP E C 1
ATOM 3586 O O . ASP E 1 42 ? 18.037 31.606 52.603 1.00 60.56 28 ASP E O 1
ATOM 3591 N N . HIS E 1 43 ? 18.154 32.659 50.624 1.00 61.30 29 HIS E N 1
ATOM 3592 C CA . HIS E 1 43 ? 18.698 33.870 51.182 1.00 61.69 29 HIS E CA 1
ATOM 3593 C C . HIS E 1 43 ? 17.691 34.481 52.153 1.00 62.61 29 HIS E C 1
ATOM 3594 O O . HIS E 1 43 ? 18.066 34.937 53.248 1.00 66.53 29 HIS E O 1
ATOM 3601 N N . LEU E 1 44 ? 16.421 34.483 51.760 1.00 57.91 30 LEU E N 1
ATOM 3602 C CA . LEU E 1 44 ? 15.396 35.156 52.543 1.00 55.91 30 LEU E CA 1
ATOM 3603 C C . LEU E 1 44 ? 14.980 34.352 53.765 1.00 56.48 30 LEU E C 1
ATOM 3604 O O . LEU E 1 44 ? 14.879 34.897 54.851 1.00 59.64 30 LEU E O 1
ATOM 3609 N N . ASP E 1 45 ? 14.749 33.058 53.585 1.00 55.69 31 ASP E N 1
ATOM 3610 C CA . ASP E 1 45 ? 14.542 32.148 54.704 1.00 55.61 31 ASP E CA 1
ATOM 3611 C C . ASP E 1 45 ? 15.623 32.326 55.752 1.00 57.99 31 ASP E C 1
ATOM 3612 O O . ASP E 1 45 ? 15.313 32.366 56.917 1.00 62.16 31 ASP E O 1
ATOM 3617 N N . ARG E 1 46 ? 16.889 32.409 55.349 1.00 58.32 32 ARG E N 1
ATOM 3618 C CA . ARG E 1 46 ? 17.984 32.530 56.312 1.00 61.02 32 ARG E CA 1
ATOM 3619 C C . ARG E 1 46 ? 17.990 33.877 57.009 1.00 63.94 32 ARG E C 1
ATOM 3620 O O . ARG E 1 46 ? 18.172 33.966 58.221 1.00 64.24 32 ARG E O 1
ATOM 3628 N N . GLN E 1 47 ? 17.817 34.933 56.229 1.00 63.96 33 GLN E N 1
ATOM 3629 C CA . GLN E 1 47 ? 17.725 36.269 56.773 1.00 65.40 33 GLN E CA 1
ATOM 3630 C C . GLN E 1 47 ? 16.602 36.324 57.823 1.00 67.16 33 GLN E C 1
ATOM 3631 O O . GLN E 1 47 ? 16.784 36.883 58.912 1.00 69.65 33 GLN E O 1
ATOM 3637 N N . LEU E 1 48 ? 15.454 35.735 57.507 1.00 64.25 34 LEU E N 1
ATOM 3638 C CA . LEU E 1 48 ? 14.320 35.791 58.424 1.00 65.59 34 LEU E CA 1
ATOM 3639 C C . LEU E 1 48 ? 14.434 34.808 59.575 1.00 66.64 34 LEU E C 1
ATOM 3640 O O . LEU E 1 48 ? 13.925 35.063 60.640 1.00 66.43 34 LEU E O 1
ATOM 3645 N N . GLN E 1 49 ? 15.111 33.687 59.367 1.00 67.68 35 GLN E N 1
ATOM 3646 C CA . GLN E 1 49 ? 15.298 32.718 60.444 1.00 68.30 35 GLN E CA 1
ATOM 3647 C C . GLN E 1 49 ? 16.226 33.258 61.537 1.00 71.10 35 GLN E C 1
ATOM 3648 O O . GLN E 1 49 ? 15.992 33.002 62.717 1.00 70.93 35 GLN E O 1
ATOM 3654 N N . ARG E 1 50 ? 17.261 34.015 61.167 1.00 74.17 36 ARG E N 1
ATOM 3655 C CA . ARG E 1 50 ? 18.145 34.590 62.195 1.00 77.62 36 ARG E CA 1
ATOM 3656 C C . ARG E 1 50 ? 17.574 35.873 62.798 1.00 75.63 36 ARG E C 1
ATOM 3657 O O . ARG E 1 50 ? 17.507 35.987 64.018 1.00 74.99 36 ARG E O 1
ATOM 3665 N N . ASP E 1 51 ? 17.151 36.813 61.953 1.00 74.01 37 ASP E N 1
ATOM 3666 C CA . ASP E 1 51 ? 16.730 38.147 62.409 1.00 74.66 37 ASP E CA 1
ATOM 3667 C C . ASP E 1 51 ? 15.320 38.197 62.995 1.00 71.05 37 ASP E C 1
ATOM 3668 O O . ASP E 1 51 ? 14.970 39.162 63.670 1.00 73.56 37 ASP E O 1
ATOM 3673 N N . ALA E 1 52 ? 14.519 37.167 62.760 1.00 67.59 38 ALA E N 1
ATOM 3674 C CA . ALA E 1 52 ? 13.109 37.159 63.194 1.00 64.29 38 ALA E CA 1
ATOM 3675 C C . ALA E 1 52 ? 12.574 35.801 63.681 1.00 61.10 38 ALA E C 1
ATOM 3676 O O . ALA E 1 52 ? 11.447 35.716 64.140 1.00 57.34 38 ALA E O 1
ATOM 3678 N N . GLY E 1 53 ? 13.379 34.748 63.590 1.00 63.20 39 GLY E N 1
ATOM 3679 C CA . GLY E 1 53 ? 13.031 33.454 64.164 1.00 62.09 39 GLY E CA 1
ATOM 3680 C C . GLY E 1 53 ? 11.952 32.690 63.438 1.00 60.77 39 GLY E C 1
ATOM 3681 O O . GLY E 1 53 ? 11.317 31.842 64.038 1.00 66.48 39 GLY E O 1
ATOM 3682 N N . MET E 1 54 ? 11.746 32.952 62.148 1.00 59.93 40 MET E N 1
ATOM 3683 C CA . MET E 1 54 ? 10.743 32.214 61.366 1.00 57.30 40 MET E CA 1
ATOM 3684 C C . MET E 1 54 ? 11.029 32.252 59.874 1.00 57.55 40 MET E C 1
ATOM 3685 O O . MET E 1 54 ? 11.759 33.139 59.410 1.00 62.34 40 MET E O 1
ATOM 3690 N N . PRO E 1 55 ? 10.476 31.284 59.120 1.00 53.23 41 PRO E N 1
ATOM 3691 C CA . PRO E 1 55 ? 10.813 31.151 57.702 1.00 54.57 41 PRO E CA 1
ATOM 3692 C C . PRO E 1 55 ? 10.029 32.149 56.871 1.00 54.07 41 PRO E C 1
ATOM 3693 O O . PRO E 1 55 ? 9.142 32.786 57.401 1.00 52.66 41 PRO E O 1
ATOM 3697 N N . HIS E 1 56 ? 10.351 32.275 55.588 1.00 55.12 42 HIS E N 1
ATOM 3698 C CA . HIS E 1 56 ? 9.738 33.310 54.758 1.00 58.07 42 HIS E CA 1
ATOM 3699 C C . HIS E 1 56 ? 8.216 33.176 54.620 1.00 54.77 42 HIS E C 1
ATOM 3700 O O . HIS E 1 56 ? 7.514 34.164 54.660 1.00 53.04 42 HIS E O 1
ATOM 3707 N N . VAL E 1 57 ? 7.716 31.956 54.517 1.00 53.21 43 VAL E N 1
ATOM 3708 C CA . VAL E 1 57 ? 6.297 31.758 54.298 1.00 53.02 43 VAL E CA 1
ATOM 3709 C C . VAL E 1 57 ? 5.492 32.237 55.503 1.00 52.81 43 VAL E C 1
ATOM 3710 O O . VAL E 1 57 ? 4.468 32.918 55.335 1.00 51.15 43 VAL E O 1
ATOM 3714 N N . TYR E 1 58 ? 5.958 31.879 56.708 1.00 51.72 44 TYR E N 1
ATOM 3715 C CA . TYR E 1 58 ? 5.334 32.313 57.972 1.00 49.68 44 TYR E CA 1
ATOM 3716 C C . TYR E 1 58 ? 5.285 33.852 58.058 1.00 51.69 44 TYR E C 1
ATOM 3717 O O . TYR E 1 58 ? 4.219 34.440 58.210 1.00 49.26 44 TYR E O 1
ATOM 3726 N N . TYR E 1 59 ? 6.442 34.492 57.936 1.00 54.19 45 TYR E N 1
ATOM 3727 C CA . TYR E 1 59 ? 6.515 35.953 57.914 1.00 57.34 45 TYR E CA 1
ATOM 3728 C C . TYR E 1 59 ? 5.449 36.571 57.003 1.00 57.52 45 TYR E C 1
ATOM 3729 O O . TYR E 1 59 ? 4.783 37.543 57.382 1.00 56.77 45 TYR E O 1
ATOM 3738 N N . GLY E 1 60 ? 5.281 35.990 55.812 1.00 55.95 46 GLY E N 1
ATOM 3739 C CA . GLY E 1 60 ? 4.248 36.425 54.861 1.00 54.09 46 GLY E CA 1
ATOM 3740 C C . GLY E 1 60 ? 2.845 36.368 55.435 1.00 53.78 46 GLY E C 1
ATOM 3741 O O . GLY E 1 60 ? 2.021 37.243 55.164 1.00 57.13 46 GLY E O 1
ATOM 3742 N N . LEU E 1 61 ? 2.558 35.336 56.234 1.00 51.80 47 LEU E N 1
ATOM 3743 C CA . LEU E 1 61 ? 1.242 35.203 56.855 1.00 50.30 47 LEU E CA 1
ATOM 3744 C C . LEU E 1 61 ? 1.014 36.402 57.791 1.00 52.21 47 LEU E C 1
ATOM 3745 O O . LEU E 1 61 ? -0.052 37.003 57.787 1.00 51.84 47 LEU E O 1
ATOM 3750 N N . LEU E 1 62 ? 2.020 36.735 58.597 1.00 52.70 48 LEU E N 1
ATOM 3751 C CA . LEU E 1 62 ? 1.905 37.860 59.515 1.00 53.46 48 LEU E CA 1
ATOM 3752 C C . LEU E 1 62 ? 1.680 39.158 58.772 1.00 53.75 48 LEU E C 1
ATOM 3753 O O . LEU E 1 62 ? 0.853 39.966 59.169 1.00 52.75 48 LEU E O 1
ATOM 3758 N N . VAL E 1 63 ? 2.411 39.336 57.683 1.00 53.22 49 VAL E N 1
ATOM 3759 C CA . VAL E 1 63 ? 2.259 40.516 56.854 1.00 53.45 49 VAL E CA 1
ATOM 3760 C C . VAL E 1 63 ? 0.835 40.631 56.315 1.00 52.46 49 VAL E C 1
ATOM 3761 O O . VAL E 1 63 ? 0.249 41.712 56.325 1.00 54.10 49 VAL E O 1
ATOM 3765 N N . LYS E 1 64 ? 0.256 39.522 55.872 1.00 49.79 50 LYS E N 1
ATOM 3766 C CA . LYS E 1 64 ? -1.069 39.601 55.306 1.00 49.97 50 LYS E CA 1
ATOM 3767 C C . LYS E 1 64 ? -2.150 39.917 56.357 1.00 49.54 50 LYS E C 1
ATOM 3768 O O . LYS E 1 64 ? -3.121 40.605 56.047 1.00 51.09 50 LYS E O 1
ATOM 3774 N N . LEU E 1 65 ? -1.987 39.412 57.574 1.00 47.03 51 LEU E N 1
ATOM 3775 C CA . LEU E 1 65 ? -2.915 39.712 58.651 1.00 46.94 51 LEU E CA 1
ATOM 3776 C C . LEU E 1 65 ? -2.768 41.166 59.102 1.00 50.22 51 LEU E C 1
ATOM 3777 O O . LEU E 1 65 ? -3.748 41.906 59.186 1.00 51.98 51 LEU E O 1
ATOM 3782 N N . ALA E 1 66 ? -1.526 41.583 59.344 1.00 51.76 52 ALA E N 1
ATOM 3783 C CA . ALA E 1 66 ? -1.203 42.985 59.633 1.00 54.09 52 ALA E CA 1
ATOM 3784 C C . ALA E 1 66 ? -1.868 43.956 58.651 1.00 54.82 52 ALA E C 1
ATOM 3785 O O . ALA E 1 66 ? -2.238 45.074 59.025 1.00 54.63 52 ALA E O 1
ATOM 3787 N N . GLU E 1 67 ? -1.973 43.530 57.393 1.00 55.13 53 GLU E N 1
ATOM 3788 C CA . GLU E 1 67 ? -2.629 44.311 56.349 1.00 58.87 53 GLU E CA 1
ATOM 3789 C C . GLU E 1 67 ? -4.156 44.212 56.360 1.00 60.51 53 GLU E C 1
ATOM 3790 O O . GLU E 1 67 ? -4.823 45.032 55.740 1.00 60.64 53 GLU E O 1
ATOM 3796 N N . SER E 1 68 ? -4.701 43.195 57.020 1.00 60.61 54 SER E N 1
ATOM 3797 C CA . SER E 1 68 ? -6.133 42.924 56.949 1.00 62.85 54 SER E CA 1
ATOM 3798 C C . SER E 1 68 ? -6.965 43.801 57.879 1.00 65.45 54 SER E C 1
ATOM 3799 O O . SER E 1 68 ? -6.448 44.368 58.843 1.00 65.97 54 SER E O 1
ATOM 3802 N N . PRO E 1 69 ? -8.269 43.926 57.580 1.00 66.98 55 PRO E N 1
ATOM 3803 C CA . PRO E 1 69 ? -9.140 44.612 58.531 1.00 68.74 55 PRO E CA 1
ATOM 3804 C C . PRO E 1 69 ? -9.140 43.865 59.851 1.00 67.83 55 PRO E C 1
ATOM 3805 O O . PRO E 1 69 ? -9.163 42.633 59.862 1.00 67.38 55 PRO E O 1
ATOM 3809 N N . ARG E 1 70 ? -9.077 44.613 60.950 1.00 69.77 56 ARG E N 1
ATOM 3810 C CA . ARG E 1 70 ? -9.038 44.047 62.307 1.00 69.83 56 ARG E CA 1
ATOM 3811 C C . ARG E 1 70 ? -7.914 43.017 62.508 1.00 66.80 56 ARG E C 1
ATOM 3812 O O . ARG E 1 70 ? -7.972 42.186 63.416 1.00 64.57 56 ARG E O 1
ATOM 3820 N N . ARG E 1 71 ? -6.885 43.102 61.658 1.00 64.71 57 ARG E N 1
ATOM 3821 C CA . ARG E 1 71 ? -5.706 42.241 61.735 1.00 61.60 57 ARG E CA 1
ATOM 3822 C C . ARG E 1 71 ? -6.037 40.745 61.753 1.00 58.93 57 ARG E C 1
ATOM 3823 O O . ARG E 1 71 ? -5.314 39.942 62.354 1.00 54.60 57 ARG E O 1
ATOM 3831 N N . ARG E 1 72 ? -7.118 40.390 61.064 1.00 59.16 58 ARG E N 1
ATOM 3832 C CA . ARG E 1 72 ? -7.617 39.026 61.078 1.00 59.08 58 ARG E CA 1
ATOM 3833 C C . ARG E 1 72 ? -8.071 38.597 59.708 1.00 59.72 58 ARG E C 1
ATOM 3834 O O . ARG E 1 72 ? -8.322 39.427 58.838 1.00 64.58 58 ARG E O 1
ATOM 3837 N N . LEU E 1 73 ? -8.179 37.291 59.532 1.00 58.63 59 LEU E N 1
ATOM 3838 C CA . LEU E 1 73 ? -8.521 36.694 58.248 1.00 58.55 59 LEU E CA 1
ATOM 3839 C C . LEU E 1 73 ? -8.929 35.257 58.530 1.00 57.37 59 LEU E C 1
ATOM 3840 O O . LEU E 1 73 ? -8.302 34.587 59.353 1.00 55.37 59 LEU E O 1
ATOM 3845 N N . ARG E 1 74 ? -9.962 34.768 57.854 1.00 58.37 60 ARG E N 1
ATOM 3846 C CA . ARG E 1 74 ? -10.350 33.365 58.022 1.00 57.77 60 ARG E CA 1
ATOM 3847 C C . ARG E 1 74 ? -9.343 32.449 57.364 1.00 56.02 60 ARG E C 1
ATOM 3848 O O . ARG E 1 74 ? -8.734 32.812 56.364 1.00 55.23 60 ARG E O 1
ATOM 3856 N N . MET E 1 75 ? -9.189 31.258 57.923 1.00 56.01 61 MET E N 1
ATOM 3857 C CA . MET E 1 75 ? -8.131 30.332 57.516 1.00 54.93 61 MET E CA 1
ATOM 3858 C C . MET E 1 75 ? -8.013 30.147 56.012 1.00 54.40 61 MET E C 1
ATOM 3859 O O . MET E 1 75 ? -6.938 30.362 55.443 1.00 50.89 61 MET E O 1
ATOM 3864 N N . THR E 1 76 ? -9.107 29.762 55.360 1.00 56.58 62 THR E N 1
ATOM 3865 C CA . THR E 1 76 ? -9.044 29.475 53.926 1.00 58.30 62 THR E CA 1
ATOM 3866 C C . THR E 1 76 ? -8.636 30.719 53.147 1.00 58.97 62 THR E C 1
ATOM 3867 O O . THR E 1 76 ? -7.826 30.634 52.222 1.00 57.94 62 THR E O 1
ATOM 3871 N N . GLU E 1 77 ? -9.151 31.879 53.539 1.00 59.91 63 GLU E N 1
ATOM 3872 C CA . GLU E 1 77 ? -8.738 33.123 52.892 1.00 59.65 63 GLU E CA 1
ATOM 3873 C C . GLU E 1 77 ? -7.244 33.340 53.029 1.00 56.43 63 GLU E C 1
ATOM 3874 O O . GLU E 1 77 ? -6.569 33.766 52.099 1.00 58.53 63 GLU E O 1
ATOM 3880 N N . LEU E 1 78 ? -6.731 33.087 54.220 1.00 54.49 64 LEU E N 1
ATOM 3881 C CA . LEU E 1 78 ? -5.309 33.266 54.478 1.00 52.95 64 LEU E CA 1
ATOM 3882 C C . LEU E 1 78 ? -4.525 32.322 53.557 1.00 52.14 64 LEU E C 1
ATOM 3883 O O . LEU E 1 78 ? -3.621 32.750 52.869 1.00 50.84 64 LEU E O 1
ATOM 3888 N N . ALA E 1 79 ? -4.911 31.051 53.524 1.00 51.77 65 ALA E N 1
ATOM 3889 C CA . ALA E 1 79 ? -4.292 30.092 52.631 1.00 51.36 65 ALA E CA 1
ATOM 3890 C C . ALA E 1 79 ? -4.334 30.559 51.167 1.00 54.10 65 ALA E C 1
ATOM 3891 O O . ALA E 1 79 ? -3.340 30.423 50.460 1.00 55.32 65 ALA E O 1
ATOM 3893 N N . LYS E 1 80 ? -5.459 31.126 50.730 1.00 56.14 66 LYS E N 1
ATOM 3894 C CA . LYS E 1 80 ? -5.636 31.546 49.320 1.00 58.16 66 LYS E CA 1
ATOM 3895 C C . LYS E 1 80 ? -4.679 32.666 48.958 1.00 58.55 66 LYS E C 1
ATOM 3896 O O . LYS E 1 80 ? -4.133 32.674 47.850 1.00 58.97 66 LYS E O 1
ATOM 3900 N N . TYR E 1 81 ? -4.479 33.617 49.878 1.00 61.97 67 TYR E N 1
ATOM 3901 C CA . TYR E 1 81 ? -3.518 34.707 49.636 1.00 63.21 67 TYR E CA 1
ATOM 3902 C C . TYR E 1 81 ? -2.095 34.163 49.576 1.00 58.71 67 TYR E C 1
ATOM 3903 O O . TYR E 1 81 ? -1.321 34.523 48.703 1.00 59.15 67 TYR E O 1
ATOM 3912 N N . ALA E 1 82 ? -1.777 33.299 50.528 1.00 56.12 68 ALA E N 1
ATOM 3913 C CA . ALA E 1 82 ? -0.456 32.702 50.660 1.00 54.44 68 ALA E CA 1
ATOM 3914 C C . ALA E 1 82 ? -0.130 31.668 49.567 1.00 53.12 68 ALA E C 1
ATOM 3915 O O . ALA E 1 82 ? 1.036 31.385 49.319 1.00 52.64 68 ALA E O 1
ATOM 3917 N N . LYS E 1 83 ? -1.168 31.115 48.951 1.00 52.74 69 LYS E N 1
ATOM 3918 C CA . LYS E 1 83 ? -1.063 30.095 47.905 1.00 52.38 69 LYS E CA 1
ATOM 3919 C C . LYS E 1 83 ? -0.577 28.760 48.454 1.00 50.61 69 LYS E C 1
ATOM 3920 O O . LYS E 1 83 ? 0.155 28.037 47.794 1.00 52.86 69 LYS E O 1
ATOM 3926 N N . ILE E 1 84 ? -0.998 28.439 49.672 1.00 49.04 70 ILE E N 1
ATOM 3927 C CA . ILE E 1 84 ? -0.573 27.224 50.344 1.00 47.13 70 ILE E CA 1
ATOM 3928 C C . ILE E 1 84 ? -1.793 26.433 50.673 1.00 48.35 70 ILE E C 1
ATOM 3929 O O . ILE E 1 84 ? -2.904 26.885 50.400 1.00 52.19 70 ILE E O 1
ATOM 3934 N N . THR E 1 85 ? -1.615 25.256 51.256 1.00 47.53 71 THR E N 1
ATOM 3935 C CA . THR E 1 85 ? -2.769 24.449 51.615 1.00 49.80 71 THR E CA 1
ATOM 3936 C C . THR E 1 85 ? -3.258 24.766 53.008 1.00 48.69 71 THR E C 1
ATOM 3937 O O . THR E 1 85 ? -2.507 25.255 53.843 1.00 48.44 71 THR E O 1
ATOM 3941 N N . ARG E 1 86 ? -4.525 24.469 53.258 1.00 51.23 72 ARG E N 1
ATOM 3942 C CA . ARG E 1 86 ? -5.133 24.644 54.578 1.00 50.93 72 ARG E CA 1
ATOM 3943 C C . ARG E 1 86 ? -4.380 23.863 55.660 1.00 49.41 72 ARG E C 1
ATOM 3944 O O . ARG E 1 86 ? -4.290 24.293 56.813 1.00 47.60 72 ARG E O 1
ATOM 3952 N N . SER E 1 87 ? -3.823 22.731 55.257 1.00 50.74 73 SER E N 1
ATOM 3953 C CA . SER E 1 87 ? -3.126 21.826 56.152 1.00 50.97 73 SER E CA 1
ATOM 3954 C C . SER E 1 87 ? -1.870 22.489 56.638 1.00 50.30 73 SER E C 1
ATOM 3955 O O . SER E 1 87 ? -1.608 22.585 57.834 1.00 50.35 73 SER E O 1
ATOM 3958 N N . ARG E 1 88 ? -1.079 22.933 55.672 1.00 51.35 74 ARG E N 1
ATOM 3959 C CA . ARG E 1 88 ? 0.140 23.631 55.953 1.00 51.26 74 ARG E CA 1
ATOM 3960 C C . ARG E 1 88 ? -0.164 24.850 56.789 1.00 51.29 74 ARG E C 1
ATOM 3961 O O . ARG E 1 88 ? 0.562 25.148 57.734 1.00 54.02 74 ARG E O 1
ATOM 3969 N N . LEU E 1 89 ? -1.238 25.550 56.451 1.00 49.94 75 LEU E N 1
ATOM 3970 C CA . LEU E 1 89 ? -1.623 26.727 57.215 1.00 48.56 75 LEU E CA 1
ATOM 3971 C C . LEU E 1 89 ? -1.959 26.405 58.676 1.00 48.52 75 LEU E C 1
ATOM 3972 O O . LEU E 1 89 ? -1.561 27.147 59.571 1.00 47.56 75 LEU E O 1
ATOM 3977 N N . SER E 1 90 ? -2.709 25.326 58.910 1.00 49.61 76 SER E N 1
ATOM 3978 C CA . SER E 1 90 ? -3.062 24.935 60.279 1.00 49.37 76 SER E CA 1
ATOM 3979 C C . SER E 1 90 ? -1.800 24.689 61.078 1.00 48.08 76 SER E C 1
ATOM 3980 O O . SER E 1 90 ? -1.627 25.250 62.150 1.00 52.40 76 SER E O 1
ATOM 3983 N N . HIS E 1 91 ? -0.900 23.894 60.530 1.00 45.32 77 HIS E N 1
ATOM 3984 C CA . HIS E 1 91 ? 0.351 23.591 61.214 1.00 43.51 77 HIS E CA 1
ATOM 3985 C C . HIS E 1 91 ? 1.125 24.859 61.479 1.00 44.71 77 HIS E C 1
ATOM 3986 O O . HIS E 1 91 ? 1.590 25.064 62.592 1.00 49.03 77 HIS E O 1
ATOM 3993 N N . ALA E 1 92 ? 1.218 25.744 60.475 1.00 44.33 78 ALA E N 1
ATOM 3994 C CA . ALA E 1 92 ? 1.931 27.006 60.620 1.00 42.30 78 ALA E CA 1
ATOM 3995 C C . ALA E 1 92 ? 1.340 27.886 61.723 1.00 44.26 78 ALA E C 1
ATOM 3996 O O . ALA E 1 92 ? 2.080 28.470 62.517 1.00 46.12 78 ALA E O 1
ATOM 3998 N N . VAL E 1 93 ? 0.013 27.978 61.784 1.00 44.88 79 VAL E N 1
ATOM 3999 C CA . VAL E 1 93 ? -0.631 28.793 62.806 1.00 46.35 79 VAL E CA 1
ATOM 4000 C C . VAL E 1 93 ? -0.568 28.150 64.221 1.00 45.80 79 VAL E C 1
ATOM 4001 O O . VAL E 1 93 ? -0.589 28.871 65.220 1.00 45.30 79 VAL E O 1
ATOM 4005 N N . ALA E 1 94 ? -0.481 26.822 64.319 1.00 42.48 80 ALA E N 1
ATOM 4006 C CA . ALA E 1 94 ? -0.258 26.202 65.624 1.00 41.91 80 ALA E CA 1
ATOM 4007 C C . ALA E 1 94 ? 1.092 26.672 66.152 1.00 44.03 80 ALA E C 1
ATOM 4008 O O . ALA E 1 94 ? 1.252 26.952 67.352 1.00 44.62 80 ALA E O 1
ATOM 4010 N N . ARG E 1 95 ? 2.051 26.779 65.238 1.00 45.15 81 ARG E N 1
ATOM 4011 C CA . ARG E 1 95 ? 3.421 27.118 65.597 1.00 46.67 81 ARG E CA 1
ATOM 4012 C C . ARG E 1 95 ? 3.521 28.585 65.943 1.00 45.42 81 ARG E C 1
ATOM 4013 O O . ARG E 1 95 ? 4.205 28.948 66.896 1.00 44.75 81 ARG E O 1
ATOM 4021 N N . LEU E 1 96 ? 2.814 29.424 65.184 1.00 45.73 82 LEU E N 1
ATOM 4022 C CA . LEU E 1 96 ? 2.804 30.874 65.436 1.00 47.76 82 LEU E CA 1
ATOM 4023 C C . LEU E 1 96 ? 2.020 31.236 66.714 1.00 47.83 82 LEU E C 1
ATOM 4024 O O . LEU E 1 96 ? 2.372 32.181 67.435 1.00 49.63 82 LEU E O 1
ATOM 4029 N N . GLU E 1 97 ? 0.943 30.502 66.960 1.00 46.26 83 GLU E N 1
ATOM 4030 C CA . GLU E 1 97 ? 0.165 30.646 68.179 1.00 48.82 83 GLU E CA 1
ATOM 4031 C C . GLU E 1 97 ? 1.020 30.285 69.394 1.00 49.77 83 GLU E C 1
ATOM 4032 O O . GLU E 1 97 ? 0.998 31.012 70.393 1.00 51.19 83 GLU E O 1
ATOM 4038 N N . LYS E 1 98 ? 1.781 29.191 69.289 1.00 47.83 84 LYS E N 1
ATOM 4039 C CA . LYS E 1 98 ? 2.692 28.776 70.358 1.00 48.55 84 LYS E CA 1
ATOM 4040 C C . LYS E 1 98 ? 3.636 29.909 70.724 1.00 51.93 84 LYS E C 1
ATOM 4041 O O . LYS E 1 98 ? 3.714 30.280 71.893 1.00 53.89 84 LYS E O 1
ATOM 4047 N N . ASN E 1 99 ? 4.325 30.507 69.753 1.00 52.42 85 ASN E N 1
ATOM 4048 C CA . ASN E 1 99 ? 5.216 31.596 70.117 1.00 56.25 85 ASN E CA 1
ATOM 4049 C C . ASN E 1 99 ? 4.536 32.959 70.290 1.00 57.28 85 ASN E C 1
ATOM 4050 O O . ASN E 1 99 ? 5.200 33.960 70.565 1.00 60.35 85 ASN E O 1
ATOM 4055 N N . GLY E 1 100 ? 3.212 32.994 70.191 1.00 54.62 86 GLY E N 1
ATOM 4056 C CA . GLY E 1 100 ? 2.453 34.159 70.634 1.00 52.86 86 GLY E CA 1
ATOM 4057 C C . GLY E 1 100 ? 2.251 35.263 69.625 1.00 51.53 86 GLY E C 1
ATOM 4058 O O . GLY E 1 100 ? 1.693 36.300 69.956 1.00 51.52 86 GLY E O 1
ATOM 4059 N N . TRP E 1 101 ? 2.624 35.035 68.372 1.00 52.00 87 TRP E N 1
ATOM 4060 C CA . TRP E 1 101 ? 2.452 36.069 67.337 1.00 52.35 87 TRP E CA 1
ATOM 4061 C C . TRP E 1 101 ? 1.073 36.028 66.689 1.00 49.00 87 TRP E C 1
ATOM 4062 O O . TRP E 1 101 ? 0.676 36.970 66.012 1.00 46.98 87 TRP E O 1
ATOM 4073 N N . VAL E 1 102 ? 0.322 34.958 66.950 1.00 48.87 88 VAL E N 1
ATOM 4074 C CA . VAL E 1 102 ? -1.034 34.779 66.385 1.00 48.62 88 VAL E CA 1
ATOM 4075 C C . VAL E 1 102 ? -1.969 34.145 67.410 1.00 48.24 88 VAL E C 1
ATOM 4076 O O . VAL E 1 102 ? -1.522 33.454 68.329 1.00 50.01 88 VAL E O 1
ATOM 4080 N N . ARG E 1 103 ? -3.268 34.409 67.290 1.00 48.50 89 ARG E N 1
ATOM 4081 C CA . ARG E 1 103 ? -4.284 33.725 68.112 1.00 48.13 89 ARG E CA 1
ATOM 4082 C C . ARG E 1 103 ? -5.484 33.433 67.240 1.00 48.43 89 ARG E C 1
ATOM 4083 O O . ARG E 1 103 ? -5.629 34.036 66.173 1.00 48.80 89 ARG E O 1
ATOM 4091 N N . ARG E 1 104 ? -6.354 32.539 67.702 1.00 50.08 90 ARG E N 1
ATOM 4092 C CA . ARG E 1 104 ? -7.529 32.121 66.929 1.00 52.18 90 ARG E CA 1
ATOM 4093 C C . ARG E 1 104 ? -8.848 32.453 67.619 1.00 55.96 90 ARG E C 1
ATOM 4094 O O . ARG E 1 104 ? -8.929 32.440 68.845 1.00 56.20 90 ARG E O 1
ATOM 4102 N N . GLU E 1 105 ? -9.871 32.747 66.812 1.00 58.93 91 GLU E N 1
ATOM 4103 C CA . GLU E 1 105 ? -11.239 32.926 67.288 1.00 62.18 91 GLU E CA 1
ATOM 4104 C C . GLU E 1 105 ? -12.220 32.208 66.361 1.00 65.28 91 GLU E C 1
ATOM 4105 O O . GLU E 1 105 ? -11.898 31.912 65.207 1.00 64.68 91 GLU E O 1
ATOM 4111 N N . ASP E 1 106 ? -13.421 31.953 66.874 1.00 68.32 92 ASP E N 1
ATOM 4112 C CA . ASP E 1 106 ? -14.480 31.335 66.091 1.00 70.73 92 ASP E CA 1
ATOM 4113 C C . ASP E 1 106 ? -15.195 32.413 65.281 1.00 70.55 92 ASP E C 1
ATOM 4114 O O . ASP E 1 106 ? -15.258 33.563 65.708 1.00 71.45 92 ASP E O 1
ATOM 4119 N N . CYS E 1 107 ? -15.727 32.040 64.117 1.00 69.29 93 CYS E N 1
ATOM 4120 C CA . CYS E 1 107 ? -16.638 32.910 63.369 1.00 70.15 93 CYS E CA 1
ATOM 4121 C C . CYS E 1 107 ? -17.992 32.833 64.086 1.00 74.36 93 CYS E C 1
ATOM 4122 O O . CYS E 1 107 ? -18.435 31.739 64.454 1.00 75.30 93 CYS E O 1
ATOM 4125 N N . PRO E 1 108 ? -18.635 33.989 64.335 1.00 76.62 94 PRO E N 1
ATOM 4126 C CA . PRO E 1 108 ? -19.878 33.939 65.132 1.00 79.79 94 PRO E CA 1
ATOM 4127 C C . PRO E 1 108 ? -21.104 33.418 64.350 1.00 81.35 94 PRO E C 1
ATOM 4128 O O . PRO E 1 108 ? -21.914 32.689 64.915 1.00 83.54 94 PRO E O 1
ATOM 4132 N N . SER E 1 109 ? -21.221 33.765 63.066 1.00 81.00 95 SER E N 1
ATOM 4133 C CA . SER E 1 109 ? -22.336 33.296 62.224 1.00 81.42 95 SER E CA 1
ATOM 4134 C C . SER E 1 109 ? -22.174 31.836 61.801 1.00 79.68 95 SER E C 1
ATOM 4135 O O . SER E 1 109 ? -23.154 31.111 61.641 1.00 82.14 95 SER E O 1
ATOM 4137 N N . ASP E 1 110 ? -20.932 31.407 61.623 1.00 76.59 96 ASP E N 1
ATOM 4138 C CA . ASP E 1 110 ? -20.636 30.036 61.241 1.00 75.45 96 ASP E CA 1
ATOM 4139 C C . ASP E 1 110 ? -19.681 29.417 62.263 1.00 71.11 96 ASP E C 1
ATOM 4140 O O . ASP E 1 110 ? -18.482 29.614 62.161 1.00 66.40 96 ASP E O 1
ATOM 4145 N N . LYS E 1 111 ? -20.196 28.640 63.218 1.00 70.88 97 LYS E N 1
ATOM 4146 C CA . LYS E 1 111 ? -19.353 28.150 64.336 1.00 70.04 97 LYS E CA 1
ATOM 4147 C C . LYS E 1 111 ? -18.297 27.123 63.876 1.00 68.57 97 LYS E C 1
ATOM 4148 O O . LYS E 1 111 ? -17.791 26.336 64.664 1.00 69.73 97 LYS E O 1
ATOM 4150 N N . ARG E 1 112 ? -17.967 27.174 62.591 1.00 66.32 98 ARG E N 1
ATOM 4151 C CA . ARG E 1 112 ? -17.188 26.171 61.876 1.00 63.49 98 ARG E CA 1
ATOM 4152 C C . ARG E 1 112 ? -15.915 26.836 61.382 1.00 60.65 98 ARG E C 1
ATOM 4153 O O . ARG E 1 112 ? -14.852 26.220 61.338 1.00 59.06 98 ARG E O 1
ATOM 4161 N N . GLY E 1 113 ? -16.058 28.093 60.969 1.00 60.17 99 GLY E N 1
ATOM 4162 C CA . GLY E 1 113 ? -14.947 28.910 60.553 1.00 58.21 99 GLY E CA 1
ATOM 4163 C C . GLY E 1 113 ? -14.046 29.301 61.705 1.00 57.23 99 GLY E C 1
ATOM 4164 O O . GLY E 1 113 ? -14.456 29.328 62.854 1.00 57.60 99 GLY E O 1
ATOM 4165 N N . GLN E 1 114 ? -12.797 29.601 61.376 1.00 56.05 100 GLN E N 1
ATOM 4166 C CA . GLN E 1 114 ? -11.855 30.087 62.352 1.00 55.50 100 GLN E CA 1
ATOM 4167 C C . GLN E 1 114 ? -11.177 31.311 61.806 1.00 54.47 100 GLN E C 1
ATOM 4168 O O . GLN E 1 114 ? -10.845 31.358 60.629 1.00 52.56 100 GLN E O 1
ATOM 4174 N N . PHE E 1 115 ? -10.945 32.283 62.683 1.00 55.35 101 PHE E N 1
ATOM 4175 C CA . PHE E 1 115 ? -10.153 33.457 62.341 1.00 56.11 101 PHE E CA 1
ATOM 4176 C C . PHE E 1 115 ? -8.738 33.300 62.878 1.00 54.01 101 PHE E C 1
ATOM 4177 O O . PHE E 1 115 ? -8.520 32.711 63.938 1.00 53.23 101 PHE E O 1
ATOM 4185 N N . ALA E 1 116 ? -7.781 33.784 62.100 1.00 54.59 102 ALA E N 1
ATOM 4186 C CA . ALA E 1 116 ? -6.387 33.923 62.529 1.00 52.97 102 ALA E CA 1
ATOM 4187 C C . ALA E 1 116 ? -6.172 35.398 62.752 1.00 53.27 102 ALA E C 1
ATOM 4188 O O . ALA E 1 116 ? -6.356 36.196 61.839 1.00 53.72 102 ALA E O 1
ATOM 4190 N N . ILE E 1 117 ? -5.810 35.753 63.974 1.00 53.33 103 ILE E N 1
ATOM 4191 C CA . ILE E 1 117 ? -5.672 37.142 64.365 1.00 55.00 103 ILE E CA 1
ATOM 4192 C C . ILE E 1 117 ? -4.243 37.383 64.805 1.00 55.44 103 ILE E C 1
ATOM 4193 O O . ILE E 1 117 ? -3.676 36.575 65.554 1.00 58.51 103 ILE E O 1
ATOM 4198 N N . LEU E 1 118 ? -3.657 38.473 64.314 1.00 54.61 104 LEU E N 1
ATOM 4199 C CA . LEU E 1 118 ? -2.297 38.862 64.668 1.00 52.97 104 LEU E CA 1
ATOM 4200 C C . LEU E 1 118 ? -2.302 39.522 66.033 1.00 52.83 104 LEU E C 1
ATOM 4201 O O . LEU E 1 118 ? -2.994 40.509 66.227 1.00 53.32 104 LEU E O 1
ATOM 4206 N N . THR E 1 119 ? -1.534 38.988 66.978 1.00 51.52 105 THR E N 1
ATOM 4207 C CA . THR E 1 119 ? -1.421 39.603 68.309 1.00 52.12 105 THR E CA 1
ATOM 4208 C C . THR E 1 119 ? -0.650 40.910 68.263 1.00 53.79 105 THR E C 1
ATOM 4209 O O . THR E 1 119 ? 0.014 41.204 67.281 1.00 52.48 105 THR E O 1
ATOM 4213 N N . ASP E 1 120 ? -0.707 41.687 69.344 1.00 57.08 106 ASP E N 1
ATOM 4214 C CA . ASP E 1 120 ? 0.182 42.857 69.474 1.00 59.06 106 ASP E CA 1
ATOM 4215 C C . ASP E 1 120 ? 1.662 42.468 69.287 1.00 58.15 106 ASP E C 1
ATOM 4216 O O . ASP E 1 120 ? 2.375 43.070 68.515 1.00 57.59 106 ASP E O 1
ATOM 4221 N N . GLU E 1 121 ? 2.110 41.472 70.029 1.00 58.07 107 GLU E N 1
ATOM 4222 C CA . GLU E 1 121 ? 3.497 41.066 70.001 1.00 58.40 107 GLU E CA 1
ATOM 4223 C C . GLU E 1 121 ? 3.930 40.666 68.595 1.00 60.09 107 GLU E C 1
ATOM 4224 O O . GLU E 1 121 ? 5.081 40.892 68.205 1.00 58.57 107 GLU E O 1
ATOM 4230 N N . GLY E 1 122 ? 3.006 40.057 67.849 1.00 60.21 108 GLY E N 1
ATOM 4231 C CA . GLY E 1 122 ? 3.256 39.669 66.465 1.00 57.75 108 GLY E CA 1
ATOM 4232 C C . GLY E 1 122 ? 3.500 40.893 65.622 1.00 59.42 108 GLY E C 1
ATOM 4233 O O . GLY E 1 122 ? 4.468 40.964 64.873 1.00 61.96 108 GLY E O 1
ATOM 4234 N N . TYR E 1 123 ? 2.634 41.888 65.777 1.00 60.69 109 TYR E N 1
ATOM 4235 C CA . TYR E 1 123 ? 2.834 43.191 65.151 1.00 60.45 109 TYR E CA 1
ATOM 4236 C C . TYR E 1 123 ? 4.179 43.811 65.530 1.00 61.67 109 TYR E C 1
ATOM 4237 O O . TYR E 1 123 ? 4.788 44.496 64.711 1.00 64.88 109 TYR E O 1
ATOM 4246 N N . GLU E 1 124 ? 4.631 43.603 66.765 1.00 59.94 110 GLU E N 1
ATOM 4247 C CA . GLU E 1 124 ? 5.906 44.173 67.201 1.00 61.67 110 GLU E CA 1
ATOM 4248 C C . GLU E 1 124 ? 7.087 43.484 66.531 1.00 62.86 110 GLU E C 1
ATOM 4249 O O . GLU E 1 124 ? 8.128 44.116 66.334 1.00 65.47 110 GLU E O 1
ATOM 4251 N N . VAL E 1 125 ? 6.935 42.209 66.170 1.00 60.91 111 VAL E N 1
ATOM 4252 C CA . VAL E 1 125 ? 7.975 41.501 65.422 1.00 60.95 111 VAL E CA 1
ATOM 4253 C C . VAL E 1 125 ? 8.081 42.019 63.986 1.00 61.89 111 VAL E C 1
ATOM 4254 O O . VAL E 1 125 ? 9.168 42.026 63.395 1.00 61.77 111 VAL E O 1
ATOM 4258 N N . LEU E 1 126 ? 6.958 42.429 63.409 1.00 61.50 112 LEU E N 1
ATOM 4259 C CA . LEU E 1 126 ? 6.993 42.981 62.055 1.00 62.61 112 LEU E CA 1
ATOM 4260 C C . LEU E 1 126 ? 7.698 44.313 62.089 1.00 65.02 112 LEU E C 1
ATOM 4261 O O . LEU E 1 126 ? 8.608 44.543 61.299 1.00 67.67 112 LEU E O 1
ATOM 4266 N N . ARG E 1 127 ? 7.291 45.177 63.019 1.00 65.37 113 ARG E N 1
ATOM 4267 C CA . ARG E 1 127 ? 7.899 46.506 63.149 1.00 67.23 113 ARG E CA 1
ATOM 4268 C C . ARG E 1 127 ? 9.393 46.364 63.342 1.00 68.18 113 ARG E C 1
ATOM 4269 O O . ARG E 1 127 ? 10.175 47.088 62.721 1.00 72.84 113 ARG E O 1
ATOM 4271 N N . ARG E 1 128 ? 9.793 45.424 64.192 1.00 66.12 114 ARG E N 1
ATOM 4272 C CA . ARG E 1 128 ? 11.208 45.188 64.453 1.00 67.59 114 ARG E CA 1
ATOM 4273 C C . ARG E 1 128 ? 11.977 44.718 63.206 1.00 68.93 114 ARG E C 1
ATOM 4274 O O . ARG E 1 128 ? 13.077 45.207 62.945 1.00 70.51 114 ARG E O 1
ATOM 4278 N N . THR E 1 129 ? 11.400 43.787 62.437 1.00 67.10 115 THR E N 1
ATOM 4279 C CA . THR E 1 129 ? 12.166 43.064 61.423 1.00 67.65 115 THR E CA 1
ATOM 4280 C C . THR E 1 129 ? 11.990 43.551 59.983 1.00 69.72 115 THR E C 1
ATOM 4281 O O . THR E 1 129 ? 12.925 43.448 59.180 1.00 70.71 115 THR E O 1
ATOM 4285 N N . ALA E 1 130 ? 10.800 44.038 59.639 1.00 69.54 116 ALA E N 1
ATOM 4286 C CA . ALA E 1 130 ? 10.500 44.442 58.250 1.00 71.14 116 ALA E CA 1
ATOM 4287 C C . ALA E 1 130 ? 11.622 45.193 57.550 1.00 74.43 116 ALA E C 1
ATOM 4288 O O . ALA E 1 130 ? 12.028 44.791 56.463 1.00 77.26 116 ALA E O 1
ATOM 4290 N N . PRO E 1 131 ? 12.141 46.272 58.163 1.00 76.90 117 PRO E N 1
ATOM 4291 C CA . PRO E 1 131 ? 13.252 47.004 57.541 1.00 80.09 117 PRO E CA 1
ATOM 4292 C C . PRO E 1 131 ? 14.400 46.103 57.095 1.00 80.90 117 PRO E C 1
ATOM 4293 O O . PRO E 1 131 ? 14.898 46.257 55.985 1.00 84.18 117 PRO E O 1
ATOM 4297 N N . GLY E 1 132 ? 14.813 45.175 57.953 1.00 80.00 118 GLY E N 1
ATOM 4298 C CA . GLY E 1 132 ? 15.804 44.173 57.572 1.00 80.94 118 GLY E CA 1
ATOM 4299 C C . GLY E 1 132 ? 15.343 43.403 56.346 1.00 80.64 118 GLY E C 1
ATOM 4300 O O . GLY E 1 132 ? 16.025 43.373 55.328 1.00 84.25 118 GLY E O 1
ATOM 4301 N N . HIS E 1 133 ? 14.160 42.806 56.430 1.00 78.07 119 HIS E N 1
ATOM 4302 C CA . HIS E 1 133 ? 13.648 41.997 55.335 1.00 76.27 119 HIS E CA 1
ATOM 4303 C C . HIS E 1 133 ? 13.487 42.791 54.044 1.00 78.22 119 HIS E C 1
ATOM 4304 O O . HIS E 1 133 ? 13.712 42.266 52.957 1.00 79.94 119 HIS E O 1
ATOM 4311 N N . VAL E 1 134 ? 13.077 44.047 54.163 1.00 68.88 120 VAL E N 1
ATOM 4312 C CA . VAL E 1 134 ? 12.938 44.899 52.993 1.00 69.83 120 VAL E CA 1
ATOM 4313 C C . VAL E 1 134 ? 14.304 45.129 52.341 1.00 68.75 120 VAL E C 1
ATOM 4314 O O . VAL E 1 134 ? 14.436 44.951 51.145 1.00 66.24 120 VAL E O 1
ATOM 4318 N N . ASP E 1 135 ? 15.312 45.514 53.128 1.00 70.16 121 ASP E N 1
ATOM 4319 C CA . ASP E 1 135 ? 16.686 45.663 52.603 1.00 70.35 121 ASP E CA 1
ATOM 4320 C C . ASP E 1 135 ? 17.099 44.435 51.829 1.00 68.38 121 ASP E C 1
ATOM 4321 O O . ASP E 1 135 ? 17.441 44.537 50.658 1.00 67.38 121 ASP E O 1
ATOM 4323 N N . ALA E 1 136 ? 17.014 43.272 52.476 1.00 67.28 122 ALA E N 1
ATOM 4324 C CA . ALA E 1 136 ? 17.398 42.001 51.851 1.00 66.10 122 ALA E CA 1
ATOM 4325 C C . ALA E 1 136 ? 16.687 41.771 50.511 1.00 64.83 122 ALA E C 1
ATOM 4326 O O . ALA E 1 136 ? 17.306 41.293 49.557 1.00 67.04 122 ALA E O 1
ATOM 4328 N N . VAL E 1 137 ? 15.406 42.128 50.441 1.00 62.94 123 VAL E N 1
ATOM 4329 C CA . VAL E 1 137 ? 14.634 42.018 49.203 1.00 62.12 123 VAL E CA 1
ATOM 4330 C C . VAL E 1 137 ? 15.016 43.089 48.175 1.00 62.51 123 VAL E C 1
ATOM 4331 O O . VAL E 1 137 ? 15.001 42.831 46.973 1.00 62.73 123 VAL E O 1
ATOM 4335 N N . ARG E 1 138 ? 15.374 44.275 48.642 1.00 62.95 124 ARG E N 1
ATOM 4336 C CA . ARG E 1 138 ? 15.945 45.296 47.763 1.00 64.39 124 ARG E CA 1
ATOM 4337 C C . ARG E 1 138 ? 17.279 44.831 47.158 1.00 64.51 124 ARG E C 1
ATOM 4338 O O . ARG E 1 138 ? 17.421 44.777 45.942 1.00 63.53 124 ARG E O 1
ATOM 4346 N N . GLN E 1 139 ? 18.225 44.482 48.028 1.00 64.59 125 GLN E N 1
ATOM 4347 C CA . GLN E 1 139 ? 19.588 44.198 47.632 1.00 65.67 125 GLN E CA 1
ATOM 4348 C C . GLN E 1 139 ? 19.649 43.035 46.665 1.00 66.40 125 GLN E C 1
ATOM 4349 O O . GLN E 1 139 ? 20.429 43.047 45.712 1.00 67.58 125 GLN E O 1
ATOM 4351 N N . ALA E 1 140 ? 18.844 42.015 46.921 1.00 65.73 126 ALA E N 1
ATOM 4352 C CA . ALA E 1 140 ? 18.825 40.833 46.066 1.00 63.77 126 ALA E CA 1
ATOM 4353 C C . ALA E 1 140 ? 18.157 41.081 44.716 1.00 62.74 126 ALA E C 1
ATOM 4354 O O . ALA E 1 140 ? 18.518 40.456 43.732 1.00 62.88 126 ALA E O 1
ATOM 4356 N N . VAL E 1 141 ? 17.185 41.987 44.676 1.00 62.89 127 VAL E N 1
ATOM 4357 C CA . VAL E 1 141 ? 16.344 42.148 43.494 1.00 62.08 127 VAL E CA 1
ATOM 4358 C C . VAL E 1 141 ? 16.303 43.573 42.961 1.00 64.34 127 VAL E C 1
ATOM 4359 O O . VAL E 1 141 ? 16.943 43.873 41.963 1.00 66.57 127 VAL E O 1
ATOM 4363 N N . PHE E 1 142 ? 15.570 44.460 43.624 1.00 66.52 128 PHE E N 1
ATOM 4364 C CA . PHE E 1 142 ? 15.191 45.746 43.012 1.00 69.09 128 PHE E CA 1
ATOM 4365 C C . PHE E 1 142 ? 16.354 46.703 42.745 1.00 72.36 128 PHE E C 1
ATOM 4366 O O . PHE E 1 142 ? 16.382 47.368 41.705 1.00 74.22 128 PHE E O 1
ATOM 4374 N N . ASP E 1 143 ? 17.330 46.740 43.646 1.00 73.52 129 ASP E N 1
ATOM 4375 C CA . ASP E 1 143 ? 18.547 47.511 43.410 1.00 76.48 129 ASP E CA 1
ATOM 4376 C C . ASP E 1 143 ? 19.335 47.061 42.175 1.00 77.68 129 ASP E C 1
ATOM 4377 O O . ASP E 1 143 ? 20.217 47.796 41.722 1.00 80.77 129 ASP E O 1
ATOM 4382 N N . ARG E 1 144 ? 19.020 45.885 41.623 1.00 75.11 130 ARG E N 1
ATOM 4383 C CA . ARG E 1 144 ? 19.780 45.315 40.496 1.00 74.12 130 ARG E CA 1
ATOM 4384 C C . ARG E 1 144 ? 19.090 45.405 39.135 1.00 74.51 130 ARG E C 1
ATOM 4385 O O . ARG E 1 144 ? 19.666 45.003 38.123 1.00 77.07 130 ARG E O 1
ATOM 4393 N N . LEU E 1 145 ? 17.863 45.912 39.104 1.00 73.79 131 LEU E N 1
ATOM 4394 C CA . LEU E 1 145 ? 17.076 45.927 37.880 1.00 73.44 131 LEU E CA 1
ATOM 4395 C C . LEU E 1 145 ? 16.648 47.337 37.536 1.00 76.15 131 LEU E C 1
ATOM 4396 O O . LEU E 1 145 ? 16.215 48.098 38.403 1.00 76.60 131 LEU E O 1
ATOM 4401 N N . THR E 1 146 ? 16.735 47.676 36.255 1.00 78.90 132 THR E N 1
ATOM 4402 C CA . THR E 1 146 ? 16.229 48.957 35.776 1.00 80.66 132 THR E CA 1
ATOM 4403 C C . THR E 1 146 ? 14.691 48.974 35.905 1.00 81.01 132 THR E C 1
ATOM 4404 O O . THR E 1 146 ? 14.067 47.908 35.986 1.00 78.85 132 THR E O 1
ATOM 4408 N N . PRO E 1 147 ? 14.079 50.178 35.938 1.00 80.66 133 PRO E N 1
ATOM 4409 C CA . PRO E 1 147 ? 12.621 50.282 35.870 1.00 79.43 133 PRO E CA 1
ATOM 4410 C C . PRO E 1 147 ? 11.969 49.405 34.785 1.00 77.15 133 PRO E C 1
ATOM 4411 O O . PRO E 1 147 ? 10.988 48.708 35.069 1.00 75.92 133 PRO E O 1
ATOM 4415 N N . GLU E 1 148 ? 12.514 49.420 33.570 1.00 76.68 134 GLU E N 1
ATOM 4416 C CA . GLU E 1 148 ? 11.973 48.599 32.476 1.00 75.66 134 GLU E CA 1
ATOM 4417 C C . GLU E 1 148 ? 11.829 47.119 32.885 1.00 74.41 134 GLU E C 1
ATOM 4418 O O . GLU E 1 148 ? 10.802 46.498 32.601 1.00 73.74 134 GLU E O 1
ATOM 4420 N N . GLN E 1 149 ? 12.825 46.581 33.595 1.00 73.62 135 GLN E N 1
ATOM 4421 C CA . GLN E 1 149 ? 12.846 45.151 33.956 1.00 72.41 135 GLN E CA 1
ATOM 4422 C C . GLN E 1 149 ? 11.959 44.834 35.151 1.00 71.19 135 GLN E C 1
ATOM 4423 O O . GLN E 1 149 ? 11.370 43.762 35.219 1.00 68.91 135 GLN E O 1
ATOM 4429 N N . GLN E 1 150 ? 11.886 45.763 36.100 1.00 71.70 136 GLN E N 1
ATOM 4430 C CA . GLN E 1 150 ? 10.930 45.659 37.188 1.00 69.84 136 GLN E CA 1
ATOM 4431 C C . GLN E 1 150 ? 9.526 45.621 36.620 1.00 69.43 136 GLN E C 1
ATOM 4432 O O . GLN E 1 150 ? 8.726 44.771 37.009 1.00 71.72 136 GLN E O 1
ATOM 4438 N N . LYS E 1 151 ? 9.223 46.527 35.691 1.00 69.82 137 LYS E N 1
ATOM 4439 C CA . LYS E 1 151 ? 7.926 46.493 35.004 1.00 70.50 137 LYS E CA 1
ATOM 4440 C C . LYS E 1 151 ? 7.780 45.118 34.382 1.00 71.26 137 LYS E C 1
ATOM 4441 O O . LYS E 1 151 ? 6.797 44.435 34.638 1.00 74.31 137 LYS E O 1
ATOM 4443 N N . SER E 1 152 ? 8.790 44.702 33.615 1.00 71.58 138 SER E N 1
ATOM 4444 C CA . SER E 1 152 ? 8.746 43.458 32.833 1.00 71.55 138 SER E CA 1
ATOM 4445 C C . SER E 1 152 ? 8.526 42.215 33.698 1.00 69.19 138 SER E C 1
ATOM 4446 O O . SER E 1 152 ? 7.720 41.347 33.354 1.00 66.48 138 SER E O 1
ATOM 4448 N N . LEU E 1 153 ? 9.244 42.150 34.819 1.00 68.35 139 LEU E N 1
ATOM 4449 C CA . LEU E 1 153 ? 9.120 41.045 35.786 1.00 66.35 139 LEU E CA 1
ATOM 4450 C C . LEU E 1 153 ? 7.685 40.841 36.261 1.00 66.31 139 LEU E C 1
ATOM 4451 O O . LEU E 1 153 ? 7.167 39.729 36.250 1.00 66.21 139 LEU E O 1
ATOM 4456 N N . GLY E 1 154 ? 7.049 41.926 36.679 1.00 67.10 140 GLY E N 1
ATOM 4457 C CA . GLY E 1 154 ? 5.695 41.871 37.222 1.00 66.31 140 GLY E CA 1
ATOM 4458 C C . GLY E 1 154 ? 4.668 41.456 36.192 1.00 66.56 140 GLY E C 1
ATOM 4459 O O . GLY E 1 154 ? 3.746 40.703 36.499 1.00 63.62 140 GLY E O 1
ATOM 4460 N N . GLU E 1 155 ? 4.811 41.971 34.970 1.00 68.48 141 GLU E N 1
ATOM 4461 C CA . GLU E 1 155 ? 3.921 41.579 33.881 1.00 69.65 141 GLU E CA 1
ATOM 4462 C C . GLU E 1 155 ? 4.038 40.082 33.676 1.00 68.31 141 GLU E C 1
ATOM 4463 O O . GLU E 1 155 ? 3.039 39.383 33.515 1.00 70.29 141 GLU E O 1
ATOM 4465 N N . ILE E 1 156 ? 5.267 39.594 33.742 1.00 67.87 142 ILE E N 1
ATOM 4466 C CA . ILE E 1 156 ? 5.560 38.196 33.449 1.00 67.79 142 ILE E CA 1
ATOM 4467 C C . ILE E 1 156 ? 5.033 37.267 34.530 1.00 67.62 142 ILE E C 1
ATOM 4468 O O . ILE E 1 156 ? 4.366 36.275 34.227 1.00 67.76 142 ILE E O 1
ATOM 4473 N N . MET E 1 157 ? 5.329 37.576 35.788 1.00 67.40 143 MET E N 1
ATOM 4474 C CA . MET E 1 157 ? 4.931 36.685 36.861 1.00 66.97 143 MET E CA 1
ATOM 4475 C C . MET E 1 157 ? 3.410 36.672 37.008 1.00 68.73 143 MET E C 1
ATOM 4476 O O . MET E 1 157 ? 2.836 35.594 37.225 1.00 72.36 143 MET E O 1
ATOM 4481 N N . ARG E 1 158 ? 2.760 37.826 36.840 1.00 68.65 144 ARG E N 1
ATOM 4482 C CA . ARG E 1 158 ? 1.280 37.873 36.928 1.00 70.96 144 ARG E CA 1
ATOM 4483 C C . ARG E 1 158 ? 0.622 36.921 35.950 1.00 69.06 144 ARG E C 1
ATOM 4484 O O . ARG E 1 158 ? -0.385 36.309 36.286 1.00 69.42 144 ARG E O 1
ATOM 4492 N N . ILE E 1 159 ? 1.157 36.828 34.735 1.00 68.11 145 ILE E N 1
ATOM 4493 C CA . ILE E 1 159 ? 0.606 35.898 33.725 1.00 67.98 145 ILE E CA 1
ATOM 4494 C C . ILE E 1 159 ? 0.754 34.446 34.171 1.00 65.76 145 ILE E C 1
ATOM 4495 O O . ILE E 1 159 ? -0.197 33.658 34.110 1.00 66.60 145 ILE E O 1
ATOM 4500 N N . VAL E 1 160 ? 1.962 34.111 34.620 1.00 63.36 146 VAL E N 1
ATOM 4501 C CA . VAL E 1 160 ? 2.265 32.778 35.135 1.00 61.77 146 VAL E CA 1
ATOM 4502 C C . VAL E 1 160 ? 1.334 32.416 36.274 1.00 61.22 146 VAL E C 1
ATOM 4503 O O . VAL E 1 160 ? 0.795 31.322 36.314 1.00 61.03 146 VAL E O 1
ATOM 4507 N N . ALA E 1 161 ? 1.146 33.347 37.203 1.00 62.18 147 ALA E N 1
ATOM 4508 C CA . ALA E 1 161 ? 0.252 33.131 38.337 1.00 62.84 147 ALA E CA 1
ATOM 4509 C C . ALA E 1 161 ? -1.192 32.997 37.877 1.00 64.56 147 ALA E C 1
ATOM 4510 O O . ALA E 1 161 ? -1.848 31.982 38.178 1.00 67.63 147 ALA E O 1
ATOM 4512 N N . GLU E 1 162 ? -1.687 33.997 37.151 1.00 63.35 148 GLU E N 1
ATOM 4513 C CA . GLU E 1 162 ? -3.049 33.932 36.625 1.00 63.79 148 GLU E CA 1
ATOM 4514 C C . GLU E 1 162 ? -3.266 32.576 35.969 1.00 63.44 148 GLU E C 1
ATOM 4515 O O . GLU E 1 162 ? -4.295 31.942 36.191 1.00 65.51 148 GLU E O 1
ATOM 4517 N N . GLY E 1 163 ? -2.272 32.120 35.200 1.00 61.90 149 GLY E N 1
ATOM 4518 C CA . GLY E 1 163 ? -2.360 30.863 34.461 1.00 61.27 149 GLY E CA 1
ATOM 4519 C C . GLY E 1 163 ? -2.525 29.631 35.322 1.00 60.95 149 GLY E C 1
ATOM 4520 O O . GLY E 1 163 ? -3.189 28.671 34.932 1.00 60.98 149 GLY E O 1
ATOM 4521 N N . LEU E 1 164 ? -1.947 29.672 36.514 1.00 60.23 150 LEU E N 1
ATOM 4522 C CA . LEU E 1 164 ? -1.946 28.526 37.404 1.00 61.04 150 LEU E CA 1
ATOM 4523 C C . LEU E 1 164 ? -3.108 28.517 38.398 1.00 63.35 150 LEU E C 1
ATOM 4524 O O . LEU E 1 164 ? -3.270 27.561 39.160 1.00 63.08 150 LEU E O 1
ATOM 4529 N N . GLN E 1 165 ? -3.885 29.590 38.437 1.00 65.06 151 GLN E N 1
ATOM 4530 C CA . GLN E 1 165 ? -5.069 29.606 39.286 1.00 67.21 151 GLN E CA 1
ATOM 4531 C C . GLN E 1 165 ? -6.268 30.115 38.486 1.00 70.26 151 GLN E C 1
ATOM 4532 O O . GLN E 1 165 ? -6.781 31.190 38.749 1.00 68.61 151 GLN E O 1
ATOM 4538 N N . PRO E 1 166 ? -6.703 29.334 37.485 1.00 74.04 152 PRO E N 1
ATOM 4539 C CA . PRO E 1 166 ? -7.895 29.733 36.759 1.00 77.57 152 PRO E CA 1
ATOM 4540 C C . PRO E 1 166 ? -9.152 29.541 37.627 1.00 81.39 152 PRO E C 1
ATOM 4541 O O . PRO E 1 166 ? -9.133 28.757 38.597 1.00 80.91 152 PRO E O 1
ATOM 4545 N N . SER E 1 167 ? -10.225 30.258 37.285 1.00 84.76 153 SER E N 1
ATOM 4546 C CA . SER E 1 167 ? -11.495 30.152 38.020 1.00 87.91 153 SER E CA 1
ATOM 4547 C C . SER E 1 167 ? -12.259 28.857 37.697 1.00 89.35 153 SER E C 1
ATOM 4548 O O . SER E 1 167 ? -13.227 28.535 38.373 1.00 90.10 153 SER E O 1
ATOM 4551 N N . GLU E 1 168 ? -11.807 28.108 36.688 1.00 89.48 154 GLU E N 1
ATOM 4552 C CA . GLU E 1 168 ? -12.486 26.874 36.264 1.00 89.59 154 GLU E CA 1
ATOM 4553 C C . GLU E 1 168 ? -12.811 25.959 37.448 1.00 88.43 154 GLU E C 1
ATOM 4554 O O . GLU E 1 168 ? -12.431 24.794 37.474 1.00 87.50 154 GLU E O 1
ATOM 4556 N N . ALA E 1 171 ? -8.733 22.977 38.412 1.00 79.50 157 ALA E N 1
ATOM 4557 C CA . ALA E 1 171 ? -8.579 23.490 39.749 1.00 79.11 157 ALA E CA 1
ATOM 4558 C C . ALA E 1 171 ? -7.231 23.052 40.324 1.00 77.75 157 ALA E C 1
ATOM 4559 O O . ALA E 1 171 ? -6.210 23.691 40.061 1.00 80.19 157 ALA E O 1
ATOM 4561 N N . ASP E 1 172 ? -7.222 21.938 41.054 1.00 76.22 158 ASP E N 1
ATOM 4562 C CA . ASP E 1 172 ? -6.147 21.597 42.013 1.00 73.82 158 ASP E CA 1
ATOM 4563 C C . ASP E 1 172 ? -5.432 22.811 42.666 1.00 71.25 158 ASP E C 1
ATOM 4564 O O . ASP E 1 172 ? -4.195 22.867 42.745 1.00 66.00 158 ASP E O 1
ATOM 4569 N N . LEU E 1 173 ? -6.233 23.764 43.143 1.00 70.50 159 LEU E N 1
ATOM 4570 C CA . LEU E 1 173 ? -5.710 24.907 43.861 1.00 69.35 159 LEU E CA 1
ATOM 4571 C C . LEU E 1 173 ? -5.428 24.466 45.308 1.00 67.94 159 LEU E C 1
ATOM 4572 O O . LEU E 1 173 ? -6.268 23.829 45.924 1.00 69.47 159 LEU E O 1
ATOM 4577 N N . PRO E 1 174 ? -4.234 24.781 45.839 1.00 65.35 160 PRO E N 1
ATOM 4578 C CA . PRO E 1 174 ? -3.773 24.344 47.162 1.00 63.59 160 PRO E CA 1
ATOM 4579 C C . PRO E 1 174 ? -4.801 24.511 48.267 1.00 64.67 160 PRO E C 1
ATOM 4580 O O . PRO E 1 174 ? -5.034 23.599 49.061 1.00 65.82 160 PRO E O 1
ATOM 4584 N N . TRP E 1 175 ? -5.435 25.672 48.309 1.00 64.94 161 TRP E N 1
ATOM 4585 C CA . TRP E 1 175 ? -6.358 25.997 49.394 1.00 66.08 161 TRP E CA 1
ATOM 4586 C C . TRP E 1 175 ? -7.706 25.292 49.262 1.00 69.96 161 TRP E C 1
ATOM 4587 O O . TRP E 1 175 ? -8.520 25.326 50.203 1.00 72.12 161 TRP E O 1
ATOM 4598 N N . LEU E 1 176 ? -7.936 24.652 48.109 1.00 71.76 162 LEU E N 1
ATOM 4599 C CA . LEU E 1 176 ? -9.094 23.769 47.900 1.00 74.57 162 LEU E CA 1
ATOM 4600 C C . LEU E 1 176 ? -8.707 22.296 47.887 1.00 73.97 162 LEU E C 1
ATOM 4601 O O . LEU E 1 176 ? -9.554 21.434 47.709 1.00 77.56 162 LEU E O 1
ATOM 4606 N N . ARG E 1 177 ? -7.417 22.026 48.007 1.00 71.13 163 ARG E N 1
ATOM 4607 C CA . ARG E 1 177 ? -6.897 20.688 48.189 1.00 71.07 163 ARG E CA 1
ATOM 4608 C C . ARG E 1 177 ? -7.121 20.244 49.656 1.00 71.67 163 ARG E C 1
ATOM 4609 O O . ARG E 1 177 ? -8.003 20.747 50.358 1.00 73.10 163 ARG E O 1
ATOM 4618 N N . TRP F 1 21 ? 11.670 51.758 52.298 1.00 91.42 7 TRP F N 1
ATOM 4619 C CA . TRP F 1 21 ? 10.364 51.051 52.100 1.00 91.29 7 TRP F CA 1
ATOM 4620 C C . TRP F 1 21 ? 10.192 50.696 50.639 1.00 87.17 7 TRP F C 1
ATOM 4621 O O . TRP F 1 21 ? 10.931 51.172 49.777 1.00 89.05 7 TRP F O 1
ATOM 4632 N N . LEU F 1 22 ? 9.179 49.889 50.360 1.00 83.10 8 LEU F N 1
ATOM 4633 C CA . LEU F 1 22 ? 8.822 49.542 48.989 1.00 80.15 8 LEU F CA 1
ATOM 4634 C C . LEU F 1 22 ? 7.671 50.399 48.464 1.00 79.27 8 LEU F C 1
ATOM 4635 O O . LEU F 1 22 ? 6.641 50.493 49.108 1.00 78.86 8 LEU F O 1
ATOM 4640 N N . THR F 1 23 ? 7.825 50.975 47.272 1.00 78.98 9 THR F N 1
ATOM 4641 C CA . THR F 1 23 ? 6.728 51.714 46.645 1.00 80.66 9 THR F CA 1
ATOM 4642 C C . THR F 1 23 ? 5.586 50.745 46.408 1.00 80.53 9 THR F C 1
ATOM 4643 O O . THR F 1 23 ? 5.787 49.530 46.402 1.00 79.26 9 THR F O 1
ATOM 4647 N N . ALA F 1 24 ? 4.387 51.264 46.206 1.00 82.90 10 ALA F N 1
ATOM 4648 C CA . ALA F 1 24 ? 3.254 50.401 45.902 1.00 84.16 10 ALA F CA 1
ATOM 4649 C C . ALA F 1 24 ? 3.454 49.677 44.572 1.00 82.41 10 ALA F C 1
ATOM 4650 O O . ALA F 1 24 ? 2.978 48.549 44.419 1.00 81.52 10 ALA F O 1
ATOM 4652 N N . GLU F 1 25 ? 4.166 50.305 43.630 1.00 83.26 11 GLU F N 1
ATOM 4653 C CA . GLU F 1 25 ? 4.420 49.677 42.318 1.00 83.88 11 GLU F CA 1
ATOM 4654 C C . GLU F 1 25 ? 5.277 48.429 42.545 1.00 80.28 11 GLU F C 1
ATOM 4655 O O . GLU F 1 25 ? 4.889 47.306 42.163 1.00 78.94 11 GLU F O 1
ATOM 4657 N N . GLU F 1 26 ? 6.392 48.628 43.248 1.00 78.63 12 GLU F N 1
ATOM 4658 C CA . GLU F 1 26 ? 7.304 47.545 43.594 1.00 76.65 12 GLU F CA 1
ATOM 4659 C C . GLU F 1 26 ? 6.599 46.415 44.358 1.00 76.64 12 GLU F C 1
ATOM 4660 O O . GLU F 1 26 ? 6.805 45.250 44.058 1.00 75.80 12 GLU F O 1
ATOM 4666 N N . GLN F 1 27 ? 5.778 46.761 45.348 1.00 78.38 13 GLN F N 1
ATOM 4667 C CA . GLN F 1 27 ? 4.993 45.767 46.078 1.00 78.75 13 GLN F CA 1
ATOM 4668 C C . GLN F 1 27 ? 4.207 44.878 45.133 1.00 79.05 13 GLN F C 1
ATOM 4669 O O . GLN F 1 27 ? 4.187 43.660 45.308 1.00 78.59 13 GLN F O 1
ATOM 4675 N N . LEU F 1 28 ? 3.563 45.482 44.133 1.00 80.73 14 LEU F N 1
ATOM 4676 C CA . LEU F 1 28 ? 2.761 44.708 43.190 1.00 81.33 14 LEU F CA 1
ATOM 4677 C C . LEU F 1 28 ? 3.623 43.728 42.426 1.00 78.43 14 LEU F C 1
ATOM 4678 O O . LEU F 1 28 ? 3.218 42.601 42.211 1.00 76.77 14 LEU F O 1
ATOM 4683 N N . VAL F 1 29 ? 4.813 44.165 42.024 1.00 78.43 15 VAL F N 1
ATOM 4684 C CA . VAL F 1 29 ? 5.739 43.304 41.299 1.00 76.86 15 VAL F CA 1
ATOM 4685 C C . VAL F 1 29 ? 6.155 42.139 42.187 1.00 72.61 15 VAL F C 1
ATOM 4686 O O . VAL F 1 29 ? 6.007 40.976 41.814 1.00 72.47 15 VAL F O 1
ATOM 4690 N N . TRP F 1 30 ? 6.666 42.471 43.368 1.00 69.49 16 TRP F N 1
ATOM 4691 C CA . TRP F 1 30 ? 7.143 41.487 44.331 1.00 65.99 16 TRP F CA 1
ATOM 4692 C C . TRP F 1 30 ? 6.052 40.492 44.680 1.00 65.72 16 TRP F C 1
ATOM 4693 O O . TRP F 1 30 ? 6.282 39.293 44.695 1.00 64.06 16 TRP F O 1
ATOM 4704 N N . ARG F 1 31 ? 4.855 40.992 44.951 1.00 67.81 17 ARG F N 1
ATOM 4705 C CA . ARG F 1 31 ? 3.731 40.131 45.312 1.00 69.12 17 ARG F CA 1
ATOM 4706 C C . ARG F 1 31 ? 3.510 39.101 44.225 1.00 67.00 17 ARG F C 1
ATOM 4707 O O . ARG F 1 31 ? 3.493 37.900 44.488 1.00 66.25 17 ARG F O 1
ATOM 4715 N N . SER F 1 32 ? 3.361 39.576 42.994 1.00 66.67 18 SER F N 1
ATOM 4716 C CA . SER F 1 32 ? 3.053 38.675 41.887 1.00 65.92 18 SER F CA 1
ATOM 4717 C C . SER F 1 32 ? 4.218 37.698 41.609 1.00 63.36 18 SER F C 1
ATOM 4718 O O . SER F 1 32 ? 3.986 36.572 41.202 1.00 62.78 18 SER F O 1
ATOM 4721 N N . TYR F 1 33 ? 5.456 38.096 41.903 1.00 62.93 19 TYR F N 1
ATOM 4722 C CA . TYR F 1 33 ? 6.563 37.140 41.900 1.00 62.17 19 TYR F CA 1
ATOM 4723 C C . TYR F 1 33 ? 6.333 36.036 42.919 1.00 61.75 19 TYR F C 1
ATOM 4724 O O . TYR F 1 33 ? 6.330 34.866 42.567 1.00 61.81 19 TYR F O 1
ATOM 4733 N N . ILE F 1 34 ? 6.146 36.416 44.174 1.00 63.92 20 ILE F N 1
ATOM 4734 C CA . ILE F 1 34 ? 5.956 35.439 45.248 1.00 67.04 20 ILE F CA 1
ATOM 4735 C C . ILE F 1 34 ? 4.868 34.430 44.901 1.00 67.55 20 ILE F C 1
ATOM 4736 O O . ILE F 1 34 ? 5.082 33.231 45.043 1.00 68.80 20 ILE F O 1
ATOM 4741 N N . GLU F 1 35 ? 3.714 34.914 44.445 1.00 67.28 21 GLU F N 1
ATOM 4742 C CA . GLU F 1 35 ? 2.589 34.035 44.128 1.00 68.85 21 GLU F CA 1
ATOM 4743 C C . GLU F 1 35 ? 2.984 33.045 43.043 1.00 67.24 21 GLU F C 1
ATOM 4744 O O . GLU F 1 35 ? 2.848 31.817 43.195 1.00 67.45 21 GLU F O 1
ATOM 4750 N N . ALA F 1 36 ? 3.478 33.589 41.946 1.00 54.18 22 ALA F N 1
ATOM 4751 C CA . ALA F 1 36 ? 3.850 32.779 40.798 1.00 55.29 22 ALA F CA 1
ATOM 4752 C C . ALA F 1 36 ? 4.790 31.661 41.226 1.00 56.85 22 ALA F C 1
ATOM 4753 O O . ALA F 1 36 ? 4.513 30.473 40.982 1.00 59.89 22 ALA F O 1
ATOM 4755 N N . ALA F 1 37 ? 5.883 32.040 41.884 1.00 56.08 23 ALA F N 1
ATOM 4756 C CA . ALA F 1 37 ? 6.886 31.075 42.310 1.00 55.02 23 ALA F CA 1
ATOM 4757 C C . ALA F 1 37 ? 6.303 30.019 43.237 1.00 53.92 23 ALA F C 1
ATOM 4758 O O . ALA F 1 37 ? 6.565 28.819 43.057 1.00 55.53 23 ALA F O 1
ATOM 4760 N N . THR F 1 38 ? 5.481 30.447 44.193 1.00 51.47 24 THR F N 1
ATOM 4761 C CA . THR F 1 38 ? 4.877 29.505 45.126 1.00 50.08 24 THR F CA 1
ATOM 4762 C C . THR F 1 38 ? 3.924 28.552 44.409 1.00 48.71 24 THR F C 1
ATOM 4763 O O . THR F 1 38 ? 3.799 27.395 44.805 1.00 48.55 24 THR F O 1
ATOM 4767 N N . LEU F 1 39 ? 3.244 29.043 43.375 1.00 49.64 25 LEU F N 1
ATOM 4768 C CA . LEU F 1 39 ? 2.278 28.221 42.624 1.00 51.22 25 LEU F CA 1
ATOM 4769 C C . LEU F 1 39 ? 2.973 27.277 41.669 1.00 51.56 25 LEU F C 1
ATOM 4770 O O . LEU F 1 39 ? 2.528 26.141 41.498 1.00 50.85 25 LEU F O 1
ATOM 4775 N N . LEU F 1 40 ? 4.028 27.755 41.014 1.00 51.65 26 LEU F N 1
ATOM 4776 C CA . LEU F 1 40 ? 4.811 26.885 40.160 1.00 51.54 26 LEU F CA 1
ATOM 4777 C C . LEU F 1 40 ? 5.413 25.722 40.947 1.00 52.65 26 LEU F C 1
ATOM 4778 O O . LEU F 1 40 ? 5.258 24.564 40.557 1.00 54.64 26 LEU F O 1
ATOM 4783 N N . GLU F 1 41 ? 6.134 26.017 42.035 1.00 52.59 27 GLU F N 1
ATOM 4784 C CA . GLU F 1 41 ? 6.752 24.953 42.845 1.00 52.40 27 GLU F CA 1
ATOM 4785 C C . GLU F 1 41 ? 5.694 23.932 43.245 1.00 53.34 27 GLU F C 1
ATOM 4786 O O . GLU F 1 41 ? 5.937 22.728 43.225 1.00 55.07 27 GLU F O 1
ATOM 4788 N N . ASP F 1 42 ? 4.508 24.420 43.579 1.00 52.92 28 ASP F N 1
ATOM 4789 C CA . ASP F 1 42 ? 3.423 23.542 43.951 1.00 53.22 28 ASP F CA 1
ATOM 4790 C C . ASP F 1 42 ? 2.938 22.686 42.771 1.00 52.04 28 ASP F C 1
ATOM 4791 O O . ASP F 1 42 ? 2.745 21.474 42.900 1.00 52.23 28 ASP F O 1
ATOM 4796 N N . HIS F 1 43 ? 2.738 23.328 41.630 1.00 50.82 29 HIS F N 1
ATOM 4797 C CA . HIS F 1 43 ? 2.223 22.653 40.457 1.00 52.06 29 HIS F CA 1
ATOM 4798 C C . HIS F 1 43 ? 3.211 21.585 39.983 1.00 52.48 29 HIS F C 1
ATOM 4799 O O . HIS F 1 43 ? 2.824 20.460 39.646 1.00 53.28 29 HIS F O 1
ATOM 4806 N N . LEU F 1 44 ? 4.491 21.927 39.999 1.00 52.75 30 LEU F N 1
ATOM 4807 C CA . LEU F 1 44 ? 5.516 21.036 39.474 1.00 53.65 30 LEU F CA 1
ATOM 4808 C C . LEU F 1 44 ? 5.824 19.901 40.435 1.00 54.02 30 LEU F C 1
ATOM 4809 O O . LEU F 1 44 ? 5.939 18.749 40.009 1.00 57.00 30 LEU F O 1
ATOM 4814 N N . ASP F 1 45 ? 5.992 20.219 41.713 1.00 54.07 31 ASP F N 1
ATOM 4815 C CA . ASP F 1 45 ? 6.156 19.194 42.750 1.00 55.15 31 ASP F CA 1
ATOM 4816 C C . ASP F 1 45 ? 5.053 18.163 42.634 1.00 56.33 31 ASP F C 1
ATOM 4817 O O . ASP F 1 45 ? 5.326 16.981 42.727 1.00 58.15 31 ASP F O 1
ATOM 4822 N N . ARG F 1 46 ? 3.816 18.605 42.435 1.00 54.84 32 ARG F N 1
ATOM 4823 C CA . ARG F 1 46 ? 2.701 17.668 42.353 1.00 57.33 32 ARG F CA 1
ATOM 4824 C C . ARG F 1 46 ? 2.703 16.830 41.093 1.00 56.73 32 ARG F C 1
ATOM 4825 O O . ARG F 1 46 ? 2.498 15.620 41.134 1.00 59.57 32 ARG F O 1
ATOM 4833 N N . GLN F 1 47 ? 2.927 17.483 39.970 1.00 54.95 33 GLN F N 1
ATOM 4834 C CA . GLN F 1 47 ? 3.083 16.790 38.717 1.00 54.69 33 GLN F CA 1
ATOM 4835 C C . GLN F 1 47 ? 4.166 15.703 38.826 1.00 54.14 33 GLN F C 1
ATOM 4836 O O . GLN F 1 47 ? 3.982 14.566 38.380 1.00 54.87 33 GLN F O 1
ATOM 4842 N N . LEU F 1 48 ? 5.293 16.040 39.427 1.00 54.22 34 LEU F N 1
ATOM 4843 C CA . LEU F 1 48 ? 6.399 15.082 39.519 1.00 57.29 34 LEU F CA 1
ATOM 4844 C C . LEU F 1 48 ? 6.214 14.038 40.607 1.00 58.34 34 LEU F C 1
ATOM 4845 O O . LEU F 1 48 ? 6.710 12.930 40.478 1.00 59.61 34 LEU F O 1
ATOM 4850 N N . GLN F 1 49 ? 5.499 14.384 41.673 1.00 59.66 35 GLN F N 1
ATOM 4851 C CA . GLN F 1 49 ? 5.235 13.421 42.743 1.00 60.85 35 GLN F CA 1
ATOM 4852 C C . GLN F 1 49 ? 4.291 12.313 42.276 1.00 62.60 35 GLN F C 1
ATOM 4853 O O . GLN F 1 49 ? 4.483 11.158 42.653 1.00 66.09 35 GLN F O 1
ATOM 4859 N N . ARG F 1 50 ? 3.307 12.636 41.439 1.00 63.35 36 ARG F N 1
ATOM 4860 C CA . ARG F 1 50 ? 2.402 11.590 40.929 1.00 68.11 36 ARG F CA 1
ATOM 4861 C C . ARG F 1 50 ? 2.988 10.830 39.739 1.00 69.56 36 ARG F C 1
ATOM 4862 O O . ARG F 1 50 ? 3.026 9.606 39.758 1.00 73.99 36 ARG F O 1
ATOM 4870 N N . ASP F 1 51 ? 3.496 11.549 38.743 1.00 68.83 37 ASP F N 1
ATOM 4871 C CA . ASP F 1 51 ? 3.966 10.932 37.493 1.00 70.09 37 ASP F CA 1
ATOM 4872 C C . ASP F 1 51 ? 5.353 10.281 37.566 1.00 70.25 37 ASP F C 1
ATOM 4873 O O . ASP F 1 51 ? 5.727 9.512 36.681 1.00 74.29 37 ASP F O 1
ATOM 4878 N N . ALA F 1 52 ? 6.124 10.606 38.592 1.00 67.61 38 ALA F N 1
ATOM 4879 C CA . ALA F 1 52 ? 7.510 10.129 38.693 1.00 66.71 38 ALA F CA 1
ATOM 4880 C C . ALA F 1 52 ? 7.958 9.754 40.114 1.00 66.58 38 ALA F C 1
ATOM 4881 O O . ALA F 1 52 ? 9.086 9.286 40.289 1.00 67.53 38 ALA F O 1
ATOM 4883 N N . GLY F 1 53 ? 7.115 9.996 41.122 1.00 64.63 39 GLY F N 1
ATOM 4884 C CA . GLY F 1 53 ? 7.403 9.569 42.478 1.00 63.98 39 GLY F CA 1
ATOM 4885 C C . GLY F 1 53 ? 8.480 10.334 43.217 1.00 62.27 39 GLY F C 1
ATOM 4886 O O . GLY F 1 53 ? 9.098 9.789 44.127 1.00 64.06 39 GLY F O 1
ATOM 4887 N N . MET F 1 54 ? 8.738 11.578 42.830 1.00 60.84 40 MET F N 1
ATOM 4888 C CA . MET F 1 54 ? 9.736 12.397 43.522 1.00 59.50 40 MET F CA 1
ATOM 4889 C C . MET F 1 54 ? 9.469 13.881 43.347 1.00 56.94 40 MET F C 1
ATOM 4890 O O . MET F 1 54 ? 8.843 14.280 42.373 1.00 57.51 40 MET F O 1
ATOM 4895 N N . PRO F 1 55 ? 9.963 14.706 44.283 1.00 55.33 41 PRO F N 1
ATOM 4896 C CA . PRO F 1 55 ? 9.735 16.153 44.216 1.00 54.30 41 PRO F CA 1
ATOM 4897 C C . PRO F 1 55 ? 10.580 16.837 43.157 1.00 52.52 41 PRO F C 1
ATOM 4898 O O . PRO F 1 55 ? 11.503 16.232 42.623 1.00 55.41 41 PRO F O 1
ATOM 4902 N N . HIS F 1 56 ? 10.316 18.105 42.898 1.00 51.85 42 HIS F N 1
ATOM 4903 C CA . HIS F 1 56 ? 11.004 18.811 41.822 1.00 52.49 42 HIS F CA 1
ATOM 4904 C C . HIS F 1 56 ? 12.534 18.896 42.015 1.00 52.22 42 HIS F C 1
ATOM 4905 O O . HIS F 1 56 ? 13.280 18.759 41.058 1.00 52.31 42 HIS F O 1
ATOM 4912 N N . VAL F 1 57 ? 13.000 19.120 43.233 1.00 51.88 43 VAL F N 1
ATOM 4913 C CA . VAL F 1 57 ? 14.438 19.335 43.448 1.00 53.15 43 VAL F CA 1
ATOM 4914 C C . VAL F 1 57 ? 15.221 18.074 43.105 1.00 53.60 43 VAL F C 1
ATOM 4915 O O . VAL F 1 57 ? 16.269 18.149 42.466 1.00 56.33 43 VAL F O 1
ATOM 4919 N N . TYR F 1 58 ? 14.707 16.929 43.552 1.00 53.72 44 TYR F N 1
ATOM 4920 C CA . TYR F 1 58 ? 15.305 15.620 43.279 1.00 52.82 44 TYR F CA 1
ATOM 4921 C C . TYR F 1 58 ? 15.397 15.369 41.772 1.00 50.85 44 TYR F C 1
ATOM 4922 O O . TYR F 1 58 ? 16.477 15.126 41.243 1.00 48.04 44 TYR F O 1
ATOM 4931 N N . TYR F 1 59 ? 14.261 15.453 41.086 1.00 50.12 45 TYR F N 1
ATOM 4932 C CA . TYR F 1 59 ? 14.241 15.345 39.622 1.00 50.47 45 TYR F CA 1
ATOM 4933 C C . TYR F 1 59 ? 15.365 16.164 38.962 1.00 50.37 45 TYR F C 1
ATOM 4934 O O . TYR F 1 59 ? 16.059 15.669 38.059 1.00 50.41 45 TYR F O 1
ATOM 4943 N N . GLY F 1 60 ? 15.551 17.397 39.432 1.00 50.30 46 GLY F N 1
ATOM 4944 C CA . GLY F 1 60 ? 16.628 18.273 38.968 1.00 50.42 46 GLY F CA 1
ATOM 4945 C C . GLY F 1 60 ? 18.014 17.659 39.133 1.00 52.10 46 GLY F C 1
ATOM 4946 O O . GLY F 1 60 ? 18.890 17.809 38.253 1.00 52.89 46 GLY F O 1
ATOM 4947 N N . LEU F 1 61 ? 18.227 16.945 40.237 1.00 50.33 47 LEU F N 1
ATOM 4948 C CA . LEU F 1 61 ? 19.519 16.296 40.465 1.00 50.96 47 LEU F CA 1
ATOM 4949 C C . LEU F 1 61 ? 19.776 15.234 39.398 1.00 50.73 47 LEU F C 1
ATOM 4950 O O . LEU F 1 61 ? 20.861 15.172 38.817 1.00 50.62 47 LEU F O 1
ATOM 4955 N N . LEU F 1 62 ? 18.764 14.424 39.115 1.00 50.26 48 LEU F N 1
ATOM 4956 C CA . LEU F 1 62 ? 18.886 13.423 38.073 1.00 51.61 48 LEU F CA 1
ATOM 4957 C C . LEU F 1 62 ? 19.186 14.039 36.720 1.00 53.08 48 LEU F C 1
ATOM 4958 O O . LEU F 1 62 ? 20.012 13.543 35.973 1.00 54.13 48 LEU F O 1
ATOM 4963 N N . VAL F 1 63 ? 18.509 15.135 36.412 1.00 55.35 49 VAL F N 1
ATOM 4964 C CA . VAL F 1 63 ? 18.719 15.838 35.150 1.00 57.17 49 VAL F CA 1
ATOM 4965 C C . VAL F 1 63 ? 20.164 16.322 35.025 1.00 57.19 49 VAL F C 1
ATOM 4966 O O . VAL F 1 63 ? 20.766 16.203 33.975 1.00 60.84 49 VAL F O 1
ATOM 4970 N N . LYS F 1 64 ? 20.719 16.868 36.100 1.00 55.85 50 LYS F N 1
ATOM 4971 C CA . LYS F 1 64 ? 22.075 17.399 36.042 1.00 54.66 50 LYS F CA 1
ATOM 4972 C C . LYS F 1 64 ? 23.107 16.298 35.851 1.00 54.23 50 LYS F C 1
ATOM 4973 O O . LYS F 1 64 ? 24.108 16.496 35.165 1.00 56.96 50 LYS F O 1
ATOM 4975 N N . LEU F 1 65 ? 22.872 15.135 36.451 1.00 54.04 51 LEU F N 1
ATOM 4976 C CA . LEU F 1 65 ? 23.775 13.993 36.281 1.00 55.07 51 LEU F CA 1
ATOM 4977 C C . LEU F 1 65 ? 23.660 13.445 34.861 1.00 56.66 51 LEU F C 1
ATOM 4978 O O . LEU F 1 65 ? 24.675 13.222 34.190 1.00 57.02 51 LEU F O 1
ATOM 4983 N N . ALA F 1 66 ? 22.419 13.206 34.428 1.00 56.13 52 ALA F N 1
ATOM 4984 C CA . ALA F 1 66 ? 22.128 12.771 33.069 1.00 58.64 52 ALA F CA 1
ATOM 4985 C C . ALA F 1 66 ? 22.831 13.637 32.025 1.00 60.09 52 ALA F C 1
ATOM 4986 O O . ALA F 1 66 ? 23.253 13.138 30.972 1.00 59.37 52 ALA F O 1
ATOM 4988 N N . GLU F 1 67 ? 22.972 14.925 32.339 1.00 59.79 53 GLU F N 1
ATOM 4989 C CA . GLU F 1 67 ? 23.710 15.866 31.496 1.00 63.31 53 GLU F CA 1
ATOM 4990 C C . GLU F 1 67 ? 25.234 15.804 31.646 1.00 64.47 53 GLU F C 1
ATOM 4991 O O . GLU F 1 67 ? 25.951 16.309 30.791 1.00 67.47 53 GLU F O 1
ATOM 4997 N N . SER F 1 68 ? 25.730 15.220 32.730 1.00 63.41 54 SER F N 1
ATOM 4998 C CA . SER F 1 68 ? 27.165 15.250 33.024 1.00 64.52 54 SER F CA 1
ATOM 4999 C C . SER F 1 68 ? 27.985 14.211 32.266 1.00 65.44 54 SER F C 1
ATOM 5000 O O . SER F 1 68 ? 27.451 13.219 31.787 1.00 63.48 54 SER F O 1
ATOM 5003 N N . PRO F 1 69 ? 29.304 14.445 32.151 1.00 69.04 55 PRO F N 1
ATOM 5004 C CA . PRO F 1 69 ? 30.163 13.408 31.586 1.00 70.80 55 PRO F CA 1
ATOM 5005 C C . PRO F 1 69 ? 30.101 12.160 32.459 1.00 69.48 55 PRO F C 1
ATOM 5006 O O . PRO F 1 69 ? 30.081 12.278 33.689 1.00 68.72 55 PRO F O 1
ATOM 5010 N N . ARG F 1 70 ? 30.026 10.995 31.820 1.00 68.30 56 ARG F N 1
ATOM 5011 C CA . ARG F 1 70 ? 29.919 9.715 32.513 1.00 68.06 56 ARG F CA 1
ATOM 5012 C C . ARG F 1 70 ? 28.758 9.654 33.533 1.00 66.49 56 ARG F C 1
ATOM 5013 O O . ARG F 1 70 ? 28.755 8.829 34.445 1.00 65.55 56 ARG F O 1
ATOM 5017 N N . ARG F 1 71 ? 27.765 10.519 33.342 1.00 67.49 57 ARG F N 1
ATOM 5018 C CA . ARG F 1 71 ? 26.553 10.559 34.164 1.00 66.90 57 ARG F CA 1
ATOM 5019 C C . ARG F 1 71 ? 26.852 10.666 35.655 1.00 65.45 57 ARG F C 1
ATOM 5020 O O . ARG F 1 71 ? 26.084 10.180 36.499 1.00 64.72 57 ARG F O 1
ATOM 5028 N N . ARG F 1 72 ? 27.942 11.359 35.972 1.00 63.80 58 ARG F N 1
ATOM 5029 C CA . ARG F 1 72 ? 28.378 11.486 37.344 1.00 63.15 58 ARG F CA 1
ATOM 5030 C C . ARG F 1 72 ? 28.849 12.887 37.650 1.00 61.74 58 ARG F C 1
ATOM 5031 O O . ARG F 1 72 ? 29.176 13.646 36.756 1.00 63.17 58 ARG F O 1
ATOM 5039 N N . LEU F 1 73 ? 28.919 13.191 38.939 1.00 61.07 59 LEU F N 1
ATOM 5040 C CA . LEU F 1 73 ? 29.294 14.515 39.422 1.00 59.76 59 LEU F CA 1
ATOM 5041 C C . LEU F 1 73 ? 29.655 14.364 40.900 1.00 59.57 59 LEU F C 1
ATOM 5042 O O . LEU F 1 73 ? 28.991 13.611 41.613 1.00 59.99 59 LEU F O 1
ATOM 5047 N N . ARG F 1 74 ? 30.705 15.044 41.352 1.00 59.78 60 ARG F N 1
ATOM 5048 C CA . ARG F 1 74 ? 31.083 14.984 42.761 1.00 61.67 60 ARG F CA 1
ATOM 5049 C C . ARG F 1 74 ? 30.050 15.765 43.562 1.00 60.82 60 ARG F C 1
ATOM 5050 O O . ARG F 1 74 ? 29.460 16.731 43.077 1.00 60.65 60 ARG F O 1
ATOM 5058 N N . MET F 1 75 ? 29.818 15.320 44.788 1.00 61.07 61 MET F N 1
ATOM 5059 C CA . MET F 1 75 ? 28.726 15.834 45.620 1.00 60.06 61 MET F CA 1
ATOM 5060 C C . MET F 1 75 ? 28.659 17.352 45.622 1.00 58.76 61 MET F C 1
ATOM 5061 O O . MET F 1 75 ? 27.612 17.928 45.353 1.00 56.37 61 MET F O 1
ATOM 5066 N N . THR F 1 76 ? 29.764 18.002 45.973 1.00 59.41 62 THR F N 1
ATOM 5067 C CA . THR F 1 76 ? 29.744 19.449 46.126 1.00 59.73 62 THR F CA 1
ATOM 5068 C C . THR F 1 76 ? 29.385 20.114 44.810 1.00 58.37 62 THR F C 1
ATOM 5069 O O . THR F 1 76 ? 28.626 21.065 44.785 1.00 58.11 62 THR F O 1
ATOM 5073 N N . GLU F 1 77 ? 29.921 19.604 43.713 1.00 59.23 63 GLU F N 1
ATOM 5074 C CA . GLU F 1 77 ? 29.577 20.133 42.403 1.00 59.66 63 GLU F CA 1
ATOM 5075 C C . GLU F 1 77 ? 28.079 20.007 42.129 1.00 56.35 63 GLU F C 1
ATOM 5076 O O . GLU F 1 77 ? 27.441 20.923 41.625 1.00 54.83 63 GLU F O 1
ATOM 5082 N N . LEU F 1 78 ? 27.525 18.865 42.476 1.00 54.56 64 LEU F N 1
ATOM 5083 C CA . LEU F 1 78 ? 26.110 18.661 42.316 1.00 54.57 64 LEU F CA 1
ATOM 5084 C C . LEU F 1 78 ? 25.332 19.679 43.141 1.00 55.90 64 LEU F C 1
ATOM 5085 O O . LEU F 1 78 ? 24.454 20.368 42.625 1.00 57.40 64 LEU F O 1
ATOM 5090 N N . ALA F 1 79 ? 25.677 19.809 44.412 1.00 57.75 65 ALA F N 1
ATOM 5091 C CA . ALA F 1 79 ? 25.063 20.828 45.246 1.00 59.68 65 ALA F CA 1
ATOM 5092 C C . ALA F 1 79 ? 25.162 22.222 44.614 1.00 61.19 65 ALA F C 1
ATOM 5093 O O . ALA F 1 79 ? 24.207 22.989 44.683 1.00 62.91 65 ALA F O 1
ATOM 5095 N N . LYS F 1 80 ? 26.323 22.558 44.049 1.00 63.45 66 LYS F N 1
ATOM 5096 C CA . LYS F 1 80 ? 26.581 23.900 43.509 1.00 65.53 66 LYS F CA 1
ATOM 5097 C C . LYS F 1 80 ? 25.672 24.222 42.335 1.00 63.08 66 LYS F C 1
ATOM 5098 O O . LYS F 1 80 ? 25.166 25.332 42.215 1.00 63.96 66 LYS F O 1
ATOM 5100 N N . TYR F 1 81 ? 25.451 23.241 41.475 1.00 62.84 67 TYR F N 1
ATOM 5101 C CA . TYR F 1 81 ? 24.516 23.413 40.347 1.00 59.81 67 TYR F CA 1
ATOM 5102 C C . TYR F 1 81 ? 23.086 23.565 40.843 1.00 55.03 67 TYR F C 1
ATOM 5103 O O . TYR F 1 81 ? 22.355 24.432 40.383 1.00 55.68 67 TYR F O 1
ATOM 5112 N N . ALA F 1 82 ? 22.706 22.705 41.778 1.00 58.28 68 ALA F N 1
ATOM 5113 C CA . ALA F 1 82 ? 21.361 22.677 42.346 1.00 55.27 68 ALA F CA 1
ATOM 5114 C C . ALA F 1 82 ? 21.070 23.867 43.261 1.00 54.79 68 ALA F C 1
ATOM 5115 O O . ALA F 1 82 ? 19.908 24.200 43.495 1.00 54.31 68 ALA F O 1
ATOM 5117 N N . LYS F 1 83 ? 22.128 24.493 43.779 1.00 56.10 69 LYS F N 1
ATOM 5118 C CA . LYS F 1 83 ? 22.043 25.661 44.663 1.00 56.89 69 LYS F CA 1
ATOM 5119 C C . LYS F 1 83 ? 21.477 25.263 46.051 1.00 54.97 69 LYS F C 1
ATOM 5120 O O . LYS F 1 83 ? 20.790 26.038 46.709 1.00 53.47 69 LYS F O 1
ATOM 5122 N N . ILE F 1 84 ? 21.817 24.052 46.490 1.00 52.65 70 ILE F N 1
ATOM 5123 C CA . ILE F 1 84 ? 21.358 23.537 47.756 1.00 51.80 70 ILE F CA 1
ATOM 5124 C C . ILE F 1 84 ? 22.557 23.244 48.626 1.00 51.50 70 ILE F C 1
ATOM 5125 O O . ILE F 1 84 ? 23.692 23.423 48.191 1.00 53.53 70 ILE F O 1
ATOM 5130 N N . THR F 1 85 ? 22.324 22.788 49.850 1.00 50.96 71 THR F N 1
ATOM 5131 C CA . THR F 1 85 ? 23.448 22.479 50.727 1.00 52.33 71 THR F CA 1
ATOM 5132 C C . THR F 1 85 ? 23.879 21.034 50.566 1.00 53.95 71 THR F C 1
ATOM 5133 O O . THR F 1 85 ? 23.099 20.187 50.136 1.00 58.27 71 THR F O 1
ATOM 5137 N N . ARG F 1 86 ? 25.123 20.758 50.927 1.00 55.17 72 ARG F N 1
ATOM 5138 C CA . ARG F 1 86 ? 25.668 19.398 50.901 1.00 56.27 72 ARG F CA 1
ATOM 5139 C C . ARG F 1 86 ? 24.849 18.457 51.754 1.00 55.46 72 ARG F C 1
ATOM 5140 O O . ARG F 1 86 ? 24.734 17.271 51.447 1.00 57.35 72 ARG F O 1
ATOM 5148 N N . SER F 1 87 ? 24.290 19.006 52.830 1.00 53.30 73 SER F N 1
ATOM 5149 C CA . SER F 1 87 ? 23.554 18.242 53.802 1.00 51.30 73 SER F CA 1
ATOM 5150 C C . SER F 1 87 ? 22.293 17.739 53.149 1.00 50.78 73 SER F C 1
ATOM 5151 O O . SER F 1 87 ? 21.977 16.539 53.174 1.00 52.56 73 SER F O 1
ATOM 5154 N N . ARG F 1 88 ? 21.547 18.679 52.585 1.00 48.93 74 ARG F N 1
ATOM 5155 C CA . ARG F 1 88 ? 20.330 18.360 51.879 1.00 47.90 74 ARG F CA 1
ATOM 5156 C C . ARG F 1 88 ? 20.627 17.390 50.753 1.00 48.65 74 ARG F C 1
ATOM 5157 O O . ARG F 1 88 ? 19.876 16.449 50.534 1.00 49.41 74 ARG F O 1
ATOM 5165 N N . LEU F 1 89 ? 21.745 17.603 50.065 1.00 49.10 75 LEU F N 1
ATOM 5166 C CA . LEU F 1 89 ? 22.142 16.719 48.984 1.00 48.54 75 LEU F CA 1
ATOM 5167 C C . LEU F 1 89 ? 22.423 15.311 49.457 1.00 48.89 75 LEU F C 1
ATOM 5168 O O . LEU F 1 89 ? 21.992 14.353 48.804 1.00 52.53 75 LEU F O 1
ATOM 5173 N N . SER F 1 90 ? 23.136 15.161 50.571 1.00 47.79 76 SER F N 1
ATOM 5174 C CA . SER F 1 90 ? 23.415 13.827 51.108 1.00 47.70 76 SER F CA 1
ATOM 5175 C C . SER F 1 90 ? 22.120 13.115 51.371 1.00 47.82 76 SER F C 1
ATOM 5176 O O . SER F 1 90 ? 21.934 11.987 50.948 1.00 51.64 76 SER F O 1
ATOM 5179 N N . HIS F 1 91 ? 21.211 13.777 52.074 1.00 47.92 77 HIS F N 1
ATOM 5180 C CA . HIS F 1 91 ? 19.938 13.150 52.417 1.00 48.67 77 HIS F CA 1
ATOM 5181 C C . HIS F 1 91 ? 19.215 12.756 51.138 1.00 49.10 77 HIS F C 1
ATOM 5182 O O . HIS F 1 91 ? 18.700 11.662 51.039 1.00 48.73 77 HIS F O 1
ATOM 5189 N N . ALA F 1 92 ? 19.200 13.657 50.164 1.00 50.40 78 ALA F N 1
ATOM 5190 C CA . ALA F 1 92 ? 18.482 13.414 48.909 1.00 53.13 78 ALA F CA 1
ATOM 5191 C C . ALA F 1 92 ? 19.050 12.225 48.151 1.00 54.62 78 ALA F C 1
ATOM 5192 O O . ALA F 1 92 ? 18.301 11.400 47.645 1.00 55.08 78 ALA F O 1
ATOM 5194 N N . VAL F 1 93 ? 20.378 12.114 48.128 1.00 55.36 79 VAL F N 1
ATOM 5195 C CA . VAL F 1 93 ? 21.032 10.991 47.454 1.00 56.53 79 VAL F CA 1
ATOM 5196 C C . VAL F 1 93 ? 20.931 9.670 48.217 1.00 55.75 79 VAL F C 1
ATOM 5197 O O . VAL F 1 93 ? 20.912 8.601 47.601 1.00 55.79 79 VAL F O 1
ATOM 5201 N N . ALA F 1 94 ? 20.817 9.715 49.543 1.00 55.94 80 ALA F N 1
ATOM 5202 C CA . ALA F 1 94 ? 20.490 8.487 50.286 1.00 57.93 80 ALA F CA 1
ATOM 5203 C C . ALA F 1 94 ? 19.143 7.947 49.808 1.00 60.49 80 ALA F C 1
ATOM 5204 O O . ALA F 1 94 ? 18.960 6.731 49.660 1.00 63.70 80 ALA F O 1
ATOM 5206 N N . ARG F 1 95 ? 18.206 8.866 49.572 1.00 59.90 81 ARG F N 1
ATOM 5207 C CA . ARG F 1 95 ? 16.840 8.507 49.243 1.00 62.06 81 ARG F CA 1
ATOM 5208 C C . ARG F 1 95 ? 16.787 8.008 47.817 1.00 60.85 81 ARG F C 1
ATOM 5209 O O . ARG F 1 95 ? 16.078 7.039 47.530 1.00 63.75 81 ARG F O 1
ATOM 5217 N N . LEU F 1 96 ? 17.545 8.656 46.931 1.00 58.00 82 LEU F N 1
ATOM 5218 C CA . LEU F 1 96 ? 17.596 8.268 45.515 1.00 58.76 82 LEU F CA 1
ATOM 5219 C C . LEU F 1 96 ? 18.365 6.954 45.291 1.00 61.85 82 LEU F C 1
ATOM 5220 O O . LEU F 1 96 ? 18.002 6.130 44.430 1.00 63.12 82 LEU F O 1
ATOM 5225 N N . GLU F 1 97 ? 19.409 6.753 46.092 1.00 62.09 83 GLU F N 1
ATOM 5226 C CA . GLU F 1 97 ? 20.146 5.497 46.110 1.00 63.96 83 GLU F CA 1
ATOM 5227 C C . GLU F 1 97 ? 19.230 4.361 46.547 1.00 66.23 83 GLU F C 1
ATOM 5228 O O . GLU F 1 97 ? 19.249 3.284 45.945 1.00 67.83 83 GLU F O 1
ATOM 5234 N N . LYS F 1 98 ? 18.431 4.601 47.592 1.00 65.74 84 LYS F N 1
ATOM 5235 C CA . LYS F 1 98 ? 17.479 3.595 48.068 1.00 68.79 84 LYS F CA 1
ATOM 5236 C C . LYS F 1 98 ? 16.572 3.126 46.958 1.00 71.36 84 LYS F C 1
ATOM 5237 O O . LYS F 1 98 ? 16.473 1.935 46.729 1.00 75.76 84 LYS F O 1
ATOM 5239 N N . ASN F 1 99 ? 15.920 4.039 46.252 1.00 70.55 85 ASN F N 1
ATOM 5240 C CA . ASN F 1 99 ? 15.057 3.575 45.182 1.00 73.34 85 ASN F CA 1
ATOM 5241 C C . ASN F 1 99 ? 15.800 3.251 43.874 1.00 73.92 85 ASN F C 1
ATOM 5242 O O . ASN F 1 99 ? 15.175 2.913 42.879 1.00 76.49 85 ASN F O 1
ATOM 5247 N N . GLY F 1 100 ? 17.129 3.317 43.885 1.00 71.60 86 GLY F N 1
ATOM 5248 C CA . GLY F 1 100 ? 17.921 2.742 42.805 1.00 72.06 86 GLY F CA 1
ATOM 5249 C C . GLY F 1 100 ? 18.219 3.637 41.618 1.00 70.96 86 GLY F C 1
ATOM 5250 O O . GLY F 1 100 ? 18.776 3.170 40.628 1.00 70.13 86 GLY F O 1
ATOM 5251 N N . TRP F 1 101 ? 17.872 4.922 41.703 1.00 68.94 87 TRP F N 1
ATOM 5252 C CA . TRP F 1 101 ? 18.079 5.824 40.571 1.00 66.66 87 TRP F CA 1
ATOM 5253 C C . TRP F 1 101 ? 19.483 6.423 40.595 1.00 64.14 87 TRP F C 1
ATOM 5254 O O . TRP F 1 101 ? 19.924 7.012 39.612 1.00 62.45 87 TRP F O 1
ATOM 5265 N N . VAL F 1 102 ? 20.188 6.243 41.707 1.00 62.62 88 VAL F N 1
ATOM 5266 C CA . VAL F 1 102 ? 21.536 6.795 41.882 1.00 62.02 88 VAL F CA 1
ATOM 5267 C C . VAL F 1 102 ? 22.425 5.813 42.653 1.00 62.83 88 VAL F C 1
ATOM 5268 O O . VAL F 1 102 ? 21.929 4.996 43.417 1.00 63.86 88 VAL F O 1
ATOM 5272 N N . ARG F 1 103 ? 23.734 5.876 42.422 1.00 64.23 89 ARG F N 1
ATOM 5273 C CA . ARG F 1 103 ? 24.709 5.113 43.213 1.00 64.80 89 ARG F CA 1
ATOM 5274 C C . ARG F 1 103 ? 25.930 5.987 43.448 1.00 64.65 89 ARG F C 1
ATOM 5275 O O . ARG F 1 103 ? 26.110 6.982 42.761 1.00 63.17 89 ARG F O 1
ATOM 5283 N N . ARG F 1 104 ? 26.754 5.604 44.419 1.00 66.93 90 ARG F N 1
ATOM 5284 C CA . ARG F 1 104 ? 27.927 6.381 44.806 1.00 68.69 90 ARG F CA 1
ATOM 5285 C C . ARG F 1 104 ? 29.230 5.626 44.590 1.00 71.82 90 ARG F C 1
ATOM 5286 O O . ARG F 1 104 ? 29.272 4.412 44.732 1.00 73.82 90 ARG F O 1
ATOM 5294 N N . GLU F 1 105 ? 30.286 6.366 44.257 1.00 74.43 91 GLU F N 1
ATOM 5295 C CA . GLU F 1 105 ? 31.650 5.837 44.181 1.00 80.09 91 GLU F CA 1
ATOM 5296 C C . GLU F 1 105 ? 32.631 6.805 44.823 1.00 82.99 91 GLU F C 1
ATOM 5297 O O . GLU F 1 105 ? 32.336 7.990 44.971 1.00 80.87 91 GLU F O 1
ATOM 5303 N N . ASP F 1 106 ? 33.809 6.294 45.179 1.00 89.55 92 ASP F N 1
ATOM 5304 C CA . ASP F 1 106 ? 34.877 7.117 45.760 1.00 94.01 92 ASP F CA 1
ATOM 5305 C C . ASP F 1 106 ? 35.678 7.779 44.641 1.00 95.75 92 ASP F C 1
ATOM 5306 O O . ASP F 1 106 ? 35.760 7.234 43.545 1.00 97.32 92 ASP F O 1
ATOM 5311 N N . CYS F 1 107 ? 36.232 8.963 44.912 1.00 71.24 93 CYS F N 1
ATOM 5312 C CA . CYS F 1 107 ? 37.186 9.607 44.004 1.00 71.12 93 CYS F CA 1
ATOM 5313 C C . CYS F 1 107 ? 38.503 8.877 44.215 1.00 75.89 93 CYS F C 1
ATOM 5314 O O . CYS F 1 107 ? 38.884 8.608 45.361 1.00 76.09 93 CYS F O 1
ATOM 5317 N N . PRO F 1 108 ? 39.181 8.500 43.121 1.00 80.91 94 PRO F N 1
ATOM 5318 C CA . PRO F 1 108 ? 40.383 7.673 43.296 1.00 86.68 94 PRO F CA 1
ATOM 5319 C C . PRO F 1 108 ? 41.621 8.456 43.782 1.00 87.12 94 PRO F C 1
ATOM 5320 O O . PRO F 1 108 ? 42.375 7.939 44.609 1.00 88.10 94 PRO F O 1
ATOM 5324 N N . SER F 1 109 ? 41.805 9.688 43.302 1.00 86.41 95 SER F N 1
ATOM 5325 C CA . SER F 1 109 ? 42.940 10.532 43.728 1.00 87.55 95 SER F CA 1
ATOM 5326 C C . SER F 1 109 ? 42.724 11.127 45.138 1.00 82.70 95 SER F C 1
ATOM 5327 O O . SER F 1 109 ? 43.682 11.334 45.882 1.00 81.79 95 SER F O 1
ATOM 5330 N N . ASP F 1 110 ? 41.467 11.398 45.494 1.00 78.77 96 ASP F N 1
ATOM 5331 C CA . ASP F 1 110 ? 41.139 12.004 46.786 1.00 74.31 96 ASP F CA 1
ATOM 5332 C C . ASP F 1 110 ? 40.155 11.102 47.519 1.00 70.36 96 ASP F C 1
ATOM 5333 O O . ASP F 1 110 ? 38.956 11.148 47.237 1.00 68.92 96 ASP F O 1
ATOM 5338 N N . LYS F 1 111 ? 40.651 10.295 48.464 1.00 69.20 97 LYS F N 1
ATOM 5339 C CA . LYS F 1 111 ? 39.834 9.253 49.109 1.00 68.23 97 LYS F CA 1
ATOM 5340 C C . LYS F 1 111 ? 38.735 9.850 50.015 1.00 64.25 97 LYS F C 1
ATOM 5341 O O . LYS F 1 111 ? 38.205 9.194 50.906 1.00 65.43 97 LYS F O 1
ATOM 5345 N N . ARG F 1 112 ? 38.384 11.096 49.729 1.00 60.96 98 ARG F N 1
ATOM 5346 C CA . ARG F 1 112 ? 37.563 11.942 50.567 1.00 59.22 98 ARG F CA 1
ATOM 5347 C C . ARG F 1 112 ? 36.312 12.286 49.793 1.00 57.55 98 ARG F C 1
ATOM 5348 O O . ARG F 1 112 ? 35.224 12.382 50.349 1.00 57.11 98 ARG F O 1
ATOM 5356 N N . GLY F 1 113 ? 36.500 12.533 48.500 1.00 57.73 99 GLY F N 1
ATOM 5357 C CA .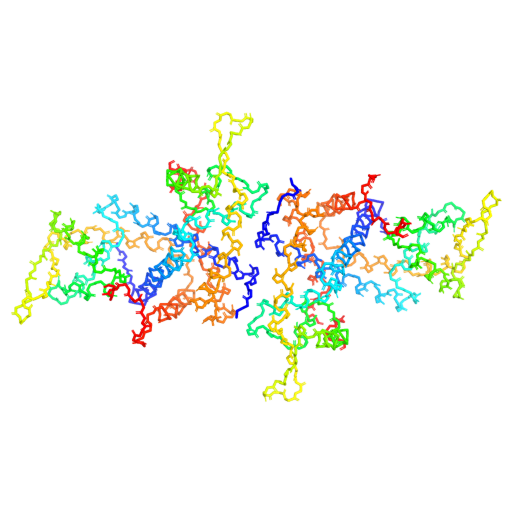 GLY F 1 113 ? 35.422 12.881 47.593 1.00 57.13 99 GLY F CA 1
ATOM 5358 C C . GLY F 1 113 ? 34.525 11.711 47.274 1.00 56.76 99 GLY F C 1
ATOM 5359 O O . GLY F 1 113 ? 34.897 10.556 47.412 1.00 54.95 99 GLY F O 1
ATOM 5360 N N . GLN F 1 114 ? 33.308 12.031 46.881 1.00 59.26 100 GLN F N 1
ATOM 5361 C CA . GLN F 1 114 ? 32.354 11.016 46.511 1.00 58.84 100 GLN F CA 1
ATOM 5362 C C . GLN F 1 114 ? 31.640 11.429 45.249 1.00 56.49 100 GLN F C 1
ATOM 5363 O O . GLN F 1 114 ? 31.373 12.604 45.045 1.00 55.13 100 GLN F O 1
ATOM 5369 N N . PHE F 1 115 ? 31.412 10.463 44.371 1.00 57.47 101 PHE F N 1
ATOM 5370 C CA . PHE F 1 115 ? 30.701 10.709 43.127 1.00 58.42 101 PHE F CA 1
ATOM 5371 C C . PHE F 1 115 ? 29.268 10.258 43.312 1.00 58.11 101 PHE F C 1
ATOM 5372 O O . PHE F 1 115 ? 29.012 9.264 43.969 1.00 59.59 101 PHE F O 1
ATOM 5380 N N . ALA F 1 116 ? 28.347 11.017 42.727 1.00 59.42 102 ALA F N 1
ATOM 5381 C CA . ALA F 1 116 ? 26.967 10.601 42.557 1.00 58.60 102 ALA F CA 1
ATOM 5382 C C . ALA F 1 116 ? 26.809 10.223 41.102 1.00 58.24 102 ALA F C 1
ATOM 5383 O O . ALA F 1 116 ? 27.024 11.041 40.211 1.00 61.02 102 ALA F O 1
ATOM 5385 N N . ILE F 1 117 ? 26.424 8.980 40.862 1.00 58.84 103 ILE F N 1
ATOM 5386 C CA . ILE F 1 117 ? 26.300 8.460 39.515 1.00 59.94 103 ILE F CA 1
ATOM 5387 C C . ILE F 1 117 ? 24.848 8.061 39.285 1.00 57.53 103 ILE F C 1
ATOM 5388 O O . ILE F 1 117 ? 24.255 7.384 40.116 1.00 57.48 103 ILE F O 1
ATOM 5393 N N . LEU F 1 118 ? 24.304 8.475 38.146 1.00 55.55 104 LEU F N 1
ATOM 5394 C CA . LEU F 1 118 ? 22.966 8.098 37.729 1.00 55.46 104 LEU F CA 1
ATOM 5395 C C . LEU F 1 118 ? 22.966 6.663 37.200 1.00 56.87 104 LEU F C 1
ATOM 5396 O O . LEU F 1 118 ? 23.671 6.360 36.248 1.00 60.83 104 LEU F O 1
ATOM 5401 N N . THR F 1 119 ? 22.165 5.787 37.794 1.00 57.37 105 THR F N 1
ATOM 5402 C CA . THR F 1 119 ? 22.039 4.408 37.308 1.00 58.68 105 THR F CA 1
ATOM 5403 C C . THR F 1 119 ? 21.303 4.339 35.976 1.00 60.05 105 THR F C 1
ATOM 5404 O O . THR F 1 119 ? 20.685 5.312 35.559 1.00 60.43 105 THR F O 1
ATOM 5408 N N . ASP F 1 120 ? 21.349 3.188 35.310 1.00 63.84 106 ASP F N 1
ATOM 5409 C CA . ASP F 1 120 ? 20.509 2.968 34.120 1.00 63.91 106 ASP F CA 1
ATOM 5410 C C . ASP F 1 120 ? 19.042 3.215 34.446 1.00 62.38 106 ASP F C 1
ATOM 5411 O O . ASP F 1 120 ? 18.373 3.961 33.742 1.00 61.91 106 ASP F O 1
ATOM 5416 N N . GLU F 1 121 ? 18.546 2.587 35.514 1.00 63.03 107 GLU F N 1
ATOM 5417 C CA . GLU F 1 121 ? 17.127 2.704 35.893 1.00 62.20 107 GLU F CA 1
ATOM 5418 C C . GLU F 1 121 ? 16.720 4.145 36.098 1.00 58.90 107 GLU F C 1
ATOM 5419 O O . GLU F 1 121 ? 15.599 4.543 35.767 1.00 57.75 107 GLU F O 1
ATOM 5421 N N . GLY F 1 122 ? 17.645 4.925 36.650 1.00 57.71 108 GLY F N 1
ATOM 5422 C CA . GLY F 1 122 ? 17.419 6.341 36.886 1.00 56.25 108 GLY F CA 1
ATOM 5423 C C . GLY F 1 122 ? 17.240 7.055 35.566 1.00 56.49 108 GLY F C 1
ATOM 5424 O O . GLY F 1 122 ? 16.295 7.835 35.397 1.00 55.87 108 GLY F O 1
ATOM 5425 N N . TYR F 1 123 ? 18.147 6.779 34.623 1.00 55.56 109 TYR F N 1
ATOM 5426 C CA . TYR F 1 123 ? 18.019 7.292 33.263 1.00 55.93 109 TYR F CA 1
ATOM 5427 C C . TYR F 1 123 ? 16.705 6.888 32.616 1.00 54.11 109 TYR F C 1
ATOM 5428 O O . TYR F 1 123 ? 16.137 7.652 31.859 1.00 53.54 109 TYR F O 1
ATOM 5437 N N . GLU F 1 124 ? 16.212 5.698 32.937 1.00 55.65 110 GLU F N 1
ATOM 5438 C CA . GLU F 1 124 ? 14.933 5.234 32.392 1.00 57.14 110 GLU F CA 1
ATOM 5439 C C . GLU F 1 124 ? 13.734 5.977 32.972 1.00 58.20 110 GLU F C 1
ATOM 5440 O O . GLU F 1 124 ? 12.734 6.139 32.283 1.00 60.55 110 GLU F O 1
ATOM 5443 N N . VAL F 1 125 ? 13.839 6.456 34.215 1.00 59.02 111 VAL F N 1
ATOM 5444 C CA . VAL F 1 125 ? 12.793 7.302 34.804 1.00 59.96 111 VAL F CA 1
ATOM 5445 C C . VAL F 1 125 ? 12.751 8.681 34.141 1.00 60.50 111 VAL F C 1
ATOM 5446 O O . VAL F 1 125 ? 11.677 9.298 34.035 1.00 64.94 111 VAL F O 1
ATOM 5450 N N . LEU F 1 126 ? 13.903 9.194 33.729 1.00 62.49 112 LEU F N 1
ATOM 5451 C CA . LEU F 1 126 ? 13.926 10.485 33.046 1.00 62.08 112 LEU F CA 1
ATOM 5452 C C . LEU F 1 126 ? 13.273 10.333 31.697 1.00 63.01 112 LEU F C 1
ATOM 5453 O O . LEU F 1 126 ? 12.396 11.120 31.347 1.00 63.51 112 LEU F O 1
ATOM 5458 N N . ARG F 1 127 ? 13.691 9.315 30.950 1.00 63.52 113 ARG F N 1
ATOM 5459 C CA . ARG F 1 127 ? 13.147 9.070 29.626 1.00 65.13 113 ARG F CA 1
ATOM 5460 C C . ARG F 1 127 ? 11.632 8.922 29.712 1.00 65.39 113 ARG F C 1
ATOM 5461 O O . ARG F 1 127 ? 10.892 9.477 28.903 1.00 63.09 113 ARG F O 1
ATOM 5469 N N . ARG F 1 128 ? 11.170 8.191 30.722 1.00 68.17 114 ARG F N 1
ATOM 5470 C CA . ARG F 1 128 ? 9.740 7.989 30.929 1.00 69.11 114 ARG F CA 1
ATOM 5471 C C . ARG F 1 128 ? 8.975 9.281 31.266 1.00 68.39 114 ARG F C 1
ATOM 5472 O O . ARG F 1 128 ? 7.901 9.521 30.705 1.00 69.13 114 ARG F O 1
ATOM 5480 N N . THR F 1 129 ? 9.542 10.125 32.129 1.00 65.54 115 THR F N 1
ATOM 5481 C CA . THR F 1 129 ? 8.783 11.235 32.706 1.00 64.53 115 THR F CA 1
ATOM 5482 C C . THR F 1 129 ? 9.027 12.625 32.101 1.00 62.79 115 THR F C 1
ATOM 5483 O O . THR F 1 129 ? 8.116 13.447 32.060 1.00 63.56 115 THR F O 1
ATOM 5487 N N . ALA F 1 130 ? 10.238 12.889 31.635 1.00 62.10 116 ALA F N 1
ATOM 5488 C CA . ALA F 1 130 ? 10.583 14.210 31.088 1.00 60.04 116 ALA F CA 1
ATOM 5489 C C . ALA F 1 130 ? 9.505 14.841 30.220 1.00 58.32 116 ALA F C 1
ATOM 5490 O O . ALA F 1 130 ? 9.130 15.972 30.480 1.00 60.00 116 ALA F O 1
ATOM 5492 N N . PRO F 1 131 ? 9.011 14.124 29.186 1.00 57.09 117 PRO F N 1
ATOM 5493 C CA . PRO F 1 131 ? 7.954 14.693 28.345 1.00 55.85 117 PRO F CA 1
ATOM 5494 C C . PRO F 1 131 ? 6.797 15.256 29.142 1.00 54.77 117 PRO F C 1
ATOM 5495 O O . PRO F 1 131 ? 6.338 16.362 28.854 1.00 58.64 117 PRO F O 1
ATOM 5499 N N . GLY F 1 132 ? 6.328 14.518 30.134 1.00 53.58 118 GLY F N 1
ATOM 5500 C CA . GLY F 1 132 ? 5.314 15.039 31.053 1.00 52.13 118 GLY F CA 1
ATOM 5501 C C . GLY F 1 132 ? 5.782 16.325 31.711 1.00 50.04 118 GLY F C 1
ATOM 5502 O O . GLY F 1 132 ? 5.123 17.362 31.605 1.00 49.16 118 GLY F O 1
ATOM 5503 N N . HIS F 1 133 ? 6.939 16.269 32.363 1.00 49.52 119 HIS F N 1
ATOM 5504 C CA . HIS F 1 133 ? 7.453 17.429 33.070 1.00 49.69 119 HIS F CA 1
ATOM 5505 C C . HIS F 1 133 ? 7.691 18.627 32.149 1.00 50.42 119 HIS F C 1
ATOM 5506 O O . HIS F 1 133 ? 7.467 19.777 32.542 1.00 47.59 119 HIS F O 1
ATOM 5513 N N . VAL F 1 134 ? 8.155 18.360 30.932 1.00 52.68 120 VAL F N 1
ATOM 5514 C CA . VAL F 1 134 ? 8.351 19.418 29.957 1.00 54.45 120 VAL F CA 1
ATOM 5515 C C . VAL F 1 134 ? 7.009 20.071 29.609 1.00 53.62 120 VAL F C 1
ATOM 5516 O O . VAL F 1 134 ? 6.916 21.289 29.641 1.00 54.31 120 VAL F O 1
ATOM 5520 N N . ASP F 1 135 ? 5.990 19.280 29.290 1.00 53.61 121 ASP F N 1
ATOM 5521 C CA . ASP F 1 135 ? 4.648 19.827 29.048 1.00 55.48 121 ASP F CA 1
ATOM 5522 C C . ASP F 1 135 ? 4.238 20.765 30.131 1.00 56.12 121 ASP F C 1
ATOM 5523 O O . ASP F 1 135 ? 3.940 21.934 29.875 1.00 58.45 121 ASP F O 1
ATOM 5528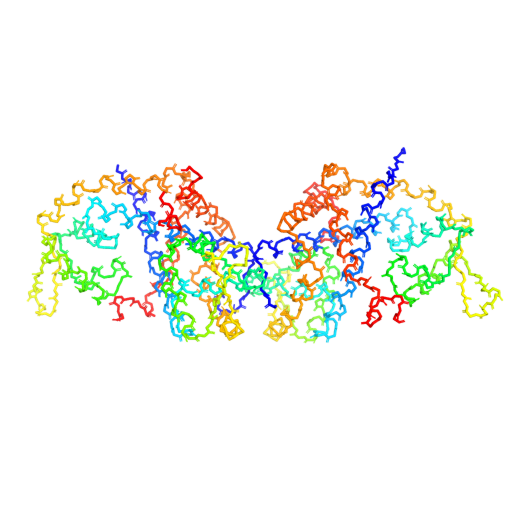 N N . ALA F 1 136 ? 4.217 20.241 31.353 1.00 55.90 122 ALA F N 1
ATOM 5529 C CA . ALA F 1 136 ? 3.818 21.030 32.518 1.00 55.43 122 ALA F CA 1
ATOM 5530 C C . ALA F 1 136 ? 4.574 22.364 32.613 1.00 54.02 122 ALA F C 1
ATOM 5531 O O . ALA F 1 136 ? 3.979 23.388 32.962 1.00 56.21 122 ALA F O 1
ATOM 5533 N N . VAL F 1 137 ? 5.865 22.353 32.295 1.00 52.59 123 VAL F N 1
ATOM 5534 C CA . VAL F 1 137 ? 6.676 23.568 32.327 1.00 52.83 123 VAL F CA 1
ATOM 5535 C C . VAL F 1 137 ? 6.382 24.464 31.137 1.00 54.06 123 VAL F C 1
ATOM 5536 O O . VAL F 1 137 ? 6.450 25.685 31.238 1.00 54.99 123 VAL F O 1
ATOM 5540 N N . ARG F 1 138 ? 6.059 23.869 30.004 1.00 56.06 124 ARG F N 1
ATOM 5541 C CA . ARG F 1 138 ? 5.597 24.645 28.865 1.00 58.30 124 ARG F CA 1
ATOM 5542 C C . ARG F 1 138 ? 4.296 25.350 29.168 1.00 58.67 124 ARG F C 1
ATOM 5543 O O . ARG F 1 138 ? 4.199 26.564 29.037 1.00 59.87 124 ARG F O 1
ATOM 5551 N N . GLN F 1 139 ? 3.293 24.563 29.547 1.00 59.74 125 GLN F N 1
ATOM 5552 C CA . GLN F 1 139 ? 1.914 25.039 29.673 1.00 61.89 125 GLN F CA 1
ATOM 5553 C C . GLN F 1 139 ? 1.801 26.134 30.740 1.00 60.25 125 GLN F C 1
ATOM 5554 O O . GLN F 1 139 ? 1.113 27.124 30.534 1.00 59.70 125 GLN F O 1
ATOM 5560 N N . ALA F 1 140 ? 2.552 25.985 31.828 1.00 58.34 126 ALA F N 1
ATOM 5561 C CA . ALA F 1 140 ? 2.570 26.970 32.893 1.00 57.31 126 ALA F CA 1
ATOM 5562 C C . ALA F 1 140 ? 3.318 28.240 32.513 1.00 55.87 126 ALA F C 1
ATOM 5563 O O . ALA F 1 140 ? 2.972 29.319 32.989 1.00 55.69 126 ALA F O 1
ATOM 5565 N N . VAL F 1 141 ? 4.341 28.121 31.668 1.00 53.54 127 VAL F N 1
ATOM 5566 C CA . VAL F 1 141 ? 5.245 29.242 31.412 1.00 52.00 127 VAL F CA 1
ATOM 5567 C C . VAL F 1 141 ? 5.394 29.611 29.934 1.00 52.25 127 VAL F C 1
ATOM 5568 O O . VAL F 1 141 ? 4.812 30.595 29.482 1.00 52.11 127 VAL F O 1
ATOM 5572 N N . PHE F 1 142 ? 6.154 28.822 29.180 1.00 53.18 128 PHE F N 1
ATOM 5573 C CA . PHE F 1 142 ? 6.634 29.251 27.859 1.00 54.00 128 PHE F CA 1
ATOM 5574 C C . PHE F 1 142 ? 5.549 29.449 26.799 1.00 54.71 128 PHE F C 1
ATOM 5575 O O . PHE F 1 142 ? 5.603 30.410 26.032 1.00 53.69 128 PHE F O 1
ATOM 5583 N N . ASP F 1 143 ? 4.537 28.594 26.800 1.00 56.05 129 ASP F N 1
ATOM 5584 C CA . ASP F 1 143 ? 3.374 28.802 25.935 1.00 60.00 129 ASP F CA 1
ATOM 5585 C C . ASP F 1 143 ? 2.640 30.128 26.169 1.00 61.16 129 ASP F C 1
ATOM 5586 O O . ASP F 1 143 ? 1.822 30.523 25.337 1.00 61.02 129 ASP F O 1
ATOM 5591 N N . ARG F 1 144 ? 2.904 30.795 27.297 1.00 61.32 130 ARG F N 1
ATOM 5592 C CA . ARG F 1 144 ? 2.162 32.000 27.680 1.00 62.07 130 ARG F CA 1
ATOM 5593 C C . ARG F 1 144 ? 2.926 33.313 27.475 1.00 62.68 130 ARG F C 1
ATOM 5594 O O . ARG F 1 144 ? 2.382 34.395 27.720 1.00 63.07 130 ARG F O 1
ATOM 5602 N N . LEU F 1 145 ? 4.182 33.223 27.058 1.00 61.36 131 LEU F N 1
ATOM 5603 C CA . LEU F 1 145 ? 5.031 34.401 26.945 1.00 62.40 131 LEU F CA 1
ATOM 5604 C C . LEU F 1 145 ? 5.567 34.568 25.521 1.00 61.68 131 LEU F C 1
ATOM 5605 O O . LEU F 1 145 ? 5.982 33.599 24.893 1.00 59.50 131 LEU F O 1
ATOM 5610 N N . THR F 1 146 ? 5.584 35.807 25.043 1.00 61.57 132 THR F N 1
ATOM 5611 C CA . THR F 1 146 ? 6.189 36.116 23.759 1.00 62.01 132 THR F CA 1
ATOM 5612 C C . THR F 1 146 ? 7.701 35.902 23.860 1.00 62.00 132 THR F C 1
ATOM 5613 O O . THR F 1 146 ? 8.257 35.920 24.965 1.00 60.67 132 THR F O 1
ATOM 5617 N N . PRO F 1 147 ? 8.375 35.681 22.714 1.00 63.77 133 PRO F N 1
ATOM 5618 C CA . PRO F 1 147 ? 9.844 35.661 22.699 1.00 63.56 133 PRO F CA 1
ATOM 5619 C C . PRO F 1 147 ? 10.508 36.810 23.508 1.00 63.38 133 PRO F C 1
ATOM 5620 O O . PRO F 1 147 ? 11.431 36.560 24.279 1.00 60.32 133 PRO F O 1
ATOM 5624 N N . GLU F 1 148 ? 10.047 38.046 23.320 1.00 65.15 134 GLU F N 1
ATOM 5625 C CA . GLU F 1 148 ? 10.612 39.192 24.048 1.00 66.44 134 GLU F CA 1
ATOM 5626 C C . GLU F 1 148 ? 10.652 38.945 25.563 1.00 67.18 134 GLU F C 1
ATOM 5627 O O . GLU F 1 148 ? 11.657 39.245 26.216 1.00 68.00 134 GLU F O 1
ATOM 5629 N N . GLN F 1 149 ? 9.582 38.364 26.106 1.00 67.46 135 GLN F N 1
ATOM 5630 C CA . GLN F 1 149 ? 9.451 38.178 27.568 1.00 66.98 135 GLN F CA 1
ATOM 5631 C C . GLN F 1 149 ? 10.245 36.985 28.053 1.00 65.66 135 GLN F C 1
ATOM 5632 O O . GLN F 1 149 ? 10.755 36.991 29.167 1.00 69.74 135 GLN F O 1
ATOM 5638 N N . GLN F 1 150 ? 10.303 35.938 27.235 1.00 64.52 136 GLN F N 1
ATOM 5639 C CA . GLN F 1 150 ? 11.175 34.813 27.517 1.00 61.49 136 GLN F CA 1
ATOM 5640 C C . GLN F 1 150 ? 12.614 35.284 27.597 1.00 60.29 136 GLN F C 1
ATOM 5641 O O . GLN F 1 150 ? 13.319 34.945 28.551 1.00 60.70 136 GLN F O 1
ATOM 5647 N N . LYS F 1 151 ? 13.039 36.084 26.615 1.00 58.11 137 LYS F N 1
ATOM 5648 C CA . LYS F 1 151 ? 14.353 36.700 26.665 1.00 56.91 137 LYS F CA 1
ATOM 5649 C C . LYS F 1 151 ? 14.465 37.450 27.969 1.00 56.07 137 LYS F C 1
ATOM 5650 O O . LYS F 1 151 ? 15.382 37.207 28.745 1.00 55.67 137 LYS F O 1
ATOM 5652 N N . SER F 1 152 ? 13.488 38.309 28.227 1.00 56.72 138 SER F N 1
ATOM 5653 C CA . SER F 1 152 ? 13.520 39.210 29.378 1.00 59.13 138 SER F CA 1
ATOM 5654 C C . SER F 1 152 ? 13.601 38.475 30.730 1.00 58.89 138 SER F C 1
ATOM 5655 O O . SER F 1 152 ? 14.365 38.870 31.615 1.00 59.67 138 SER F O 1
ATOM 5658 N N . LEU F 1 153 ? 12.799 37.427 30.883 1.00 57.62 139 LEU F N 1
ATOM 5659 C CA . LEU F 1 153 ? 12.784 36.603 32.095 1.00 57.31 139 LEU F CA 1
ATOM 5660 C C . LEU F 1 153 ? 14.171 36.067 32.438 1.00 56.23 139 LEU F C 1
ATOM 5661 O O . LEU F 1 153 ? 14.615 36.141 33.582 1.00 56.57 139 LEU F O 1
ATOM 5666 N N . GLY F 1 154 ? 14.839 35.490 31.443 1.00 56.16 140 GLY F N 1
ATOM 5667 C CA . GLY F 1 154 ? 16.132 34.860 31.648 1.00 55.00 140 GLY F CA 1
ATOM 5668 C C . GLY F 1 154 ? 17.200 35.859 32.016 1.00 55.90 140 GLY F C 1
ATOM 5669 O O . GLY F 1 154 ? 18.067 35.568 32.845 1.00 55.82 140 GLY F O 1
ATOM 5670 N N . GLU F 1 155 ? 17.180 37.017 31.359 1.00 57.95 141 GLU F N 1
ATOM 5671 C CA . GLU F 1 155 ? 18.144 38.071 31.666 1.00 61.65 141 GLU F CA 1
ATOM 5672 C C . GLU F 1 155 ? 17.943 38.455 33.120 1.00 63.01 141 GLU F C 1
ATOM 5673 O O . GLU F 1 155 ? 18.906 38.644 33.849 1.00 65.06 141 GLU F O 1
ATOM 5679 N N . ILE F 1 156 ? 16.677 38.549 33.530 1.00 62.07 142 ILE F N 1
ATOM 5680 C CA . ILE F 1 156 ? 16.328 39.006 34.865 1.00 61.85 142 ILE F CA 1
ATOM 5681 C C . ILE F 1 156 ? 16.739 38.016 35.945 1.00 62.14 142 ILE F C 1
ATOM 5682 O O . ILE F 1 156 ? 17.384 38.398 36.927 1.00 63.63 142 ILE F O 1
ATOM 5687 N N . MET F 1 157 ? 16.384 36.748 35.772 1.00 60.87 143 MET F N 1
ATOM 5688 C CA . MET F 1 157 ? 16.686 35.763 36.798 1.00 61.13 143 MET F CA 1
ATOM 5689 C C . MET F 1 157 ? 18.194 35.532 36.914 1.00 61.87 143 MET F C 1
ATOM 5690 O O . MET F 1 157 ? 18.723 35.426 38.027 1.00 64.33 143 MET F O 1
ATOM 5695 N N . ARG F 1 158 ? 18.891 35.523 35.785 1.00 60.31 144 ARG F N 1
ATOM 5696 C CA . ARG F 1 158 ? 20.343 35.381 35.779 1.00 59.17 144 ARG F CA 1
ATOM 5697 C C . ARG F 1 158 ? 21.069 36.454 36.624 1.00 59.69 144 ARG F C 1
ATOM 5698 O O . ARG F 1 158 ? 22.022 36.142 37.349 1.00 57.58 144 ARG F O 1
ATOM 5706 N N . ILE F 1 159 ? 20.603 37.699 36.554 1.00 59.15 145 ILE F N 1
ATOM 5707 C CA . ILE F 1 159 ? 21.152 38.770 37.396 1.00 61.14 145 ILE F CA 1
ATOM 5708 C C . ILE F 1 159 ? 20.919 38.491 38.894 1.00 62.30 145 ILE F C 1
ATOM 5709 O O . ILE F 1 159 ? 21.827 38.636 39.721 1.00 62.95 145 ILE F O 1
ATOM 5714 N N . VAL F 1 160 ? 19.679 38.138 39.224 1.00 60.99 146 VAL F N 1
ATOM 5715 C CA . VAL F 1 160 ? 19.286 37.822 40.591 1.00 60.56 146 VAL F CA 1
ATOM 5716 C C . VAL F 1 160 ? 20.166 36.701 41.123 1.00 60.91 146 VAL F C 1
ATOM 5717 O O . VAL F 1 160 ? 20.646 36.776 42.248 1.00 61.83 146 VAL F O 1
ATOM 5721 N N . ALA F 1 161 ? 20.358 35.661 40.317 1.00 60.14 147 ALA F N 1
ATOM 5722 C CA . ALA F 1 161 ? 21.183 34.529 40.729 1.00 60.73 147 ALA F CA 1
ATOM 5723 C C . ALA F 1 161 ? 22.634 34.955 40.875 1.00 63.06 147 ALA F C 1
ATOM 5724 O O . ALA F 1 161 ? 23.238 34.787 41.926 1.00 62.51 147 ALA F O 1
ATOM 5726 N N . GLU F 1 162 ? 23.189 35.542 39.815 1.00 66.10 148 GLU F N 1
ATOM 5727 C CA . GLU F 1 162 ? 24.546 36.096 39.877 1.00 67.16 148 GLU F CA 1
ATOM 5728 C C . GLU F 1 162 ? 24.744 36.918 41.148 1.00 66.71 148 GLU F C 1
ATOM 5729 O O . GLU F 1 162 ? 25.750 36.766 41.845 1.00 65.66 148 GLU F O 1
ATOM 5735 N N . GLY F 1 163 ? 23.752 37.744 41.463 1.00 64.84 149 GLY F N 1
ATOM 5736 C CA . GLY F 1 163 ? 23.815 38.620 42.627 1.00 66.20 149 GLY F CA 1
ATOM 5737 C C . GLY F 1 163 ? 23.915 37.885 43.956 1.00 66.35 149 GLY F C 1
ATOM 5738 O O . GLY F 1 163 ? 24.544 38.380 44.903 1.00 66.42 149 GLY F O 1
ATOM 5739 N N . LEU F 1 164 ? 23.308 36.703 44.020 1.00 64.75 150 LEU F N 1
ATOM 5740 C CA . LEU F 1 164 ? 23.234 35.940 45.258 1.00 65.98 150 LEU F CA 1
ATOM 5741 C C . LEU F 1 164 ? 24.362 34.927 45.405 1.00 66.75 150 LEU F C 1
ATOM 5742 O O . LEU F 1 164 ? 24.503 34.297 46.445 1.00 67.61 150 LEU F O 1
ATOM 5747 N N . GLN F 1 165 ? 25.181 34.776 44.376 1.00 69.61 151 GLN F N 1
ATOM 5748 C CA . GLN F 1 165 ? 26.376 33.937 44.492 1.00 71.66 151 GLN F CA 1
ATOM 5749 C C . GLN F 1 165 ? 27.614 34.676 43.986 1.00 72.43 151 GLN F C 1
ATOM 5750 O O . GLN F 1 165 ? 28.167 34.311 42.958 1.00 75.74 151 GLN F O 1
ATOM 5756 N N . PRO F 1 166 ? 28.040 35.742 44.703 1.00 77.66 152 PRO F N 1
ATOM 5757 C CA . PRO F 1 166 ? 29.247 36.446 44.265 1.00 79.46 152 PRO F CA 1
ATOM 5758 C C . PRO F 1 166 ? 30.498 35.614 44.592 1.00 79.96 152 PRO F C 1
ATOM 5759 O O . PRO F 1 166 ? 30.439 34.722 45.454 1.00 78.11 152 PRO F O 1
ATOM 5763 N N . SER F 1 167 ? 31.597 35.886 43.881 1.00 80.38 153 SER F N 1
ATOM 5764 C CA . SER F 1 167 ? 32.860 35.173 44.088 1.00 81.80 153 SER F CA 1
ATOM 5765 C C . SER F 1 167 ? 33.564 35.599 45.381 1.00 85.16 153 SER F C 1
ATOM 5766 O O . SER F 1 167 ? 34.517 34.947 45.806 1.00 88.56 153 SER F O 1
ATOM 5768 N N . GLU F 1 168 ? 33.076 36.665 46.024 1.00 85.24 154 GLU F N 1
ATOM 5769 C CA . GLU F 1 168 ? 33.681 37.169 47.260 1.00 89.51 154 GLU F CA 1
ATOM 5770 C C . GLU F 1 168 ? 33.859 36.022 48.257 1.00 90.00 154 GLU F C 1
ATOM 5771 O O . GLU F 1 168 ? 33.507 36.137 49.422 1.00 91.75 154 GLU F O 1
ATOM 5773 N N . ASP F 1 172 ? 28.334 33.168 51.939 1.00 75.39 158 ASP F N 1
ATOM 5774 C CA . ASP F 1 172 ? 27.421 32.219 52.603 1.00 73.88 158 ASP F CA 1
ATOM 5775 C C . ASP F 1 172 ? 26.656 31.395 51.555 1.00 70.66 158 ASP F C 1
ATOM 5776 O O . ASP F 1 172 ? 25.420 31.316 51.557 1.00 70.62 158 ASP F O 1
ATOM 5781 N N . LEU F 1 173 ? 27.411 30.766 50.667 1.00 69.23 159 LEU F N 1
ATOM 5782 C CA . LEU F 1 173 ? 26.840 29.943 49.612 1.00 65.92 159 LEU F CA 1
ATOM 5783 C C . LEU F 1 173 ? 26.469 28.576 50.184 1.00 63.79 159 LEU F C 1
ATOM 5784 O O . LEU F 1 173 ? 27.268 27.970 50.890 1.00 63.94 159 LEU F O 1
ATOM 5789 N N . PRO F 1 174 ? 25.245 28.087 49.884 1.00 63.02 160 PRO F N 1
ATOM 5790 C CA . PRO F 1 174 ? 24.694 26.838 50.427 1.00 62.14 160 PRO F CA 1
ATOM 5791 C C . PRO F 1 174 ? 25.666 25.668 50.400 1.00 62.97 160 PRO F C 1
ATOM 5792 O O . PRO F 1 174 ? 25.832 24.962 51.387 1.00 63.87 160 PRO F O 1
ATOM 5796 N N . TRP F 1 175 ? 26.318 25.479 49.272 1.00 64.44 161 TRP F N 1
ATOM 5797 C CA . TRP F 1 175 ? 27.196 24.333 49.085 1.00 67.57 161 TRP F CA 1
ATOM 5798 C C . TRP F 1 175 ? 28.537 24.463 49.821 1.00 70.16 161 TRP F C 1
ATOM 5799 O O . TRP F 1 175 ? 29.301 23.498 49.887 1.00 73.68 161 TRP F O 1
ATOM 5810 N N . LEU F 1 176 ? 28.823 25.660 50.348 1.00 69.31 162 LEU F N 1
ATOM 5811 C CA . LEU F 1 176 ? 29.972 25.894 51.223 1.00 73.04 162 LEU F CA 1
ATOM 5812 C C . LEU F 1 176 ? 29.470 26.114 52.646 1.00 71.77 162 LEU F C 1
ATOM 5813 O O . LEU F 1 176 ? 30.063 26.873 53.424 1.00 76.15 162 LEU F O 1
ATOM 5818 N N . ARG F 1 177 ? 28.336 25.524 52.971 1.00 68.31 163 ARG F N 1
ATOM 5819 C CA . ARG F 1 177 ? 27.896 25.490 54.345 1.00 68.00 163 ARG F CA 1
ATOM 5820 C C . ARG F 1 177 ? 28.483 24.241 54.990 1.00 70.61 163 ARG F C 1
ATOM 5821 O O . ARG F 1 177 ? 29.214 23.487 54.340 1.00 72.10 163 ARG F O 1
#

Solvent-accessible surface area: 31055 Å² total; per-residue (Å²): 104,20,74,20,30,1,76,12,52,55,16,31,86,14,14,50,37,0,21,36,5,7,53,35,69,3,53,111,26,0,59,88,92,13,44,2,44,33,52,42,9,32,2,0,52,54,1,28,109,12,111,183,76,35,18,68,33,61,83,1,0,69,94,25,16,3,31,112,73,113,0,51,138,1,2,31,84,0,64,175,65,31,50,3,98,81,70,105,14,122,102,48,154,199,13,74,42,0,5,6,27,115,108,0,87,71,18,18,113,79,13,20,57,33,16,21,88,13,2,43,55,2,2,6,108,100,11,78,113,75,36,32,67,29,6,0,46,0,3,105,59,5,6,62,19,25,55,61,111,85,95,85,45,81,23,3,14,110,94,182,52,165,29,79,74,75,24,81,111,14,29,104,10,14,49,6,0,20,39,6,6,53,36,66,2,54,107,8,0,85,175,71,12,35,0,33,30,49,43,8,32,2,0,35,21,1,0,30,8,89,130,8,29,25,83,31,49,39,1,0,66,133,26,16,4,30,101,74,110,0,51,141,2,1,45,82,0,64,118,62,23,39,3,100,91,70,106,16,128,103,49,110,196,9,67,41,0,5,2,17,104,91,0,37,82,27,0,134,73,13,12,80,30,14,46,49,10,3,15,106,3,3,5,77,107,10,74,106,70,39,25,146,24,7,8,93,0,4,99,56,5,4,62,14,23,51,60,112,75,113,78,37,86,22,4,13,104,102,82,117,60,50,13,70,21,27,2,77,12,50,60,17,30,92,16,11,51,46,0,22,37,6,7,54,36,68,3,53,106,16,0,85,189,66,12,35,0,32,33,51,43,9,32,2,0,41,47,1,28,88,12,112,214,78,21,16,80,32,60,84,1,0,67,106,25,16,4,28,113,75,112,0,51,137,2,1,45,80,0,64,186,63,32,36,3,107,90,79,97,15,126,105,49,96,199,9,64,50,0,16,6,28,123,114,0,96,38,20,17,69,122,13,21,61,34,15,29,58,13,2,58,55,2,4,7,108,105,10,78,111,76,34,32,69,27,10,7,40,2,3,150,56,2,3,64,19,24,51,62,129,109,85,85,20,2,13,107,89,208,24,74,73,74,27,63,121,18,22,87,24,14,49,47,0,21,38,5,6,53,33,64,2,51,105,8,0,88,174,71,12,36,0,31,29,51,42,8,32,3,0,36,21,2,0,28,8,100,117,26,58,18,80,30,45,91,0,0,37,126,27,4,4,29,102,75,112,0,50,139,1,2,51,82,0,65,90,65,30,37,3,98,86,71,101,14,120,112,44,151,198,10,61,47,0,4,2,28,109,56,0,47,56,22,0,128,179,13,12,77,34,14,41,35,9,2,0,66,3,3,4,39,106,11,78,112,75,42,24,53,24,10,2,87,0,5,139,56,4,3,107,16,25,54,77,120,134,132,31,4,27,113,100

Nearest PDB structures (foldseek):
  3zpl-ass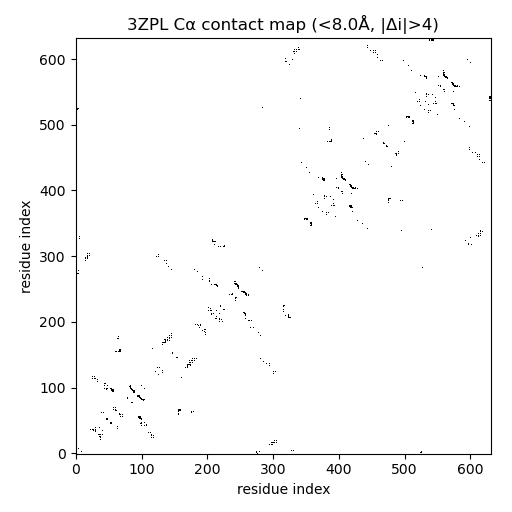embly2_E  TM=1.006E+00  e=3.321E-28  Streptomyces coelicolor
  3zpl-assembly1_B  TM=9.996E-01  e=2.248E-26  Streptomyces coelicolor
  3zpl-assembly2_F  TM=1.004E+00  e=3.615E-26  Streptomyces coelicolor
  3zmd-assembly2_D  TM=9.699E-01  e=1.859E-13  Streptomyces coelicolor
  8ylg-assembly1_B  TM=8.979E-01  e=1.388E-08  Burkholderia thailandensis

CATH classification: 1.10.10.10

InterPro domains:
  IPR000835 MarR-type HTH domain [PF12802] (39-99)
  IPR000835 MarR-type HTH domain [PR00598] (59-75)
  IPR000835 MarR-type HTH domain [PR00598] (76-91)
  IPR000835 MarR-type HTH domain [PR00598] (95-111)
  IPR000835 MarR-type HTH domain [PR00598] (126-146)
  IPR000835 MarR-type HTH domain [PS50995] (12-148)
  IPR000835 MarR-type HTH domain [SM00347] (33-136)
  IPR036388 Winged helix-like DNA-binding domain superfamily [G3DSA:1.10.10.10] (7-163)
  IPR036390 Winged helix DNA-binding domain superfamily [SSF46785] (4-150)
  IPR039422 Transcription regulators MarR/SlyA-like [PTHR33164] (17-149)